Protein AF-0000000083950891 (afdb_homodimer)

Nearest PDB structures (foldseek):
  4gf0-assembly1_A  TM=8.473E-01  e=2.680E-12  Sulfitobacter sp. NAS-14.1
  5a5k-assembly4_N  TM=8.067E-01  e=1.919E-11  Arabidopsis thaliana
  5a4w-assembly1_F  TM=7.950E-01  e=2.732E-11  Arabidopsis thaliana
  6keq-assembly1_BA  TM=8.005E-01  e=3.699E-11  Drosophila melanogaster
  7day-assembly1_A  TM=7.884E-01  e=2.874E-11  Drosophila melanogaster

Sequence (416 aa):
MIRLYGTPRSRALRVSWLLEELELPWEFHFVDMAKQQNRTPEFLALNPCGKIPVLEDDGLVLTESAAIMLYLAERYGEGRLLPKPGTAASGHHHQWLSFVITELEQPLWTMGKHRFALPEEQRVAAIQATAVWEFNKAAAIAEQWLPDSPFLLGDELTVADILLAHTLNWATIFEQQIPPKLAAYRDRLNLRPAMKKALDKASANLTDMIRLYGTPRSRALRVSWLLEELELPWEFHFVDMAKQQNRTPEFLALNPCGKIPVLEDDGLVLTESAAIMLYLAERYGEGRLLPKPGTAASGHHHQWLSFVITELEQPLWTMGKHRFALPEEQRVAAIQATAVWEFNKAAAIAEQWLPDSPFLLGDELTVADILLAHTLNWATIFEQQIPPKLAAYRDRLNLRPAMKKALDKASANLTD

Radius of gyration: 20.41 Å; Cα contacts (8 Å, |Δi|>4): 681; chains: 2; bounding box: 47×56×52 Å

InterPro domains:
  IPR004045 Glutathione S-transferase, N-terminal [PF02798] (3-74)
  IPR004045 Glutathione S-transferase, N-terminal [PS50404] (1-80)
  IPR004046 Glutathione S-transferase, C-terminal [PF00043] (110-193)
  IPR010987 Glutathione S-transferase, C-terminal-like [PS50405] (86-208)
  IPR036249 Thioredoxin-like superfamily [SSF52833] (1-84)
  IPR036282 Glutathione S-transferase, C-terminal domain superfamily [SSF47616] (78-201)
  IPR040079 Glutathione transferase family [SFLDS00019] (1-203)

Secondary structure (DSSP, 8-state):
-EEEEE-TTSTHHHHHHHHHHTT--EEEEE--GGGTGGGSHHHHHH-TT--S-EEEETTEEEE-HHHHHHHHHHHHSTTSBSPPTTSHHHHHHHHHHHHIIIIIHHHHHHHHIIIIIS-GGG--TTHHHHHHHHHHHHHHHHHHH--SSSBTTBSS-BHHHHHHHHHHHHHHHTT----HHHHHHHHHHHT-HHHHHHHHHHHHHHH-/-EEEEE-TTSTHHHHHHHHHHTT--EEEEE--GGGTGGGSHHHHHH-TT--S-EEEETTEEEE-HHHHHHHHHHHHSTTSBSPPTTSHHHHHHHHHHHHIIIIIHHHHHHHHIIIIIS-GGG--TTHHHHHHHHHHHHHHHHHHH--SSSBTTBSS-BHHHHHHHHHHHHHHHTT----HHHHHHHHHHHT-HHHHHHHHHHHHHHH-

pLDDT: mean 96.22, std 5.63, range [48.31, 98.94]

Structure (mmCIF, N/CA/C/O backbone):
data_AF-0000000083950891-model_v1
#
loop_
_entity.id
_entity.type
_entity.pdbx_description
1 polymer 'GST-like protein yfcG'
#
loop_
_atom_site.group_PDB
_atom_site.id
_atom_site.type_symbol
_atom_site.label_atom_id
_atom_site.label_alt_id
_atom_site.label_comp_id
_atom_site.label_asym_id
_atom_site.label_entity_id
_atom_site.label_seq_id
_atom_site.pdbx_PDB_ins_code
_atom_site.Cartn_x
_atom_site.Cartn_y
_atom_site.Cartn_z
_atom_site.occupancy
_atom_site.B_iso_or_equiv
_atom_site.auth_seq_id
_atom_site.auth_comp_id
_atom_site.auth_asym_id
_atom_site.auth_atom_id
_atom_site.pdbx_PDB_model_num
ATOM 1 N N . MET A 1 1 ? -11.711 11.102 21.484 1 89.69 1 MET A N 1
ATOM 2 C CA . MET A 1 1 ? -11.016 12.219 20.859 1 89.69 1 MET A CA 1
ATOM 3 C C . MET A 1 1 ? -9.945 11.719 19.891 1 89.69 1 MET A C 1
ATOM 5 O O . MET A 1 1 ? -9.273 10.719 20.156 1 89.69 1 MET A O 1
ATOM 9 N N . ILE A 1 2 ? -9.852 12.297 18.703 1 97.88 2 ILE A N 1
ATOM 10 C CA . ILE A 1 2 ? -8.883 11.906 17.688 1 97.88 2 ILE A CA 1
ATOM 11 C C . ILE A 1 2 ? -7.59 12.695 17.875 1 97.88 2 ILE A C 1
ATOM 13 O O . ILE A 1 2 ? -7.609 13.922 17.969 1 97.88 2 ILE A O 1
ATOM 17 N N . ARG A 1 3 ? -6.496 11.969 18.047 1 97.94 3 ARG A N 1
ATOM 18 C CA . ARG A 1 3 ? -5.164 12.562 18.141 1 97.94 3 ARG A CA 1
ATOM 19 C C . ARG A 1 3 ? -4.262 12.055 17.016 1 97.94 3 ARG A C 1
ATOM 21 O O . ARG A 1 3 ? -4.191 10.852 16.75 1 97.94 3 ARG A O 1
ATOM 28 N N . LEU A 1 4 ? -3.643 12.953 16.328 1 98.06 4 LEU A N 1
ATOM 29 C CA . LEU A 1 4 ? -2.727 12.648 15.242 1 98.06 4 LEU A CA 1
ATOM 30 C C . LEU A 1 4 ? -1.296 13.031 15.602 1 98.06 4 LEU A C 1
ATOM 32 O O . LEU A 1 4 ? -1.007 14.203 15.852 1 98.06 4 LEU A O 1
ATOM 36 N N . TYR A 1 5 ? -0.408 12.031 15.695 1 97.5 5 TYR A N 1
ATOM 37 C CA . TYR A 1 5 ? 1.013 12.25 15.945 1 97.5 5 TYR A CA 1
ATOM 38 C C . TYR A 1 5 ? 1.774 12.422 14.633 1 97.5 5 TYR A C 1
ATOM 40 O O . TYR A 1 5 ? 1.637 11.609 13.719 1 97.5 5 TYR A O 1
ATOM 48 N N . GLY A 1 6 ? 2.49 13.461 14.547 1 95.94 6 GLY A N 1
ATOM 49 C CA . GLY A 1 6 ? 3.254 13.648 13.32 1 95.94 6 GLY A CA 1
ATOM 50 C C . GLY A 1 6 ? 4.062 14.938 13.32 1 95.94 6 GLY A C 1
ATOM 51 O O . GLY A 1 6 ? 4.258 15.555 14.367 1 95.94 6 GLY A O 1
ATOM 52 N N . THR A 1 7 ? 4.738 15.195 12.242 1 93.56 7 THR A N 1
ATOM 53 C CA . THR A 1 7 ? 5.398 16.453 11.914 1 93.56 7 THR A CA 1
ATOM 54 C C . THR A 1 7 ? 4.73 17.125 10.719 1 93.56 7 THR A C 1
ATOM 56 O O . THR A 1 7 ? 4.262 16.438 9.805 1 93.56 7 THR A O 1
ATOM 59 N N . PRO A 1 8 ? 4.746 18.484 10.797 1 87.44 8 PRO A N 1
ATOM 60 C CA . PRO A 1 8 ? 4.082 19.172 9.688 1 87.44 8 PRO A CA 1
ATOM 61 C C . PRO A 1 8 ? 4.688 18.812 8.328 1 87.44 8 PRO A C 1
ATOM 63 O O . PRO A 1 8 ? 5.906 18.656 8.219 1 87.44 8 PRO A O 1
ATOM 66 N N . ARG A 1 9 ? 4.051 18.609 7.355 1 83.31 9 ARG A N 1
ATOM 67 C CA . ARG A 1 9 ? 4.438 18.359 5.973 1 83.31 9 ARG A CA 1
ATOM 68 C C . ARG A 1 9 ? 4.977 16.938 5.797 1 83.31 9 ARG A C 1
ATOM 70 O O . ARG A 1 9 ? 5.727 16.672 4.859 1 83.31 9 ARG A O 1
ATOM 77 N N . SER A 1 10 ? 4.922 16.125 6.828 1 92.75 10 SER A N 1
ATOM 78 C CA . SER A 1 10 ? 5.156 14.695 6.684 1 92.75 10 SER A CA 1
ATOM 79 C C . SER A 1 10 ? 3.912 13.977 6.16 1 92.75 10 SER A C 1
ATOM 81 O O . SER A 1 10 ? 2.98 14.625 5.676 1 92.75 10 SER A O 1
ATOM 83 N N . ARG A 1 11 ? 3.916 12.68 6.176 1 96.94 11 ARG A N 1
ATOM 84 C CA . ARG A 1 11 ? 2.742 11.914 5.758 1 96.94 11 ARG A CA 1
ATOM 85 C C . ARG A 1 11 ? 1.57 12.148 6.707 1 96.94 11 ARG A C 1
ATOM 87 O O . ARG A 1 11 ? 0.435 11.781 6.402 1 96.94 11 ARG A O 1
ATOM 94 N N . ALA A 1 12 ? 1.838 12.789 7.832 1 97.38 12 ALA A N 1
ATOM 95 C CA . ALA A 1 12 ? 0.754 13.18 8.727 1 97.38 12 ALA A CA 1
ATOM 96 C C . ALA A 1 12 ? -0.166 14.195 8.062 1 97.38 12 ALA A C 1
ATOM 98 O O . ALA A 1 12 ? -1.342 14.305 8.422 1 97.38 12 ALA A O 1
ATOM 99 N N . LEU A 1 13 ? 0.376 14.914 7.117 1 97.75 13 LEU A N 1
ATOM 100 C CA . LEU A 1 13 ? -0.402 15.953 6.453 1 97.75 13 LEU A CA 1
ATOM 101 C C . LEU A 1 13 ? -1.564 15.352 5.672 1 97.75 13 LEU A C 1
ATOM 103 O O . LEU A 1 13 ? -2.676 15.891 5.691 1 97.75 13 LEU A O 1
ATOM 107 N N . ARG A 1 14 ? -1.359 14.258 4.977 1 98.62 14 ARG A N 1
ATOM 108 C CA . ARG A 1 14 ? -2.463 13.688 4.207 1 98.62 14 ARG A CA 1
ATOM 109 C C . ARG A 1 14 ? -3.555 13.164 5.129 1 98.62 14 ARG A C 1
ATOM 111 O O . ARG A 1 14 ? -4.738 13.195 4.785 1 98.62 14 ARG A O 1
ATOM 118 N N . VAL A 1 15 ? -3.203 12.734 6.328 1 98.75 15 VAL A N 1
ATOM 119 C CA . VAL A 1 15 ? -4.188 12.289 7.309 1 98.75 15 VAL A CA 1
ATOM 120 C C . VAL A 1 15 ? -4.957 13.492 7.855 1 98.75 15 VAL A C 1
ATOM 122 O O . VAL A 1 15 ? -6.188 13.477 7.918 1 98.75 15 VAL A O 1
ATOM 125 N N . SER A 1 16 ? -4.207 14.562 8.234 1 98.56 16 SER A N 1
ATOM 126 C CA . SER A 1 16 ? -4.867 15.75 8.766 1 98.56 16 SER A CA 1
ATOM 127 C C . SER A 1 16 ? -5.738 16.406 7.703 1 98.56 16 SER A C 1
ATOM 129 O O . SER A 1 16 ? -6.812 16.938 8.016 1 98.56 16 SER A O 1
ATOM 131 N N . TRP A 1 17 ? -5.266 16.406 6.457 1 98.75 17 TRP A N 1
ATOM 132 C CA . TRP A 1 17 ? -6.062 16.891 5.332 1 98.75 17 TRP A CA 1
ATOM 133 C C . TRP A 1 17 ? -7.402 16.156 5.266 1 98.75 17 TRP A C 1
ATOM 135 O O . TRP A 1 17 ? -8.453 16.797 5.184 1 98.75 17 TRP A O 1
ATOM 145 N N . LEU A 1 18 ? -7.402 14.844 5.375 1 98.88 18 LEU A N 1
ATOM 146 C CA . LEU A 1 18 ? -8.625 14.055 5.355 1 98.88 18 LEU A CA 1
ATOM 147 C C . LEU A 1 18 ? -9.5 14.375 6.559 1 98.88 18 LEU A C 1
ATOM 149 O O . LEU A 1 18 ? -10.727 14.469 6.438 1 98.88 18 LEU A O 1
ATOM 153 N N . LEU A 1 19 ? -8.891 14.492 7.73 1 98.81 19 LEU A N 1
ATOM 154 C CA . LEU A 1 19 ? -9.641 14.844 8.93 1 98.81 19 LEU A CA 1
ATOM 155 C C . LEU A 1 19 ? -10.414 16.141 8.727 1 98.81 19 LEU A C 1
ATOM 157 O O . LEU A 1 19 ? -11.57 16.25 9.141 1 98.81 19 LEU A O 1
ATOM 161 N N . GLU A 1 20 ? -9.789 17.062 8.062 1 98.75 20 GLU A N 1
ATOM 162 C CA . GLU A 1 20 ? -10.438 18.344 7.797 1 98.75 20 GLU A CA 1
ATOM 163 C C . GLU A 1 20 ? -11.531 18.203 6.742 1 98.75 20 GLU A C 1
ATOM 165 O O . GLU A 1 20 ? -12.57 18.844 6.828 1 98.75 20 GLU A O 1
ATOM 170 N N . GLU A 1 21 ? -11.297 17.422 5.688 1 98.81 21 GLU A N 1
ATOM 171 C CA . GLU A 1 21 ? -12.352 17.125 4.719 1 98.81 21 GLU A CA 1
ATOM 172 C C . GLU A 1 21 ? -13.578 16.531 5.406 1 98.81 21 GLU A C 1
ATOM 174 O O . GLU A 1 21 ? -14.711 16.797 4.996 1 98.81 21 GLU A O 1
ATOM 179 N N . LEU A 1 22 ? -13.352 15.711 6.473 1 98.75 22 LEU A N 1
ATOM 180 C CA . LEU A 1 22 ? -14.414 15.023 7.207 1 98.75 22 LEU A CA 1
ATOM 181 C C . LEU A 1 22 ? -15.008 15.93 8.273 1 98.75 22 LEU A C 1
ATOM 183 O O . LEU A 1 22 ? -15.992 15.562 8.922 1 98.75 22 LEU A O 1
ATOM 187 N N . GLU A 1 23 ? -14.391 17.062 8.477 1 98.06 23 GLU A N 1
ATOM 188 C CA . GLU A 1 23 ? -14.859 18.047 9.453 1 98.06 23 GLU A CA 1
ATOM 189 C C . GLU A 1 23 ? -14.93 17.453 10.852 1 98.06 23 GLU A C 1
ATOM 191 O O . GLU A 1 23 ? -15.93 17.625 11.555 1 98.06 23 GLU A O 1
ATOM 196 N N . LEU A 1 24 ? -13.953 16.719 11.203 1 98.31 24 LEU A N 1
ATOM 197 C CA . LEU A 1 24 ? -13.883 16.094 12.523 1 98.31 24 LEU A CA 1
ATOM 198 C C . LEU A 1 24 ? -13.031 16.922 13.477 1 98.31 24 LEU A C 1
ATOM 200 O O . LEU A 1 24 ? -12.039 17.531 13.062 1 98.31 24 LEU A O 1
ATOM 204 N N . PRO A 1 25 ? -13.398 16.938 14.727 1 97.62 25 PRO A N 1
ATOM 205 C CA . PRO A 1 25 ? -12.453 17.469 15.711 1 97.62 25 PRO A CA 1
ATOM 206 C C . PRO A 1 25 ? -11.258 16.547 15.93 1 97.62 25 PRO A C 1
ATOM 208 O O . PRO A 1 25 ? -11.414 15.328 16.016 1 97.62 25 PRO A O 1
ATOM 211 N N . TRP A 1 26 ? -10.109 17.094 15.992 1 97.38 26 TRP A N 1
ATOM 212 C CA . TRP A 1 26 ? -8.898 16.328 16.219 1 97.38 26 TRP A CA 1
ATOM 213 C C . TRP A 1 26 ? -7.801 17.203 16.812 1 97.38 26 TRP A C 1
ATOM 215 O O . TRP A 1 26 ? -7.879 18.422 16.766 1 97.38 26 TRP A O 1
ATOM 225 N N . GLU A 1 27 ? -6.848 16.562 17.422 1 96.31 27 GLU A N 1
ATOM 226 C CA . GLU A 1 27 ? -5.688 17.234 18 1 96.31 27 GLU A CA 1
ATOM 227 C C . GLU A 1 27 ? -4.391 16.766 17.344 1 96.31 27 GLU A C 1
ATOM 229 O O . GLU A 1 27 ? -4.23 15.578 17.062 1 96.31 27 GLU A O 1
ATOM 234 N N . PHE A 1 28 ? -3.52 17.703 17.141 1 96.44 28 PHE A N 1
ATOM 235 C CA . PHE A 1 28 ? -2.213 17.391 16.578 1 96.44 28 PHE A CA 1
ATOM 236 C C . PHE A 1 28 ? -1.166 17.266 17.672 1 96.44 28 PHE A C 1
ATOM 238 O O . PHE A 1 28 ? -1.048 18.141 18.531 1 96.44 28 PHE A O 1
ATOM 245 N N . HIS A 1 29 ? -0.519 16.203 17.688 1 95.62 29 HIS A N 1
ATOM 246 C CA . HIS A 1 29 ? 0.625 15.992 18.578 1 95.62 29 HIS A CA 1
ATOM 247 C C . HIS A 1 29 ? 1.934 16 17.797 1 95.62 29 HIS A C 1
ATOM 249 O O . HIS A 1 29 ? 2.299 15.008 17.172 1 95.62 29 HIS A O 1
ATOM 255 N N . PHE A 1 30 ? 2.629 17.047 17.953 1 95.56 30 PHE A N 1
ATOM 256 C CA . PHE A 1 30 ? 3.877 17.234 17.219 1 95.56 30 PHE A CA 1
ATOM 257 C C . PHE A 1 30 ? 4.945 16.281 17.719 1 95.56 30 PHE A C 1
ATOM 259 O O . PHE A 1 30 ? 5.16 16.156 18.922 1 95.56 30 PHE A O 1
ATOM 266 N N . VAL A 1 31 ? 5.535 15.539 16.812 1 95.12 31 VAL A N 1
ATOM 267 C CA . VAL A 1 31 ? 6.672 14.664 17.078 1 95.12 31 VAL A CA 1
ATOM 268 C C . VAL A 1 31 ? 7.945 15.273 16.5 1 95.12 31 VAL A C 1
ATOM 270 O O . VAL A 1 31 ? 8.133 15.289 15.289 1 95.12 31 VAL A O 1
ATOM 273 N N . ASP A 1 32 ? 8.875 15.766 17.312 1 92.44 32 ASP A N 1
ATOM 274 C CA . ASP A 1 32 ? 10.133 16.359 16.891 1 92.44 32 ASP A CA 1
ATOM 275 C C . ASP A 1 32 ? 11.148 15.281 16.516 1 92.44 32 ASP A C 1
ATOM 277 O O . ASP A 1 32 ? 11.883 14.781 17.375 1 92.44 32 ASP A O 1
ATOM 281 N N . MET A 1 33 ? 11.297 15.055 15.273 1 88.75 33 MET A N 1
ATOM 282 C CA . MET A 1 33 ? 12.172 14 14.766 1 88.75 33 MET A CA 1
ATOM 283 C C . MET A 1 33 ? 13.633 14.352 14.992 1 88.75 33 MET A C 1
ATOM 285 O O . MET A 1 33 ? 14.469 13.469 15.203 1 88.75 33 MET A O 1
ATOM 289 N N . ALA A 1 34 ? 13.953 15.617 14.891 1 87.38 34 ALA A N 1
ATOM 290 C CA . ALA A 1 34 ? 15.32 16.078 15.109 1 87.38 34 ALA A CA 1
ATOM 291 C C . ALA A 1 34 ? 15.781 15.758 16.531 1 87.38 34 ALA A C 1
ATOM 293 O O . ALA A 1 34 ? 16.969 15.484 16.766 1 87.38 34 ALA A O 1
ATOM 294 N N . LYS A 1 35 ? 14.883 15.773 17.453 1 91.81 35 LYS A N 1
ATOM 295 C CA . LYS A 1 35 ? 15.195 15.469 18.859 1 91.81 35 LYS A CA 1
ATOM 296 C C . LYS A 1 35 ? 14.945 13.992 19.172 1 91.81 35 LYS A C 1
ATOM 298 O O . LYS A 1 35 ? 14.914 13.602 20.328 1 91.81 35 LYS A O 1
ATOM 303 N N . GLN A 1 36 ? 14.57 13.211 18.172 1 91.69 36 GLN A N 1
ATOM 304 C CA . GLN A 1 36 ? 14.391 11.758 18.234 1 91.69 36 GLN A CA 1
ATOM 305 C C . GLN A 1 36 ? 13.227 11.391 19.156 1 91.69 36 GLN A C 1
ATOM 307 O O . GLN A 1 36 ? 13.305 10.414 19.906 1 91.69 36 GLN A O 1
ATOM 312 N N . GLN A 1 37 ? 12.234 12.203 19.141 1 93.5 37 GLN A N 1
ATOM 313 C CA . GLN A 1 37 ? 11.062 11.914 19.969 1 93.5 37 GLN A CA 1
ATOM 314 C C . GLN A 1 37 ? 10.359 10.648 19.484 1 93.5 37 GLN A C 1
ATOM 316 O O . GLN A 1 37 ? 9.625 10.016 20.25 1 93.5 37 GLN A O 1
ATOM 321 N N . ASN A 1 38 ? 10.539 10.305 18.203 1 93.25 38 ASN A N 1
ATOM 322 C CA . ASN A 1 38 ? 9.953 9.094 17.641 1 93.25 38 ASN A CA 1
ATOM 323 C C . ASN A 1 38 ? 10.727 7.848 18.078 1 93.25 38 ASN A C 1
ATOM 325 O O . ASN A 1 38 ? 10.398 6.73 17.672 1 93.25 38 ASN A O 1
ATOM 329 N N . ARG A 1 39 ? 11.719 8.031 18.922 1 93.06 39 ARG A N 1
ATOM 330 C CA . ARG A 1 39 ? 12.539 6.91 19.359 1 93.06 39 ARG A CA 1
ATOM 331 C C . ARG A 1 39 ? 12.414 6.695 20.859 1 93.06 39 ARG A C 1
ATOM 333 O O . ARG A 1 39 ? 13 5.766 21.422 1 93.06 39 ARG A O 1
ATOM 340 N N . THR A 1 40 ? 11.656 7.508 21.5 1 94 40 THR A N 1
ATOM 341 C CA . THR A 1 40 ? 11.438 7.344 22.938 1 94 40 THR A CA 1
ATOM 342 C C . THR A 1 40 ? 10.594 6.102 23.203 1 94 40 THR A C 1
ATOM 344 O O . THR A 1 40 ? 9.797 5.684 22.359 1 94 40 THR A O 1
ATOM 347 N N . PRO A 1 41 ? 10.773 5.504 24.359 1 94.25 41 PRO A N 1
ATOM 348 C CA . PRO A 1 41 ? 9.945 4.352 24.734 1 94.25 41 PRO A CA 1
ATOM 349 C C . PRO A 1 41 ? 8.453 4.648 24.656 1 94.25 41 PRO A C 1
ATOM 351 O O . PRO A 1 41 ? 7.668 3.781 24.25 1 94.25 41 PRO A O 1
ATOM 354 N N . GLU A 1 42 ? 8.109 5.84 25.031 1 93.25 42 GLU A N 1
ATOM 355 C CA . GLU A 1 42 ? 6.707 6.238 25.016 1 93.25 42 GLU A CA 1
ATOM 356 C C . GLU A 1 42 ? 6.141 6.211 23.594 1 93.25 42 GLU A C 1
ATOM 358 O O . GLU A 1 42 ? 5.043 5.691 23.375 1 93.25 42 GLU A O 1
ATOM 363 N N . PHE A 1 43 ? 6.895 6.793 22.656 1 94.81 43 PHE A N 1
ATOM 364 C CA . PHE A 1 43 ? 6.422 6.809 21.281 1 94.81 43 PHE A CA 1
ATOM 365 C C . PHE A 1 43 ? 6.484 5.41 20.672 1 94.81 43 PHE A C 1
ATOM 367 O O . PHE A 1 43 ? 5.578 5.008 19.938 1 94.81 43 PHE A O 1
ATOM 374 N N . LEU A 1 44 ? 7.52 4.676 20.984 1 93.25 44 LEU A N 1
ATOM 375 C CA . LEU A 1 44 ? 7.707 3.34 20.438 1 93.25 44 LEU A CA 1
ATOM 376 C C . LEU A 1 44 ? 6.637 2.383 20.953 1 93.25 44 LEU A C 1
ATOM 378 O O . LEU A 1 44 ? 6.352 1.365 20.312 1 93.25 44 LEU A O 1
ATOM 382 N N . ALA A 1 45 ? 6.035 2.691 22.062 1 92.62 45 ALA A N 1
ATOM 383 C CA . ALA A 1 45 ? 4.898 1.919 22.562 1 92.62 45 ALA A CA 1
ATOM 384 C C . ALA A 1 45 ? 3.674 2.113 21.672 1 92.62 45 ALA A C 1
ATOM 386 O O . ALA A 1 45 ? 2.83 1.22 21.562 1 92.62 45 ALA A O 1
ATOM 387 N N . LEU A 1 46 ? 3.6 3.309 21.016 1 92.56 46 LEU A N 1
ATOM 388 C CA . LEU A 1 46 ? 2.516 3.59 20.094 1 92.56 46 LEU A CA 1
ATOM 389 C C . LEU A 1 46 ? 2.793 2.957 18.734 1 92.56 46 LEU A C 1
ATOM 391 O O . LEU A 1 46 ? 1.898 2.363 18.125 1 92.56 46 LEU A O 1
ATOM 395 N N . ASN A 1 47 ? 4.023 3.1 18.312 1 94.06 47 ASN A N 1
ATOM 396 C CA . ASN A 1 47 ? 4.453 2.568 17.031 1 94.06 47 ASN A CA 1
ATOM 397 C C . ASN A 1 47 ? 5.879 2.027 17.094 1 94.06 47 ASN A C 1
ATOM 399 O O . ASN A 1 47 ? 6.84 2.771 16.891 1 94.06 47 ASN A O 1
ATOM 403 N N . PRO A 1 48 ? 6.02 0.76 17.172 1 91.31 48 PRO A N 1
ATOM 404 C CA . PRO A 1 48 ? 7.352 0.163 17.266 1 91.31 48 PRO A CA 1
ATOM 405 C C . PRO A 1 48 ? 8.227 0.473 16.062 1 91.31 48 PRO A C 1
ATOM 407 O O . PRO A 1 48 ? 9.453 0.346 16.125 1 91.31 48 PRO A O 1
ATOM 410 N N . CYS A 1 49 ? 7.66 0.875 14.953 1 90.5 49 CYS A N 1
ATOM 411 C CA . CYS A 1 49 ? 8.422 1.251 13.766 1 90.5 49 CYS A CA 1
ATOM 412 C C . CYS A 1 49 ? 9.125 2.586 13.969 1 90.5 49 CYS A C 1
ATOM 414 O O . CYS A 1 49 ? 10.055 2.922 13.227 1 90.5 49 CYS A O 1
ATOM 416 N N . GLY A 1 50 ? 8.594 3.393 14.953 1 92.31 50 GLY A N 1
ATOM 417 C CA . GLY A 1 50 ? 9.141 4.715 15.195 1 92.31 50 GLY A CA 1
ATOM 418 C C . GLY A 1 50 ? 8.852 5.699 14.078 1 92.31 50 GLY A C 1
ATOM 419 O O . GLY A 1 50 ? 9.562 6.688 13.914 1 92.31 50 GLY A O 1
ATOM 420 N N . LYS A 1 51 ? 7.891 5.402 13.273 1 92.88 51 LYS A N 1
ATOM 421 C CA . LYS A 1 51 ? 7.539 6.262 12.148 1 92.88 51 LYS A CA 1
ATOM 422 C C . LYS A 1 51 ? 6.27 7.059 12.438 1 92.88 51 LYS A C 1
ATOM 424 O O . LYS A 1 51 ? 5.523 6.73 13.359 1 92.88 51 LYS A O 1
ATOM 429 N N . ILE A 1 52 ? 6.078 8.102 11.781 1 95 52 ILE A N 1
ATOM 430 C CA . ILE A 1 52 ? 4.859 8.898 11.789 1 95 52 ILE A CA 1
ATOM 431 C C . ILE A 1 52 ? 4.191 8.828 10.414 1 95 52 ILE A C 1
ATOM 433 O O . ILE A 1 52 ? 4.863 8.609 9.406 1 95 52 ILE A O 1
ATOM 437 N N . PRO A 1 53 ? 2.912 8.906 10.344 1 97.88 53 PRO A N 1
ATOM 438 C CA . PRO A 1 53 ? 1.979 9.312 11.398 1 97.88 53 PRO A CA 1
ATOM 439 C C . PRO A 1 53 ? 1.498 8.133 12.242 1 97.88 53 PRO A C 1
ATOM 441 O O . PRO A 1 53 ? 1.625 6.98 11.828 1 97.88 53 PRO A O 1
ATOM 444 N N . VAL A 1 54 ? 1.014 8.445 13.43 1 98.31 54 VAL A N 1
ATOM 445 C CA . VAL A 1 54 ? 0.229 7.566 14.289 1 98.31 54 VAL A CA 1
ATOM 446 C C . VAL A 1 54 ? -1.1 8.234 14.641 1 98.31 54 VAL A C 1
ATOM 448 O O . VAL A 1 54 ? -1.144 9.43 14.93 1 98.31 54 VAL A O 1
ATOM 451 N N . LEU A 1 55 ? -2.176 7.535 14.578 1 98.69 55 LEU A N 1
ATOM 452 C CA . LEU A 1 55 ? -3.494 8.023 14.969 1 98.69 55 LEU A CA 1
ATOM 453 C C . LEU A 1 55 ? -3.979 7.328 16.234 1 98.69 55 LEU A C 1
ATOM 455 O O . LEU A 1 55 ? -3.855 6.105 16.359 1 98.69 55 LEU A O 1
ATOM 459 N N . GLU A 1 56 ? -4.473 8.039 17.156 1 98.38 56 GLU A N 1
ATOM 460 C CA . GLU A 1 56 ? -5.27 7.52 18.266 1 98.38 56 GLU A CA 1
ATOM 461 C C . GLU A 1 56 ? -6.727 7.953 18.141 1 98.38 56 GLU A C 1
ATOM 463 O O . GLU A 1 56 ? -7.02 9.141 17.984 1 98.38 56 GLU A O 1
ATOM 468 N N . ASP A 1 57 ? -7.645 7.062 18.125 1 98.12 57 ASP A N 1
ATOM 469 C CA . ASP A 1 57 ? -9.086 7.309 18.062 1 98.12 57 ASP A CA 1
ATOM 470 C C . ASP A 1 57 ? -9.844 6.406 19.031 1 98.12 57 ASP A C 1
ATOM 472 O O . ASP A 1 57 ? -10.109 5.242 18.719 1 98.12 57 ASP A O 1
ATOM 476 N N . ASP A 1 58 ? -10.297 6.926 20.172 1 93.94 58 ASP A N 1
ATOM 477 C CA . ASP A 1 58 ? -11.086 6.207 21.172 1 93.94 58 ASP A CA 1
ATOM 478 C C . ASP A 1 58 ? -10.398 4.902 21.562 1 93.94 58 ASP A C 1
ATOM 480 O O . ASP A 1 58 ? -11.008 3.83 21.5 1 93.94 58 ASP A O 1
ATOM 484 N N . GLY A 1 59 ? -9.156 4.984 21.844 1 94.88 59 GLY A N 1
ATOM 485 C CA . GLY A 1 59 ? -8.406 3.838 22.328 1 94.88 59 GLY A CA 1
ATOM 486 C C . GLY A 1 59 ? -7.738 3.043 21.234 1 94.88 59 GLY A C 1
ATOM 487 O O . GLY A 1 59 ? -6.836 2.244 21.484 1 94.88 59 GLY A O 1
ATOM 488 N N . LEU A 1 60 ? -8.164 3.266 20.016 1 97.38 60 LEU A N 1
ATOM 489 C CA . LEU A 1 60 ? -7.535 2.602 18.875 1 97.38 60 LEU A CA 1
ATOM 490 C C . LEU A 1 60 ? -6.277 3.346 18.438 1 97.38 60 LEU A C 1
ATOM 492 O O . LEU A 1 60 ? -6.297 4.566 18.281 1 97.38 60 LEU A O 1
ATOM 496 N N . VAL A 1 61 ? -5.16 2.637 18.281 1 98 61 VAL A N 1
ATOM 497 C CA . VAL A 1 61 ? -3.916 3.193 17.766 1 98 61 VAL A CA 1
ATOM 498 C C . VAL A 1 61 ? -3.621 2.592 16.391 1 98 61 VAL A C 1
ATOM 500 O O . VAL A 1 61 ? -3.609 1.368 16.234 1 98 61 VAL A O 1
ATOM 503 N N . LEU A 1 62 ? -3.463 3.459 15.43 1 98.31 62 LEU A N 1
ATOM 504 C CA . LEU A 1 62 ? -3.211 3.006 14.07 1 98.31 62 LEU A CA 1
ATOM 505 C C . LEU A 1 62 ? -1.979 3.691 13.484 1 98.31 62 LEU A C 1
ATOM 507 O O . LEU A 1 62 ? -1.721 4.863 13.773 1 98.31 62 LEU A O 1
ATOM 511 N N . THR A 1 63 ? -1.306 2.922 12.656 1 97.75 63 THR A N 1
ATOM 512 C CA . THR A 1 63 ? -0.197 3.451 11.875 1 97.75 63 THR A CA 1
ATOM 513 C C . THR A 1 63 ? -0.442 3.24 10.383 1 97.75 63 THR A C 1
ATOM 515 O O . THR A 1 63 ? -1.51 2.771 9.984 1 97.75 63 THR A O 1
ATOM 518 N N . GLU A 1 64 ? 0.558 3.631 9.586 1 98.12 64 GLU A N 1
ATOM 519 C CA . GLU A 1 64 ? 0.431 3.621 8.133 1 98.12 64 GLU A CA 1
ATOM 520 C C . GLU A 1 64 ? -0.569 4.672 7.656 1 98.12 64 GLU A C 1
ATOM 522 O O . GLU A 1 64 ? -1.778 4.508 7.832 1 98.12 64 GLU A O 1
ATOM 527 N N . SER A 1 65 ? -0.098 5.668 7 1 98.5 65 SER A N 1
ATOM 528 C CA . SER A 1 65 ? -0.918 6.832 6.676 1 98.5 65 SER A CA 1
ATOM 529 C C . SER A 1 65 ? -2.102 6.445 5.797 1 98.5 65 SER A C 1
ATOM 531 O O . SER A 1 65 ? -3.23 6.879 6.039 1 98.5 65 SER A O 1
ATOM 533 N N . ALA A 1 66 ? -1.868 5.586 4.773 1 98.75 66 ALA A N 1
ATOM 534 C CA . ALA A 1 66 ? -2.959 5.164 3.896 1 98.75 66 ALA A CA 1
ATOM 535 C C . ALA A 1 66 ? -4.012 4.379 4.672 1 98.75 66 ALA A C 1
ATOM 537 O O . ALA A 1 66 ? -5.215 4.543 4.441 1 98.75 66 ALA A O 1
ATOM 538 N N . ALA A 1 67 ? -3.584 3.506 5.613 1 98.75 67 ALA A N 1
ATOM 539 C CA . ALA A 1 67 ? -4.492 2.721 6.445 1 98.75 67 ALA A CA 1
ATOM 540 C C . ALA A 1 67 ? -5.34 3.625 7.336 1 98.75 67 ALA A C 1
ATOM 542 O O . ALA A 1 67 ? -6.551 3.428 7.457 1 98.75 67 ALA A O 1
ATOM 543 N N . ILE A 1 68 ? -4.664 4.598 7.938 1 98.88 68 ILE A N 1
ATOM 544 C CA . ILE A 1 68 ? -5.348 5.555 8.797 1 98.88 68 ILE A CA 1
ATOM 545 C C . ILE A 1 68 ? -6.434 6.277 8.008 1 98.88 68 ILE A C 1
ATOM 547 O O . ILE A 1 68 ? -7.566 6.422 8.477 1 98.88 68 ILE A O 1
ATOM 551 N N . MET A 1 69 ? -6.117 6.691 6.797 1 98.94 69 MET A N 1
ATOM 552 C CA . MET A 1 69 ? -7.059 7.438 5.969 1 98.94 69 MET A CA 1
ATOM 553 C C . MET A 1 69 ? -8.273 6.582 5.621 1 98.94 69 MET A C 1
ATOM 555 O O . MET A 1 69 ? -9.406 7.055 5.684 1 98.94 69 MET A O 1
ATOM 559 N N . LEU A 1 70 ? -8.023 5.328 5.262 1 98.88 70 LEU A N 1
ATOM 560 C CA . LEU A 1 70 ? -9.125 4.426 4.93 1 98.88 70 LEU A CA 1
ATOM 561 C C . LEU A 1 70 ?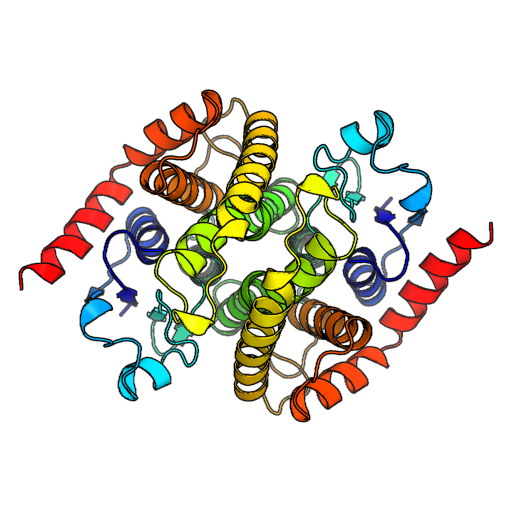 -10.023 4.199 6.141 1 98.88 70 LEU A C 1
ATOM 563 O O . LEU A 1 70 ? -11.25 4.266 6.027 1 98.88 70 LEU A O 1
ATOM 567 N N . TYR A 1 71 ? -9.43 3.955 7.32 1 98.88 71 TYR A N 1
ATOM 568 C CA . TYR A 1 71 ? -10.188 3.766 8.547 1 98.88 71 TYR A CA 1
ATOM 569 C C . TYR A 1 71 ? -11.078 4.973 8.836 1 98.88 71 TYR A C 1
ATOM 571 O O . TYR A 1 71 ? -12.273 4.828 9.086 1 98.88 71 TYR A O 1
ATOM 579 N N . LEU A 1 72 ? -10.531 6.168 8.742 1 98.94 72 LEU A N 1
ATOM 580 C CA . LEU A 1 72 ? -11.266 7.395 9.039 1 98.94 72 LEU A CA 1
ATOM 581 C C . LEU A 1 72 ? -12.43 7.582 8.078 1 98.94 72 LEU A C 1
ATOM 583 O O . LEU A 1 72 ? -13.531 7.953 8.492 1 98.94 72 LEU A O 1
ATOM 587 N N . ALA A 1 73 ? -12.164 7.359 6.805 1 98.88 73 ALA A N 1
ATOM 588 C CA . ALA A 1 73 ? -13.219 7.512 5.805 1 98.88 73 ALA A CA 1
ATOM 589 C C . ALA A 1 73 ? -14.336 6.496 6.027 1 98.88 73 ALA A C 1
ATOM 591 O O . ALA A 1 73 ? -15.516 6.816 5.859 1 98.88 73 ALA A O 1
ATOM 592 N N . GLU A 1 74 ? -13.969 5.25 6.395 1 98.62 74 GLU A N 1
ATOM 593 C CA . GLU A 1 74 ? -14.961 4.219 6.668 1 98.62 74 GLU A CA 1
ATOM 594 C C . GLU A 1 74 ? -15.797 4.566 7.898 1 98.62 74 GLU A C 1
ATOM 596 O O . GLU A 1 74 ? -17.016 4.398 7.895 1 98.62 74 GLU A O 1
ATOM 601 N N . ARG A 1 75 ? -15.125 5.023 8.883 1 98.31 75 ARG A N 1
ATOM 602 C CA . ARG A 1 75 ? -15.75 5.215 10.188 1 98.31 75 ARG A CA 1
ATOM 603 C C . ARG A 1 75 ? -16.594 6.488 10.211 1 98.31 75 ARG A C 1
ATOM 605 O O . ARG A 1 75 ? -17.688 6.5 10.773 1 98.31 75 ARG A O 1
ATOM 612 N N . TYR A 1 76 ? -16.141 7.523 9.523 1 98.56 76 TYR A N 1
ATOM 613 C CA . TYR A 1 76 ? -16.734 8.836 9.75 1 98.56 76 TYR A CA 1
ATOM 614 C C . TYR A 1 76 ? -17.266 9.422 8.445 1 98.56 76 TYR A C 1
ATOM 616 O O . TYR A 1 76 ? -17.984 10.43 8.461 1 98.56 76 TYR A O 1
ATOM 624 N N . GLY A 1 77 ? -16.969 8.812 7.316 1 98.44 77 GLY A N 1
ATOM 625 C CA . GLY A 1 77 ? -17.266 9.406 6.023 1 98.44 77 GLY A CA 1
ATOM 626 C C . GLY A 1 77 ? -18.734 9.312 5.656 1 98.44 77 GLY A C 1
ATOM 627 O O . GLY A 1 77 ? -19.219 10.078 4.828 1 98.44 77 GLY A O 1
ATOM 628 N N . GLU A 1 78 ? -19.406 8.289 6.234 1 96.75 78 GLU A N 1
ATOM 629 C CA . GLU A 1 78 ? -20.828 8.078 5.957 1 96.75 78 GLU A CA 1
ATOM 630 C C . GLU A 1 78 ? -21.078 8.008 4.453 1 96.75 78 GLU A C 1
ATOM 632 O O . GLU A 1 78 ? -22 8.656 3.947 1 96.75 78 GLU A O 1
ATOM 637 N N . GLY A 1 79 ? -20.234 7.32 3.77 1 92.94 79 GLY A N 1
ATOM 638 C CA . GLY A 1 79 ? -20.438 7.09 2.348 1 92.94 79 GLY A CA 1
ATOM 639 C C . GLY A 1 79 ? -19.688 8.062 1.469 1 92.94 79 GLY A C 1
ATOM 640 O O . GLY A 1 79 ? -19.641 7.902 0.248 1 92.94 79 GLY A O 1
ATOM 641 N N . ARG A 1 80 ? -19.219 9.078 2.105 1 96.56 80 ARG A N 1
ATOM 642 C CA . ARG A 1 80 ? -18.391 10.023 1.361 1 96.56 80 ARG A CA 1
ATOM 643 C C . ARG A 1 80 ? -16.922 9.578 1.347 1 96.56 80 ARG A C 1
ATOM 645 O O . ARG A 1 80 ? -16.516 8.773 2.182 1 96.56 80 ARG A O 1
ATOM 652 N N . LEU A 1 81 ? -16.109 10 0.311 1 98.69 81 LEU A N 1
ATOM 653 C CA . LEU A 1 81 ? -14.656 9.891 0.204 1 98.69 81 LEU A CA 1
ATOM 654 C C . LEU A 1 81 ? -14.25 8.484 -0.201 1 98.69 81 LEU A C 1
ATOM 656 O O . LEU A 1 81 ? -13.07 8.219 -0.447 1 98.69 81 LEU A O 1
ATOM 660 N N . LEU A 1 82 ? -15.203 7.559 -0.164 1 98.69 82 LEU A N 1
ATOM 661 C CA . LEU A 1 82 ? -14.977 6.199 -0.641 1 98.69 82 LEU A CA 1
ATOM 662 C C . LEU A 1 82 ? -16.047 5.785 -1.642 1 98.69 82 LEU A C 1
ATOM 664 O O . LEU A 1 82 ? -17.219 6.117 -1.469 1 98.69 82 LEU A O 1
ATOM 668 N N . PRO A 1 83 ? -15.656 5.086 -2.682 1 98.38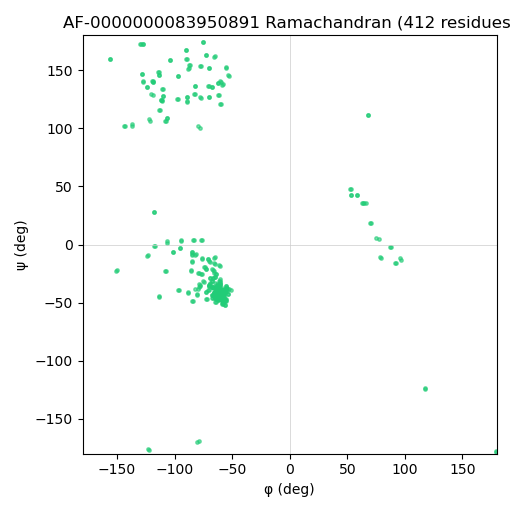 83 PRO A N 1
ATOM 669 C CA . PRO A 1 83 ? -16.688 4.488 -3.539 1 98.38 83 PRO A CA 1
ATOM 670 C C . PRO A 1 83 ? -17.391 3.301 -2.883 1 98.38 83 PRO A C 1
ATOM 672 O O . PRO A 1 83 ? -16.891 2.756 -1.893 1 98.38 83 PRO A O 1
ATOM 675 N N . LYS A 1 84 ? -18.562 2.939 -3.443 1 97.69 84 LYS A N 1
ATOM 676 C CA . LYS A 1 84 ? -19.281 1.774 -2.945 1 97.69 84 LYS A CA 1
ATOM 677 C C . LYS A 1 84 ? -18.453 0.501 -3.107 1 97.69 84 LYS A C 1
ATOM 679 O O . LYS A 1 84 ? -17.984 0.193 -4.207 1 97.69 84 LYS A O 1
ATOM 684 N N . PRO A 1 85 ? -18.297 -0.302 -2.004 1 97.62 85 PRO A N 1
ATOM 685 C CA . PRO A 1 85 ? -17.484 -1.517 -2.068 1 97.62 85 PRO A CA 1
ATOM 686 C C . PRO A 1 85 ? -18 -2.52 -3.098 1 97.62 85 PRO A C 1
ATOM 688 O O . PRO A 1 85 ? -19.219 -2.701 -3.232 1 97.62 85 PRO A O 1
ATOM 691 N N . GLY A 1 86 ? -17.094 -3.131 -3.805 1 97.31 86 GLY A N 1
ATOM 692 C CA . GLY A 1 86 ? -17.438 -4.203 -4.727 1 97.31 86 GLY A CA 1
ATOM 693 C C . GLY A 1 86 ? -17.797 -3.703 -6.113 1 97.31 86 GLY A C 1
ATOM 694 O O . GLY A 1 86 ? -18.078 -4.5 -7.012 1 97.31 86 GLY A O 1
ATOM 695 N N . THR A 1 87 ? -17.797 -2.391 -6.285 1 98.12 87 THR A N 1
ATOM 696 C CA . THR A 1 87 ? -18.062 -1.798 -7.594 1 98.12 87 THR A CA 1
ATOM 697 C C . THR A 1 87 ? -16.766 -1.612 -8.375 1 98.12 87 THR A C 1
ATOM 699 O O . THR A 1 87 ? -15.68 -1.759 -7.824 1 98.12 87 THR A O 1
ATOM 702 N N . ALA A 1 88 ? -16.891 -1.325 -9.664 1 98.12 88 ALA A N 1
ATOM 703 C CA . ALA A 1 88 ? -15.719 -1 -10.484 1 98.12 88 ALA A CA 1
ATOM 704 C C . ALA A 1 88 ? -14.961 0.189 -9.914 1 98.12 88 ALA A C 1
ATOM 706 O O . ALA A 1 88 ? -13.727 0.194 -9.891 1 98.12 88 ALA A O 1
ATOM 707 N N . ALA A 1 89 ? -15.727 1.167 -9.406 1 98.31 89 ALA A N 1
ATOM 708 C CA . ALA A 1 89 ? -15.117 2.359 -8.828 1 98.31 89 ALA A CA 1
ATOM 709 C C . ALA A 1 89 ? -14.266 2.002 -7.613 1 98.31 89 ALA A C 1
ATOM 711 O O . ALA A 1 89 ? -13.18 2.557 -7.426 1 98.31 89 ALA A O 1
ATOM 712 N N . SER A 1 90 ? -14.766 1.083 -6.805 1 98.38 90 SER A N 1
ATOM 713 C CA . SER A 1 90 ? -13.992 0.658 -5.641 1 98.38 90 SER A CA 1
ATOM 714 C C . SER A 1 90 ? -12.719 -0.059 -6.062 1 98.38 90 SER A C 1
ATOM 716 O O . SER A 1 90 ? -11.656 0.136 -5.457 1 98.38 90 SER A O 1
ATOM 718 N N . GLY A 1 91 ? -12.797 -0.911 -7.078 1 98.56 91 GLY A N 1
ATOM 719 C CA . GLY A 1 91 ? -11.602 -1.544 -7.625 1 98.56 91 GLY A CA 1
ATOM 720 C C . GLY A 1 91 ? -10.555 -0.548 -8.086 1 98.56 91 GLY A C 1
ATOM 721 O O . GLY A 1 91 ? -9.383 -0.666 -7.738 1 98.56 91 GLY A O 1
ATOM 722 N N . HIS A 1 92 ? -10.992 0.448 -8.82 1 98.56 92 HIS A N 1
ATOM 723 C CA . HIS A 1 92 ? -10.078 1.468 -9.32 1 98.56 92 HIS A CA 1
ATOM 724 C C . HIS A 1 92 ? -9.516 2.311 -8.188 1 98.56 92 HIS A C 1
ATOM 726 O O . HIS A 1 92 ? -8.359 2.744 -8.242 1 98.56 92 HIS A O 1
ATOM 732 N N . HIS A 1 93 ? -10.336 2.551 -7.234 1 98.81 93 HIS A N 1
ATOM 733 C CA . HIS A 1 93 ? -9.859 3.266 -6.051 1 98.81 93 HIS A CA 1
ATOM 734 C C . HIS A 1 93 ? -8.711 2.525 -5.387 1 98.81 93 HIS A C 1
ATOM 736 O O . HIS A 1 93 ? -7.664 3.117 -5.105 1 98.81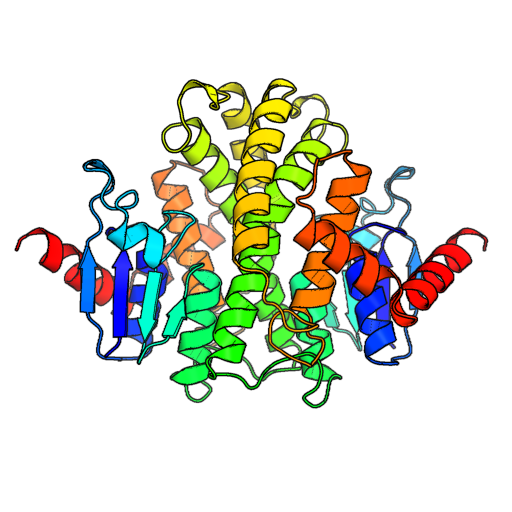 93 HIS A O 1
ATOM 742 N N . HIS A 1 94 ? -8.898 1.225 -5.113 1 98.81 94 HIS A N 1
ATOM 743 C CA . HIS A 1 94 ? -7.844 0.411 -4.516 1 98.81 94 HIS A CA 1
ATOM 744 C C . HIS A 1 94 ? -6.602 0.378 -5.402 1 98.81 94 HIS A C 1
ATOM 746 O O . HIS A 1 94 ? -5.477 0.408 -4.898 1 98.81 94 HIS A O 1
ATOM 752 N N . GLN A 1 95 ? -6.84 0.301 -6.703 1 98.69 95 GLN A N 1
ATOM 753 C CA . GLN A 1 95 ? -5.734 0.297 -7.656 1 98.69 95 GLN A CA 1
ATOM 754 C C . GLN A 1 95 ? -4.902 1.571 -7.539 1 98.69 95 GLN A C 1
ATOM 756 O O . GLN A 1 95 ? -3.674 1.513 -7.484 1 98.69 95 GLN A O 1
ATOM 761 N N . TRP A 1 96 ? -5.551 2.729 -7.477 1 98.81 96 TRP A N 1
ATOM 762 C CA . TRP A 1 96 ? -4.855 4 -7.312 1 98.81 96 TRP A CA 1
ATOM 763 C C . TRP A 1 96 ? -4.094 4.039 -5.992 1 98.81 96 TRP A C 1
ATOM 765 O O . TRP A 1 96 ? -2.92 4.418 -5.961 1 98.81 96 TRP A O 1
ATOM 775 N N . LEU A 1 97 ? -4.758 3.633 -4.891 1 98.81 97 LEU A N 1
ATOM 776 C CA . LEU A 1 97 ? -4.105 3.654 -3.586 1 98.81 97 LEU A CA 1
ATOM 777 C C . LEU A 1 97 ? -2.822 2.832 -3.605 1 98.81 97 LEU A C 1
ATOM 779 O O . LEU A 1 97 ? -1.764 3.316 -3.201 1 98.81 97 LEU A O 1
ATOM 783 N N . SER A 1 98 ? -2.957 1.608 -4.066 1 98.69 98 SER A N 1
ATOM 784 C CA . SER A 1 98 ? -1.815 0.7 -4.113 1 98.69 98 SER A CA 1
ATOM 785 C C . SER A 1 98 ? -0.708 1.248 -5.008 1 98.69 98 SER A C 1
ATOM 787 O O . SER A 1 98 ? 0.462 1.261 -4.617 1 98.69 98 SER A O 1
ATOM 789 N N . PHE A 1 99 ? -1.078 1.732 -6.188 1 98.56 99 PHE A N 1
ATOM 790 C CA . PHE A 1 99 ? -0.121 2.279 -7.145 1 98.56 99 PHE A CA 1
ATOM 791 C C . PHE A 1 99 ? 0.617 3.471 -6.547 1 98.56 99 PHE A C 1
ATOM 793 O O . PHE A 1 99 ? 1.84 3.576 -6.668 1 98.56 99 PHE A O 1
ATOM 800 N N . VAL A 1 100 ? -0.108 4.328 -5.906 1 98.81 100 VAL A N 1
ATOM 801 C CA . VAL A 1 100 ? 0.486 5.547 -5.363 1 98.81 100 VAL A CA 1
ATOM 802 C C . VAL A 1 100 ? 1.515 5.188 -4.293 1 98.81 100 VAL A C 1
ATOM 804 O O . VAL A 1 100 ? 2.637 5.699 -4.305 1 98.81 100 VAL A O 1
ATOM 807 N N . ILE A 1 101 ? 1.208 4.258 -3.41 1 98.38 101 ILE A N 1
ATOM 808 C CA . ILE A 1 101 ? 2.082 4.055 -2.262 1 98.38 101 ILE A CA 1
ATOM 809 C C . ILE A 1 101 ? 3.213 3.098 -2.637 1 98.38 101 ILE A C 1
ATOM 811 O O . ILE A 1 101 ? 4.297 3.15 -2.055 1 98.38 101 ILE A O 1
ATOM 815 N N . THR A 1 102 ? 3.02 2.256 -3.699 1 97.88 102 THR A N 1
ATOM 816 C CA . THR A 1 102 ? 4.02 1.224 -3.949 1 97.88 102 THR A CA 1
ATOM 817 C C . THR A 1 102 ? 4.848 1.56 -5.188 1 97.88 102 THR A C 1
ATOM 819 O O . THR A 1 102 ? 5.973 1.076 -5.34 1 97.88 102 THR A O 1
ATOM 822 N N . GLU A 1 103 ? 4.309 2.371 -6.078 1 97.81 103 GLU A N 1
ATOM 823 C CA . GLU A 1 103 ? 5.012 2.648 -7.328 1 97.81 103 GLU A CA 1
ATOM 824 C C . GLU A 1 103 ? 5.441 4.113 -7.402 1 97.81 103 GLU A C 1
ATOM 826 O O . GLU A 1 103 ? 6.574 4.41 -7.781 1 97.81 103 GLU A O 1
ATOM 831 N N . LEU A 1 104 ? 4.578 4.996 -7.059 1 98.62 104 LEU A N 1
ATOM 832 C CA . LEU A 1 104 ? 4.852 6.422 -7.211 1 98.62 104 LEU A CA 1
ATOM 833 C C . LEU A 1 104 ? 5.629 6.957 -6.016 1 98.62 104 LEU A C 1
ATOM 835 O O . LEU A 1 104 ? 6.652 7.625 -6.188 1 98.62 104 LEU A O 1
ATOM 839 N N . GLU A 1 105 ? 5.172 6.648 -4.84 1 98.56 105 GLU A N 1
ATOM 840 C CA . GLU A 1 105 ? 5.742 7.195 -3.613 1 98.56 105 GLU A CA 1
ATOM 841 C C . GLU A 1 105 ? 7.043 6.484 -3.242 1 98.56 105 GLU A C 1
ATOM 843 O O . GLU A 1 105 ? 7.961 7.105 -2.701 1 98.56 105 GLU A O 1
ATOM 848 N N . GLN A 1 106 ? 7.137 5.199 -3.506 1 98.25 106 GLN A N 1
ATOM 849 C CA . GLN A 1 106 ? 8.258 4.379 -3.053 1 98.25 106 GLN A CA 1
ATOM 850 C C . GLN A 1 106 ? 9.586 4.934 -3.559 1 98.25 106 GLN A C 1
ATOM 852 O O . GLN A 1 106 ? 10.539 5.07 -2.789 1 98.25 106 GLN A O 1
ATOM 857 N N . PRO A 1 107 ? 9.758 5.293 -4.891 1 98.5 107 PRO A N 1
ATOM 858 C CA . PRO A 1 107 ? 11.031 5.867 -5.332 1 98.5 107 PRO A CA 1
ATOM 859 C C . PRO A 1 107 ? 11.344 7.195 -4.652 1 98.5 107 PRO A C 1
ATOM 861 O O . PRO A 1 107 ? 12.516 7.5 -4.395 1 98.5 107 PRO A O 1
ATOM 864 N N . LEU A 1 108 ? 10.352 8 -4.379 1 98.56 108 LEU A N 1
ATOM 865 C CA . LEU A 1 108 ? 10.57 9.242 -3.646 1 98.56 108 LEU A CA 1
ATOM 866 C C . LEU A 1 108 ? 11.109 8.961 -2.246 1 98.56 108 LEU A C 1
ATOM 868 O O . LEU A 1 108 ? 12.07 9.586 -1.806 1 98.56 108 LEU A O 1
ATOM 872 N N . TRP A 1 109 ? 10.461 8.016 -1.585 1 97.81 109 TRP A N 1
ATOM 873 C CA . TRP A 1 109 ? 10.898 7.66 -0.237 1 97.81 109 TRP A CA 1
ATOM 874 C C . TRP A 1 109 ? 12.281 7.031 -0.259 1 97.81 109 TRP A C 1
ATOM 876 O O . TRP A 1 109 ? 13.086 7.254 0.651 1 97.81 109 TRP A O 1
ATOM 886 N N . THR A 1 110 ? 12.562 6.223 -1.314 1 98.38 110 THR A N 1
ATOM 887 C CA . THR A 1 110 ? 13.906 5.684 -1.487 1 98.38 110 THR A CA 1
ATOM 888 C C . THR A 1 110 ? 14.93 6.805 -1.573 1 98.38 110 THR A C 1
ATOM 890 O O . THR A 1 110 ? 16 6.73 -0.955 1 98.38 110 THR A O 1
ATOM 893 N N . MET A 1 111 ? 14.633 7.887 -2.309 1 98.25 111 MET A N 1
ATOM 894 C CA . MET A 1 111 ? 15.516 9.047 -2.357 1 98.25 111 MET A CA 1
ATOM 895 C C . MET A 1 111 ? 15.742 9.617 -0.961 1 98.25 111 MET A C 1
ATOM 897 O O . MET A 1 111 ? 16.891 9.844 -0.555 1 98.25 111 MET A O 1
ATOM 901 N N . GLY A 1 112 ? 14.672 9.828 -0.239 1 97 112 GLY A N 1
ATOM 902 C CA . GLY A 1 112 ? 14.781 10.367 1.106 1 97 112 GLY A CA 1
ATOM 903 C C . GLY A 1 112 ? 15.539 9.461 2.059 1 97 112 GLY A C 1
ATOM 904 O O . GLY A 1 112 ? 16.375 9.93 2.832 1 97 112 GLY A 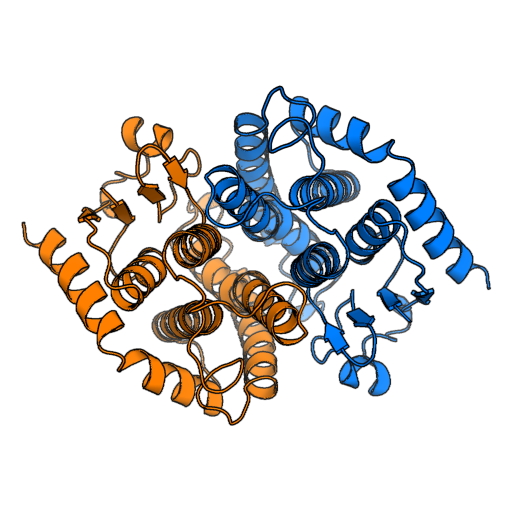O 1
ATOM 905 N N . LYS A 1 113 ? 15.258 8.141 2.051 1 97 113 LYS A N 1
ATOM 906 C CA . LYS A 1 113 ? 15.93 7.156 2.893 1 97 113 LYS A CA 1
ATOM 907 C C . LYS A 1 113 ? 17.438 7.238 2.738 1 97 113 LYS A C 1
ATOM 909 O O . LYS A 1 113 ? 18.172 7.242 3.73 1 97 113 LYS A O 1
ATOM 914 N N . HIS A 1 114 ? 17.891 7.387 1.491 1 98.19 114 HIS A N 1
ATOM 915 C CA . HIS A 1 114 ? 19.312 7.273 1.218 1 98.19 114 HIS A CA 1
ATOM 916 C C . HIS A 1 114 ? 19.984 8.648 1.212 1 98.19 114 HIS A C 1
ATOM 918 O O . HIS A 1 114 ? 21.203 8.742 1.057 1 98.19 114 HIS A O 1
ATOM 924 N N . ARG A 1 115 ? 19.156 9.672 1.39 1 96.19 115 ARG A N 1
ATOM 925 C CA . ARG A 1 115 ? 19.703 11.008 1.573 1 96.19 115 ARG A CA 1
ATOM 926 C C . ARG A 1 115 ? 19.797 11.367 3.053 1 96.19 115 ARG A C 1
ATOM 928 O O . ARG A 1 115 ? 20.781 11.977 3.486 1 96.19 115 ARG A O 1
ATOM 935 N N . PHE A 1 116 ? 18.734 10.953 3.867 1 92 116 PHE A N 1
ATOM 936 C CA . PHE A 1 116 ? 18.766 11.539 5.203 1 92 116 PHE A CA 1
ATOM 937 C C . PHE A 1 116 ? 18.125 10.594 6.219 1 92 116 PHE A C 1
ATOM 939 O O . PHE A 1 116 ? 18.375 10.711 7.422 1 92 116 PHE A O 1
ATOM 946 N N . ALA A 1 117 ? 17.297 9.68 5.816 1 91.94 117 ALA A N 1
ATOM 947 C CA . ALA A 1 117 ? 16.438 8.992 6.781 1 91.94 117 ALA A CA 1
ATOM 948 C C . ALA A 1 117 ? 17.141 7.766 7.363 1 91.94 117 ALA A C 1
ATOM 950 O O . ALA A 1 117 ? 17 7.469 8.555 1 91.94 117 ALA A O 1
ATOM 951 N N . LEU A 1 118 ? 17.859 6.977 6.527 1 95.31 118 LEU A N 1
ATOM 952 C CA . LEU A 1 118 ? 18.562 5.793 7.004 1 95.31 118 LEU A CA 1
ATOM 953 C C . LEU A 1 118 ? 19.859 6.18 7.715 1 95.31 118 LEU A C 1
ATOM 955 O O . LEU A 1 118 ? 20.422 7.242 7.449 1 95.31 118 LEU A O 1
ATOM 959 N N . PRO A 1 119 ? 20.266 5.301 8.617 1 94.81 119 PRO A N 1
ATOM 960 C CA . PRO A 1 119 ? 21.625 5.5 9.125 1 94.81 119 PRO A CA 1
ATOM 961 C C . PRO A 1 119 ? 22.672 5.605 8.016 1 94.81 119 PRO A C 1
ATOM 963 O O . PRO A 1 119 ? 22.547 4.938 6.984 1 94.81 119 PRO A O 1
ATOM 966 N N . GLU A 1 120 ? 23.625 6.402 8.25 1 96.06 120 GLU A N 1
ATOM 967 C CA . GLU A 1 120 ? 24.625 6.719 7.23 1 96.06 120 GLU A CA 1
ATOM 968 C C . GLU A 1 120 ? 25.203 5.445 6.617 1 96.06 120 GLU A C 1
ATOM 970 O O . GLU A 1 120 ? 25.391 5.367 5.402 1 96.06 120 GLU A O 1
ATOM 975 N N . GLU A 1 121 ? 25.422 4.449 7.449 1 96.75 121 GLU A N 1
ATOM 976 C CA . GLU A 1 121 ? 26.094 3.23 6.992 1 96.75 121 GLU A CA 1
ATOM 977 C C . GLU A 1 121 ? 25.188 2.418 6.074 1 96.75 121 GLU A C 1
ATOM 979 O O . GLU A 1 121 ? 25.641 1.51 5.383 1 96.75 121 GLU A O 1
ATOM 984 N N . GLN A 1 122 ? 23.906 2.748 6.008 1 97.69 122 GLN A N 1
ATOM 985 C CA . GLN A 1 122 ? 22.953 2.008 5.191 1 97.69 122 GLN A CA 1
ATOM 986 C C . GLN A 1 122 ? 22.656 2.746 3.891 1 97.69 122 GLN A C 1
ATOM 988 O O . GLN A 1 122 ? 21.969 2.213 3.008 1 97.69 122 GLN A O 1
ATOM 993 N N . ARG A 1 123 ? 23.141 3.902 3.76 1 98.06 123 ARG A N 1
ATOM 994 C CA . ARG A 1 123 ? 22.797 4.73 2.609 1 98.06 123 ARG A CA 1
ATOM 995 C C . ARG A 1 123 ? 23.641 4.363 1.396 1 98.06 123 ARG A C 1
ATOM 997 O O . ARG A 1 123 ? 24.844 4.098 1.528 1 98.06 123 ARG A O 1
ATOM 1004 N N . VAL A 1 124 ? 22.984 4.301 0.322 1 98.38 124 VAL A N 1
ATOM 1005 C CA . VAL A 1 124 ? 23.625 4 -0.957 1 98.38 124 VAL A CA 1
ATOM 1006 C C . VAL A 1 124 ? 23.359 5.141 -1.94 1 98.38 124 VAL A C 1
ATOM 1008 O O . VAL A 1 124 ? 22.281 5.246 -2.51 1 98.38 124 VAL A O 1
ATOM 1011 N N . ALA A 1 125 ? 24.359 5.938 -2.238 1 97.5 125 ALA A N 1
ATOM 1012 C CA . ALA A 1 125 ? 24.219 7.148 -3.041 1 97.5 125 ALA A CA 1
ATOM 1013 C C . ALA A 1 125 ? 23.797 6.816 -4.465 1 97.5 125 ALA A C 1
ATOM 1015 O O . ALA A 1 125 ? 23 7.539 -5.066 1 97.5 125 ALA A O 1
ATOM 1016 N N . ALA A 1 126 ? 24.234 5.715 -4.934 1 97.75 126 ALA A N 1
ATOM 1017 C CA . ALA A 1 126 ? 24.031 5.359 -6.336 1 97.75 126 ALA A CA 1
ATOM 1018 C C . ALA A 1 126 ? 22.547 5.059 -6.617 1 97.75 126 ALA A C 1
ATOM 1020 O O . ALA A 1 126 ? 22.125 5.039 -7.773 1 97.75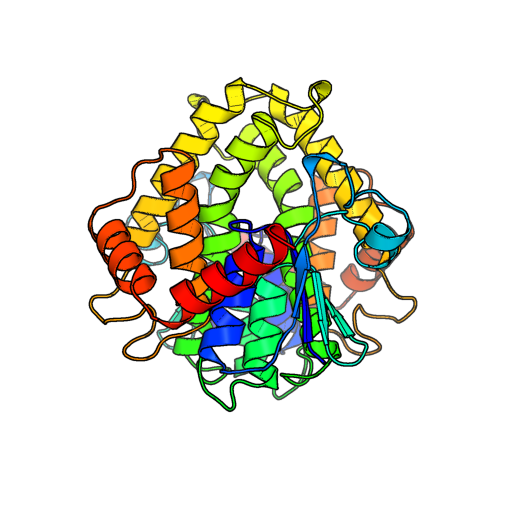 126 ALA A O 1
ATOM 1021 N N . ILE A 1 127 ? 21.766 4.859 -5.566 1 98.38 127 ILE A N 1
ATOM 1022 C CA . ILE A 1 127 ? 20.375 4.441 -5.734 1 98.38 127 ILE A CA 1
ATOM 1023 C C . ILE A 1 127 ? 19.547 5.617 -6.23 1 98.38 127 ILE A C 1
ATOM 1025 O O . ILE A 1 127 ? 18.438 5.426 -6.73 1 98.38 127 ILE A O 1
ATOM 1029 N N . GLN A 1 128 ? 20.078 6.891 -6.047 1 98.25 128 GLN A N 1
ATOM 1030 C CA . GLN A 1 128 ? 19.328 8.102 -6.359 1 98.25 128 GLN A CA 1
ATOM 1031 C C . GLN A 1 128 ? 18.906 8.125 -7.824 1 98.25 128 GLN A C 1
ATOM 1033 O O . GLN A 1 128 ? 17.75 8.406 -8.141 1 98.25 128 GLN A O 1
ATOM 1038 N N . ALA A 1 129 ? 19.828 7.766 -8.695 1 98.31 129 ALA A N 1
ATOM 1039 C CA . ALA A 1 129 ? 19.547 7.809 -10.125 1 98.31 129 ALA A CA 1
ATOM 1040 C C . ALA A 1 129 ? 18.469 6.805 -10.5 1 98.31 129 ALA A C 1
ATOM 1042 O O . ALA A 1 129 ? 17.578 7.102 -11.312 1 98.31 129 ALA A O 1
ATOM 1043 N N . THR A 1 130 ? 18.547 5.637 -9.93 1 98.69 130 THR A N 1
ATOM 1044 C CA . THR A 1 130 ? 17.547 4.609 -10.188 1 98.69 130 THR A CA 1
ATOM 1045 C C . THR A 1 130 ? 16.188 5.035 -9.648 1 98.69 130 THR A C 1
ATOM 1047 O O . THR A 1 130 ? 15.156 4.816 -10.297 1 98.69 130 THR A O 1
ATOM 1050 N N . ALA A 1 131 ? 16.188 5.617 -8.469 1 98.69 131 ALA A N 1
ATOM 1051 C CA . ALA A 1 131 ? 14.938 6.078 -7.863 1 98.69 131 ALA A CA 1
ATOM 1052 C C . ALA A 1 131 ? 14.266 7.141 -8.727 1 98.69 131 ALA A C 1
ATOM 1054 O O . ALA A 1 131 ? 13.047 7.125 -8.906 1 98.69 131 ALA A O 1
ATOM 1055 N N . VAL A 1 132 ? 15.047 8.078 -9.25 1 98.69 132 VAL A N 1
ATOM 1056 C CA . VAL A 1 132 ? 14.516 9.102 -10.141 1 98.69 132 VAL A CA 1
ATOM 1057 C C . VAL A 1 132 ? 13.914 8.438 -11.383 1 98.69 132 VAL A C 1
ATOM 1059 O O . VAL A 1 132 ? 12.82 8.797 -11.812 1 98.69 132 VAL A O 1
ATOM 1062 N N . TRP A 1 133 ? 14.641 7.504 -11.922 1 98.56 133 TRP A N 1
ATOM 1063 C CA . TRP A 1 133 ? 14.195 6.773 -13.102 1 98.56 133 TRP A CA 1
ATOM 1064 C C . TRP A 1 133 ? 12.867 6.066 -12.828 1 98.56 133 TRP A C 1
ATOM 1066 O O . TRP A 1 133 ? 11.938 6.152 -13.633 1 98.56 133 TRP A O 1
ATOM 1076 N N . GLU A 1 134 ? 12.773 5.379 -11.742 1 98.19 134 GLU A N 1
ATOM 1077 C CA . GLU A 1 134 ? 11.547 4.672 -11.359 1 98.19 134 GLU A CA 1
ATOM 1078 C C . GLU A 1 134 ? 10.391 5.645 -11.148 1 98.19 134 GLU A C 1
ATOM 1080 O O . GLU A 1 134 ? 9.258 5.367 -11.555 1 98.19 134 GLU A O 1
ATOM 1085 N N . PHE A 1 135 ? 10.695 6.77 -10.469 1 98.81 135 PHE A N 1
ATOM 1086 C CA . PHE A 1 135 ? 9.648 7.766 -10.258 1 98.81 135 PHE A CA 1
ATOM 1087 C C . PHE A 1 135 ? 9.094 8.266 -11.578 1 98.81 135 PHE A C 1
ATOM 1089 O O . PHE A 1 135 ? 7.879 8.367 -11.75 1 98.81 135 PHE A O 1
ATOM 1096 N N . ASN A 1 136 ? 9.992 8.586 -12.492 1 98.69 136 ASN A N 1
ATOM 1097 C CA . ASN A 1 136 ? 9.57 9.117 -13.781 1 98.69 136 ASN A CA 1
ATOM 1098 C C . ASN A 1 136 ? 8.672 8.133 -14.531 1 98.69 136 ASN A C 1
ATOM 1100 O O . ASN A 1 136 ? 7.688 8.531 -15.148 1 98.69 136 ASN A O 1
ATOM 1104 N N . LYS A 1 137 ? 8.984 6.871 -14.453 1 97.44 137 LYS A N 1
ATOM 1105 C CA . LYS A 1 137 ? 8.172 5.844 -15.094 1 97.44 137 LYS A CA 1
ATOM 1106 C C . LYS A 1 137 ? 6.781 5.781 -14.469 1 97.44 137 LYS A C 1
ATOM 1108 O O . LYS A 1 137 ? 5.777 5.719 -15.18 1 97.44 137 LYS A O 1
ATOM 1113 N N . ALA A 1 138 ? 6.73 5.785 -13.164 1 98.19 138 ALA A N 1
ATOM 1114 C CA . ALA A 1 138 ? 5.453 5.727 -12.453 1 98.19 138 ALA A CA 1
ATOM 1115 C C . ALA A 1 138 ? 4.621 6.977 -12.727 1 98.19 138 ALA A C 1
ATOM 1117 O O . ALA A 1 138 ? 3.406 6.891 -12.922 1 98.19 138 ALA A O 1
ATOM 1118 N N . ALA A 1 139 ? 5.281 8.141 -12.742 1 98.75 139 ALA A N 1
ATOM 1119 C CA . ALA A 1 139 ? 4.582 9.398 -12.992 1 98.75 139 ALA A CA 1
ATOM 1120 C C . ALA A 1 139 ? 3.986 9.422 -14.398 1 98.75 139 ALA A C 1
ATOM 1122 O O . ALA A 1 139 ? 2.883 9.93 -14.602 1 98.75 139 ALA A O 1
ATOM 1123 N N . ALA A 1 140 ? 4.715 8.883 -15.312 1 98.12 140 ALA A N 1
ATOM 1124 C CA . ALA A 1 140 ? 4.215 8.82 -16.688 1 98.12 140 ALA A CA 1
ATOM 1125 C C . ALA A 1 140 ? 2.957 7.957 -16.766 1 98.12 140 ALA A C 1
ATOM 1127 O O . ALA A 1 140 ? 2.014 8.297 -17.484 1 98.12 140 ALA A O 1
ATOM 1128 N N . ILE A 1 141 ? 2.945 6.898 -16.062 1 97.19 141 ILE A N 1
ATOM 1129 C CA . ILE A 1 141 ? 1.791 6.004 -16.031 1 97.19 141 ILE A CA 1
ATOM 1130 C C . ILE A 1 141 ? 0.611 6.707 -15.359 1 97.19 141 ILE A C 1
ATOM 1132 O O . ILE A 1 141 ? -0.51 6.676 -15.875 1 97.19 141 ILE A O 1
ATOM 1136 N N . ALA A 1 142 ? 0.884 7.332 -14.25 1 98.44 142 ALA A N 1
ATOM 1137 C CA . ALA A 1 142 ? -0.167 8.086 -13.562 1 98.44 142 ALA A CA 1
ATOM 1138 C C . ALA A 1 142 ? -0.762 9.148 -14.477 1 98.44 142 ALA A C 1
ATOM 1140 O O . ALA A 1 142 ? -1.977 9.359 -14.484 1 98.44 142 ALA A O 1
ATOM 1141 N N . GLU A 1 143 ? 0.088 9.844 -15.18 1 98.31 143 GLU A N 1
ATOM 1142 C CA . GLU A 1 143 ? -0.341 10.875 -16.125 1 98.31 143 GLU A CA 1
ATOM 1143 C C . GLU A 1 143 ? -1.303 10.305 -17.156 1 98.31 143 GLU A C 1
ATOM 1145 O O . GLU A 1 143 ? -2.307 10.938 -17.5 1 98.31 143 GLU A O 1
ATOM 1150 N N . GLN A 1 144 ? -0.982 9.133 -17.594 1 95.75 144 GLN A N 1
ATOM 1151 C CA . GLN A 1 144 ? -1.803 8.461 -18.609 1 95.75 144 GLN A CA 1
ATOM 1152 C C . GLN A 1 144 ? -3.143 8.023 -18.016 1 95.75 144 GLN A C 1
ATOM 1154 O O . GLN A 1 144 ? -4.172 8.078 -18.703 1 95.75 144 GLN A O 1
ATOM 1159 N N . TRP A 1 145 ? -3.131 7.617 -16.766 1 96.69 145 TRP A N 1
ATOM 1160 C CA . TRP A 1 145 ? -4.324 7.09 -16.125 1 96.69 145 TRP A CA 1
ATOM 1161 C C . TRP A 1 145 ? -5.25 8.219 -15.68 1 96.69 145 TRP A C 1
ATOM 1163 O O . TRP A 1 145 ? -6.441 8 -15.461 1 96.69 145 TRP A O 1
ATOM 1173 N N . LEU A 1 146 ? -4.672 9.375 -15.477 1 98 146 LEU A N 1
ATOM 1174 C CA . LEU A 1 146 ? -5.449 10.477 -14.914 1 98 146 LEU A CA 1
ATOM 1175 C C . LEU A 1 146 ? -6.629 10.828 -15.812 1 98 146 LEU A C 1
ATOM 1177 O O . LEU A 1 146 ? -6.445 11.141 -17 1 98 146 LEU A O 1
ATOM 1181 N N . PRO A 1 147 ? -7.863 10.742 -15.266 1 97.62 147 PRO A N 1
ATOM 1182 C CA . PRO A 1 147 ? -9.031 11.055 -16.094 1 97.62 147 PRO A CA 1
ATOM 1183 C C . PRO A 1 147 ? -9.211 12.547 -16.328 1 97.62 147 PRO A C 1
ATOM 1185 O O . PRO A 1 147 ? -8.484 13.359 -15.758 1 97.62 147 PRO A O 1
ATOM 1188 N N . ASP A 1 148 ? -10.18 12.828 -17.172 1 96.19 148 ASP A N 1
ATOM 1189 C CA . ASP A 1 148 ? -10.5 14.227 -17.438 1 96.19 148 ASP A CA 1
ATOM 1190 C C . ASP A 1 148 ? -11.469 14.773 -16.391 1 96.19 148 ASP A C 1
ATOM 1192 O O . ASP A 1 148 ? -11.664 15.984 -16.297 1 96.19 148 ASP A O 1
ATOM 1196 N N . SER A 1 149 ? -12.055 13.906 -15.641 1 97.5 149 SER A N 1
ATOM 1197 C CA . SER A 1 149 ? -12.953 14.32 -14.57 1 97.5 149 SER A CA 1
ATOM 1198 C C . SER A 1 149 ? -12.203 15.078 -13.477 1 97.5 149 SER A C 1
ATOM 1200 O O . SER A 1 149 ? -10.969 15.016 -13.406 1 97.5 149 SER A O 1
ATOM 1202 N N . PRO A 1 150 ? -12.93 15.812 -12.664 1 97.69 150 PRO A N 1
ATOM 1203 C CA . PRO A 1 150 ? -12.273 16.609 -11.617 1 97.69 150 PRO A CA 1
ATOM 1204 C C . PRO A 1 150 ? -11.484 15.758 -10.633 1 97.69 150 PRO A C 1
ATOM 1206 O O . PRO A 1 150 ? -10.461 16.203 -10.102 1 97.69 150 PRO A O 1
ATOM 1209 N N . PHE A 1 151 ? -11.945 14.492 -10.43 1 98.75 151 PHE A N 1
ATOM 1210 C CA . PHE A 1 151 ? -11.258 13.617 -9.484 1 98.75 151 PHE A CA 1
ATOM 1211 C C . PHE A 1 151 ? -10.969 12.266 -10.117 1 98.75 151 PHE A C 1
ATOM 1213 O O . PHE A 1 151 ? -11.391 12 -11.25 1 98.75 151 PHE A O 1
ATOM 1220 N N . LEU A 1 152 ? -10.227 11.438 -9.422 1 98.75 152 LEU A N 1
ATOM 1221 C CA . LEU A 1 152 ? -9.719 10.18 -9.961 1 98.75 152 LEU A CA 1
ATOM 1222 C C . LEU A 1 152 ? -10.859 9.266 -10.375 1 98.75 152 LEU A C 1
ATOM 1224 O O . LEU A 1 152 ? -10.719 8.469 -11.305 1 98.75 152 LEU A O 1
ATOM 1228 N N . LEU A 1 153 ? -11.969 9.352 -9.617 1 98.12 153 LEU A N 1
ATOM 1229 C CA . LEU A 1 153 ? -13.07 8.43 -9.875 1 98.12 153 LEU A CA 1
ATOM 1230 C C . LEU A 1 153 ? -14.328 9.188 -10.289 1 98.12 153 LEU A C 1
ATOM 1232 O O . LEU A 1 153 ? -15.445 8.727 -10.039 1 98.12 153 LEU A O 1
ATOM 1236 N N . GLY A 1 154 ? -14.148 10.32 -10.875 1 97.62 154 GLY A N 1
ATOM 1237 C CA . GLY A 1 154 ? -15.297 11.086 -11.344 1 97.62 154 GLY A CA 1
ATOM 1238 C C . GLY A 1 154 ? -15.43 12.438 -10.656 1 97.62 154 GLY A C 1
ATOM 1239 O O . GLY A 1 154 ? -14.469 13.211 -10.602 1 97.62 154 GLY A O 1
ATOM 1240 N N . ASP A 1 155 ? -16.578 12.648 -10.07 1 97.62 155 ASP A N 1
ATOM 1241 C CA . ASP A 1 155 ? -16.891 14.016 -9.648 1 97.62 155 ASP A CA 1
ATOM 1242 C C . ASP A 1 155 ? -16.797 14.156 -8.133 1 97.62 155 ASP A C 1
ATOM 1244 O O . ASP A 1 155 ? -17.031 15.234 -7.586 1 97.62 155 ASP A O 1
ATOM 1248 N N . GLU A 1 156 ? -16.422 13.109 -7.52 1 97.44 156 GLU A N 1
ATOM 1249 C CA . GLU A 1 156 ? -16.359 13.172 -6.062 1 97.44 156 GLU A CA 1
ATOM 1250 C C . GLU A 1 156 ? -14.93 12.906 -5.57 1 97.44 156 GLU A C 1
ATOM 1252 O O . GLU A 1 156 ? -14.242 12.031 -6.098 1 97.44 156 GLU A O 1
ATOM 1257 N N . LEU A 1 157 ? -14.539 13.648 -4.562 1 98.75 157 LEU A N 1
ATOM 1258 C CA . LEU A 1 157 ? -13.25 13.484 -3.908 1 98.75 157 LEU A CA 1
ATOM 1259 C C . LEU A 1 157 ? -13.188 12.156 -3.154 1 98.75 157 LEU A C 1
ATOM 1261 O O . LEU A 1 157 ? -14.148 11.781 -2.479 1 98.75 157 LEU A O 1
ATOM 1265 N N . THR A 1 158 ? -12.125 11.453 -3.275 1 98.88 158 THR A N 1
ATOM 1266 C CA . THR A 1 158 ? -11.914 10.242 -2.492 1 98.88 158 THR A CA 1
ATOM 1267 C C . THR A 1 158 ? -10.57 10.281 -1.778 1 98.88 158 THR A C 1
ATOM 1269 O O . THR A 1 158 ? -9.766 11.188 -2.018 1 98.88 158 THR A O 1
ATOM 1272 N N . VAL A 1 159 ? -10.289 9.352 -0.924 1 98.94 159 VAL A N 1
ATOM 1273 C CA . VAL A 1 159 ? -9.031 9.18 -0.214 1 98.94 159 VAL A CA 1
ATOM 1274 C C . VAL A 1 159 ? -7.879 9.094 -1.216 1 98.94 159 VAL A C 1
ATOM 1276 O O . VAL A 1 159 ? -6.805 9.656 -0.987 1 98.94 159 VAL A O 1
ATOM 1279 N N . ALA A 1 160 ? -8.102 8.445 -2.346 1 98.94 160 ALA A N 1
ATOM 1280 C CA . ALA A 1 160 ? -7.055 8.266 -3.354 1 98.94 160 ALA A CA 1
ATOM 1281 C C . ALA A 1 160 ? -6.602 9.617 -3.91 1 98.94 160 ALA A C 1
ATOM 1283 O O . ALA A 1 160 ? -5.426 9.797 -4.23 1 98.94 160 ALA A O 1
ATOM 1284 N N . ASP A 1 161 ? -7.52 10.531 -4.043 1 98.94 161 ASP A N 1
ATOM 1285 C CA . ASP A 1 161 ? -7.176 11.859 -4.539 1 98.94 161 ASP A CA 1
ATOM 1286 C C . ASP A 1 161 ? -6.207 12.562 -3.592 1 98.94 161 ASP A C 1
ATOM 1288 O O . ASP A 1 161 ? -5.207 13.133 -4.031 1 98.94 161 ASP A O 1
ATOM 1292 N N . ILE A 1 162 ? -6.508 12.516 -2.33 1 98.94 162 ILE A N 1
ATOM 1293 C CA . ILE A 1 162 ? -5.691 13.18 -1.322 1 98.94 162 ILE A CA 1
ATOM 1294 C C . ILE A 1 162 ? -4.309 12.531 -1.274 1 98.94 162 ILE A C 1
ATOM 1296 O O . ILE A 1 162 ? -3.291 13.227 -1.233 1 98.94 162 ILE A O 1
ATOM 1300 N N . LEU A 1 163 ? -4.316 11.25 -1.303 1 98.88 163 LEU A N 1
ATOM 1301 C CA . LEU A 1 163 ? -3.062 10.5 -1.268 1 98.88 163 LEU A CA 1
ATOM 1302 C C . LEU A 1 163 ? -2.184 10.859 -2.461 1 98.88 163 LEU A C 1
ATOM 1304 O O . LEU A 1 163 ? -0.986 11.102 -2.303 1 98.88 163 LEU A O 1
ATOM 1308 N N . LEU A 1 164 ? -2.777 10.875 -3.639 1 98.94 164 LEU A N 1
ATOM 1309 C CA . LEU A 1 164 ? -2.025 11.195 -4.848 1 98.94 164 LEU A CA 1
ATOM 1310 C C . LEU A 1 164 ? -1.499 12.625 -4.801 1 98.94 164 LEU A C 1
ATOM 1312 O O . LEU A 1 164 ? -0.309 12.859 -5.023 1 98.94 164 LEU A O 1
ATOM 1316 N N . ALA A 1 165 ? -2.33 13.547 -4.5 1 98.81 165 ALA A N 1
ATOM 1317 C CA . ALA A 1 165 ? -1.929 14.953 -4.48 1 98.81 165 ALA A CA 1
ATOM 1318 C C . ALA A 1 165 ? -0.805 15.188 -3.477 1 98.81 165 ALA A C 1
ATOM 1320 O O . ALA A 1 165 ? 0.176 15.875 -3.781 1 98.81 165 ALA A O 1
ATOM 1321 N N . HIS A 1 166 ? -0.987 14.648 -2.336 1 98.75 166 HIS A N 1
ATOM 1322 C CA . HIS A 1 166 ? 0.048 14.789 -1.318 1 98.75 166 HIS A CA 1
ATOM 1323 C C . HIS A 1 166 ? 1.371 14.203 -1.793 1 98.75 166 HIS A C 1
ATOM 1325 O O . HIS A 1 166 ? 2.434 14.781 -1.566 1 98.75 166 HIS A O 1
ATOM 1331 N N . THR A 1 167 ? 1.356 13 -2.375 1 98.81 167 THR A N 1
ATOM 1332 C CA . THR A 1 167 ? 2.562 12.359 -2.879 1 98.81 167 THR A CA 1
ATOM 1333 C C . THR A 1 167 ? 3.236 13.219 -3.941 1 98.81 167 THR A C 1
ATOM 1335 O O . THR A 1 167 ? 4.465 13.328 -3.973 1 98.81 167 THR A O 1
ATOM 1338 N N . LEU A 1 168 ? 2.445 13.836 -4.789 1 98.81 168 LEU A N 1
ATOM 1339 C CA . LEU A 1 168 ? 2.99 14.727 -5.812 1 98.81 168 LEU A CA 1
ATOM 1340 C C . LEU A 1 168 ? 3.605 15.969 -5.184 1 98.81 168 LEU A C 1
ATOM 1342 O O . LEU A 1 168 ? 4.578 16.516 -5.707 1 98.81 168 LEU A O 1
ATOM 1346 N N . ASN A 1 169 ? 3.078 16.422 -4.062 1 98.25 169 ASN A N 1
ATOM 1347 C CA . ASN A 1 169 ? 3.734 17.5 -3.324 1 98.25 169 ASN A CA 1
ATOM 1348 C C . ASN A 1 169 ? 5.133 17.094 -2.867 1 98.25 169 ASN A C 1
ATOM 1350 O O . ASN A 1 169 ? 6.066 17.891 -2.92 1 98.25 169 ASN A O 1
ATOM 1354 N N . TRP A 1 170 ? 5.238 15.828 -2.414 1 97.69 170 TRP A N 1
ATOM 1355 C CA . TRP A 1 170 ? 6.547 15.312 -2.033 1 97.69 170 TRP A CA 1
ATOM 1356 C C . TRP A 1 170 ? 7.5 15.312 -3.225 1 97.69 170 TRP A C 1
ATOM 1358 O O . TRP A 1 170 ? 8.688 15.617 -3.08 1 97.69 170 TRP A O 1
ATOM 1368 N N . ALA A 1 171 ? 6.965 14.898 -4.344 1 98.56 171 ALA A N 1
ATOM 1369 C CA . ALA A 1 171 ? 7.777 14.898 -5.555 1 98.56 171 ALA A CA 1
ATOM 1370 C C . ALA A 1 171 ? 8.336 16.281 -5.844 1 98.56 171 ALA A C 1
ATOM 1372 O O . ALA A 1 171 ? 9.492 16.422 -6.25 1 98.56 171 ALA A O 1
ATOM 1373 N N . THR A 1 172 ? 7.543 17.297 -5.617 1 97.94 172 THR A N 1
ATOM 1374 C CA . THR A 1 172 ? 7.969 18.688 -5.809 1 97.94 172 THR A CA 1
ATOM 1375 C C . THR A 1 172 ? 9.078 19.047 -4.828 1 97.94 172 THR A C 1
ATOM 1377 O O . THR A 1 172 ? 10.078 19.656 -5.219 1 97.94 172 THR A O 1
ATOM 1380 N N . ILE A 1 173 ? 8.906 18.703 -3.59 1 95.56 173 ILE A N 1
ATOM 1381 C CA . ILE A 1 173 ? 9.898 18.969 -2.553 1 95.56 173 ILE A CA 1
ATOM 1382 C C . ILE A 1 173 ? 11.211 18.281 -2.896 1 95.56 173 ILE A C 1
ATOM 1384 O O . ILE A 1 173 ? 12.289 18.828 -2.656 1 95.56 173 ILE A O 1
ATOM 1388 N N . PHE A 1 174 ? 11.141 17.094 -3.477 1 96.75 174 PHE A N 1
ATOM 1389 C CA . PHE A 1 174 ? 12.32 16.328 -3.863 1 96.75 174 PHE A CA 1
ATOM 1390 C C . PHE A 1 174 ? 12.844 16.781 -5.223 1 96.75 174 PHE A C 1
ATOM 1392 O O . PHE A 1 174 ? 13.719 16.141 -5.801 1 96.75 174 PHE A O 1
ATOM 1399 N N . GLU A 1 175 ? 12.195 17.844 -5.785 1 97.5 175 GLU A N 1
ATOM 1400 C CA . GLU A 1 175 ? 12.625 18.5 -7.02 1 97.5 175 GLU A CA 1
ATOM 1401 C C . GLU A 1 175 ? 12.547 17.531 -8.203 1 97.5 175 GLU A C 1
ATOM 1403 O O . GLU A 1 175 ? 13.445 17.516 -9.055 1 97.5 175 GLU A O 1
ATOM 1408 N N . GLN A 1 176 ? 11.539 16.672 -8.164 1 98.44 176 GLN A N 1
ATOM 1409 C CA . GLN A 1 176 ? 11.305 15.773 -9.289 1 98.44 176 GLN A CA 1
ATOM 1410 C C . GLN A 1 176 ? 10.422 16.422 -10.344 1 98.44 176 GLN A C 1
ATOM 1412 O O . GLN A 1 176 ? 9.617 17.312 -10.031 1 98.44 176 GLN A O 1
ATOM 1417 N N . GLN A 1 177 ? 10.609 16 -11.555 1 97.69 177 GLN A N 1
ATOM 1418 C CA . GLN A 1 177 ? 9.75 16.484 -12.633 1 97.69 177 GLN A CA 1
ATOM 1419 C C . GLN A 1 177 ? 8.398 15.781 -12.609 1 97.69 177 GLN A C 1
ATOM 1421 O O . GLN A 1 177 ? 8.328 14.547 -12.586 1 97.69 177 GLN A O 1
ATOM 1426 N N . ILE A 1 178 ? 7.367 16.516 -12.594 1 98.62 178 ILE A N 1
ATOM 1427 C CA . ILE A 1 178 ? 6.004 16 -12.625 1 98.62 178 ILE A CA 1
ATOM 1428 C C . ILE A 1 178 ? 5.355 16.328 -13.969 1 98.62 178 ILE A C 1
ATOM 1430 O O . ILE A 1 178 ? 5.363 17.484 -14.398 1 98.62 178 ILE A O 1
ATOM 1434 N N . PRO A 1 179 ? 4.789 15.352 -14.68 1 98.75 179 PRO A N 1
ATOM 1435 C CA . PRO A 1 179 ? 4.105 15.625 -15.945 1 98.75 179 PRO A CA 1
ATOM 1436 C C . PRO A 1 179 ? 3.002 16.672 -15.805 1 98.75 179 PRO A C 1
ATOM 1438 O O . PRO A 1 179 ? 2.396 16.797 -14.742 1 98.75 179 PRO A O 1
ATOM 1441 N N . PRO A 1 180 ? 2.695 17.375 -16.812 1 98.25 180 PRO A N 1
ATOM 1442 C CA . PRO A 1 180 ? 1.892 18.594 -16.734 1 98.25 180 PRO A CA 1
ATOM 1443 C C . PRO A 1 180 ? 0.475 18.328 -16.219 1 98.25 180 PRO A C 1
ATOM 1445 O O . PRO A 1 180 ? -0.062 19.125 -15.445 1 98.25 180 PRO A O 1
ATOM 1448 N N . LYS A 1 181 ? -0.187 17.281 -16.719 1 98.19 181 LYS A N 1
ATOM 1449 C CA . LYS A 1 181 ? -1.552 17.016 -16.266 1 98.19 181 LYS A CA 1
ATOM 1450 C C . LYS A 1 181 ? -1.592 16.688 -14.781 1 98.19 181 LYS A C 1
ATOM 1452 O O . LYS A 1 181 ? -2.508 17.125 -14.07 1 98.19 181 LYS A O 1
ATOM 1457 N N . LEU A 1 182 ? -0.586 15.953 -14.312 1 98.62 182 LEU A N 1
ATOM 1458 C CA . LEU A 1 182 ? -0.486 15.625 -12.898 1 98.62 182 LEU A CA 1
ATOM 1459 C C . LEU A 1 182 ? -0.204 16.875 -12.07 1 98.62 182 LEU A C 1
ATOM 1461 O O . LEU A 1 182 ? -0.757 17.047 -10.977 1 98.62 182 LEU A O 1
ATOM 1465 N N . ALA A 1 183 ? 0.698 17.672 -12.594 1 98.56 183 ALA A N 1
ATOM 1466 C CA . ALA A 1 183 ? 1.032 18.906 -11.898 1 98.56 183 ALA A CA 1
ATOM 1467 C C . ALA A 1 183 ? -0.197 19.797 -11.734 1 98.56 183 ALA A C 1
ATOM 1469 O O . ALA A 1 183 ? -0.433 20.359 -10.656 1 98.56 183 ALA A O 1
ATOM 1470 N N . ALA A 1 184 ? -0.941 19.906 -12.789 1 98.62 184 ALA A N 1
ATOM 1471 C CA . ALA A 1 184 ? -2.162 20.703 -12.734 1 98.62 184 ALA A CA 1
ATOM 1472 C C . ALA A 1 184 ? -3.16 20.125 -11.742 1 98.62 184 ALA A C 1
ATOM 1474 O O . ALA A 1 184 ? -3.816 20.859 -11 1 98.62 184 ALA A O 1
ATOM 1475 N N . TYR A 1 185 ? -3.301 18.828 -11.766 1 98.75 185 TYR A N 1
ATOM 1476 C CA . TYR A 1 185 ? -4.172 18.109 -10.844 1 98.75 185 TYR A CA 1
ATOM 1477 C C . TYR A 1 185 ? -3.771 18.375 -9.398 1 98.75 185 TYR A C 1
ATOM 1479 O O . TYR A 1 185 ? -4.617 18.734 -8.57 1 98.75 185 TYR A O 1
ATOM 1487 N N . ARG A 1 186 ? -2.492 18.203 -9.109 1 98.56 186 ARG A N 1
ATOM 1488 C CA . ARG A 1 186 ? -1.938 18.469 -7.789 1 98.56 186 ARG A CA 1
ATOM 1489 C C . ARG A 1 186 ? -2.234 19.906 -7.355 1 98.56 186 ARG A C 1
ATOM 1491 O O . ARG A 1 186 ? -2.693 20.141 -6.234 1 98.56 186 ARG A O 1
ATOM 1498 N N . ASP A 1 187 ? -1.969 20.906 -8.234 1 98.56 187 ASP A N 1
ATOM 1499 C CA . ASP A 1 187 ? -2.164 22.328 -7.918 1 98.56 187 ASP A CA 1
ATOM 1500 C C . ASP A 1 187 ? -3.625 22.609 -7.578 1 98.56 187 ASP A C 1
ATOM 1502 O O . ASP A 1 187 ? -3.912 23.344 -6.625 1 98.56 187 ASP A O 1
ATOM 1506 N N . ARG A 1 188 ? -4.484 22.047 -8.352 1 98.38 188 ARG A N 1
ATOM 1507 C CA . ARG A 1 188 ? -5.91 22.25 -8.109 1 98.38 188 ARG A CA 1
ATOM 1508 C C . ARG A 1 188 ? -6.316 21.688 -6.746 1 98.38 188 ARG A C 1
ATOM 1510 O O . ARG A 1 188 ? -7.039 22.344 -5.996 1 98.38 188 ARG A O 1
ATOM 1517 N N . LEU A 1 189 ? -5.883 20.516 -6.406 1 98.62 189 LEU A N 1
ATOM 1518 C CA . LEU A 1 189 ? -6.27 19.891 -5.148 1 98.62 189 LEU A CA 1
ATOM 1519 C C . LEU A 1 189 ? -5.656 20.625 -3.961 1 98.62 189 LEU A C 1
ATOM 1521 O O . LEU A 1 189 ? -6.25 20.688 -2.883 1 98.62 189 LEU A O 1
ATOM 1525 N N . ASN A 1 190 ? -4.457 21.156 -4.145 1 97.69 190 ASN A N 1
ATOM 1526 C CA . ASN A 1 190 ? -3.777 21.875 -3.072 1 97.69 190 ASN A CA 1
ATOM 1527 C C . ASN A 1 190 ? -4.531 23.141 -2.68 1 97.69 190 ASN A C 1
ATOM 1529 O O . ASN A 1 190 ? -4.262 23.719 -1.628 1 97.69 190 ASN A O 1
ATOM 1533 N N . LEU A 1 191 ? -5.426 23.594 -3.494 1 98 191 LEU A N 1
ATOM 1534 C CA . LEU A 1 191 ? -6.18 24.828 -3.23 1 98 191 LEU A CA 1
ATOM 1535 C C . LEU A 1 191 ? -7.391 24.531 -2.35 1 98 191 LEU A C 1
ATOM 1537 O O . LEU A 1 191 ? -8.078 25.469 -1.918 1 98 191 LEU A O 1
ATOM 1541 N N . ARG A 1 192 ? -7.652 23.312 -2.08 1 98.19 192 ARG A N 1
ATOM 1542 C CA . ARG A 1 192 ? -8.805 22.969 -1.255 1 98.19 192 ARG A CA 1
ATOM 1543 C C . ARG A 1 192 ? -8.664 23.562 0.146 1 98.19 192 ARG A C 1
ATOM 1545 O O . ARG A 1 192 ? -7.609 23.453 0.768 1 98.19 192 ARG A O 1
ATOM 1552 N N . PRO A 1 193 ? -9.734 24.078 0.695 1 98.31 193 PRO A N 1
ATOM 1553 C CA . PRO A 1 193 ? -9.688 24.719 2.01 1 98.31 193 PRO A CA 1
ATOM 1554 C C . PRO A 1 193 ? -9.25 23.766 3.119 1 98.31 193 PRO A C 1
ATOM 1556 O O . PRO A 1 193 ? -8.57 24.172 4.062 1 98.31 193 PRO A O 1
ATOM 1559 N N . ALA A 1 194 ? -9.609 22.531 3.043 1 98.31 194 ALA A N 1
ATOM 1560 C CA . ALA A 1 194 ? -9.273 21.531 4.062 1 98.31 194 ALA A CA 1
ATOM 1561 C C . ALA A 1 194 ? -7.758 21.375 4.195 1 98.31 194 ALA A C 1
ATOM 1563 O O . ALA A 1 194 ? -7.246 21.172 5.301 1 98.31 194 ALA A O 1
ATOM 1564 N N . MET A 1 195 ? -7.047 21.438 3.1 1 96.69 195 MET A N 1
ATOM 1565 C CA . MET A 1 195 ? -5.59 21.359 3.117 1 96.69 195 MET A CA 1
ATOM 1566 C C . MET A 1 195 ? -4.988 22.531 3.893 1 96.69 195 MET A C 1
ATOM 1568 O O . MET A 1 195 ? -4.109 22.344 4.73 1 96.69 195 MET A O 1
ATOM 1572 N N . LYS A 1 196 ? -5.41 23.672 3.637 1 96.19 196 LYS A N 1
ATOM 1573 C CA . LYS A 1 196 ? -4.926 24.875 4.328 1 96.19 196 LYS A CA 1
ATOM 1574 C C . LYS A 1 196 ? -5.215 24.797 5.824 1 96.19 196 LYS A C 1
ATOM 1576 O O . LYS A 1 196 ? -4.352 25.109 6.645 1 96.19 196 LYS A O 1
ATOM 1581 N N . LYS A 1 197 ? -6.457 24.359 6.129 1 97.06 197 LYS A N 1
ATOM 1582 C CA . LYS A 1 197 ? -6.832 24.234 7.535 1 97.06 197 LYS A CA 1
ATOM 1583 C C . LYS A 1 197 ? -5.918 23.25 8.258 1 97.06 197 LYS A C 1
ATOM 1585 O O . LYS A 1 197 ? -5.512 23.484 9.391 1 97.06 197 LYS A O 1
ATOM 1590 N N . ALA A 1 198 ? -5.633 22.109 7.598 1 96.5 198 ALA A N 1
ATOM 1591 C CA . ALA A 1 198 ? -4.758 21.094 8.172 1 96.5 198 ALA A CA 1
ATOM 1592 C C . ALA A 1 198 ? -3.365 21.656 8.438 1 96.5 198 ALA A C 1
ATOM 1594 O O . ALA A 1 198 ? -2.799 21.438 9.516 1 96.5 198 ALA A O 1
ATOM 1595 N N . LEU A 1 199 ? -2.82 22.406 7.465 1 94.44 199 LEU A N 1
ATOM 1596 C CA . LEU A 1 199 ? -1.49 23 7.598 1 94.44 199 LEU A CA 1
ATOM 1597 C C . LEU A 1 199 ? -1.459 24.031 8.719 1 94.44 199 LEU A C 1
ATOM 1599 O O . LEU A 1 199 ? -0.51 24.062 9.508 1 94.44 199 LEU A O 1
ATOM 1603 N N . ASP A 1 200 ? -2.467 24.828 8.797 1 93.75 200 ASP A N 1
ATOM 1604 C CA . ASP A 1 200 ? -2.551 25.859 9.828 1 93.75 200 ASP A CA 1
ATOM 1605 C C . ASP A 1 200 ? -2.588 25.234 11.227 1 93.75 200 ASP A C 1
ATOM 1607 O O . ASP A 1 200 ? -1.906 25.719 12.141 1 93.75 200 ASP A O 1
ATOM 1611 N N . LYS A 1 201 ? -3.344 24.234 11.383 1 92.94 201 LYS A N 1
ATOM 1612 C CA . LYS A 1 201 ? -3.467 23.562 12.68 1 92.94 201 LYS A CA 1
ATOM 1613 C C . LYS A 1 201 ? -2.154 22.906 13.086 1 92.94 201 LYS A C 1
ATOM 1615 O O . LYS A 1 201 ? -1.749 22.984 14.25 1 92.94 201 LYS A O 1
ATOM 1620 N N . ALA A 1 202 ? -1.527 22.25 12.148 1 87.62 202 ALA A N 1
ATOM 1621 C CA . ALA A 1 202 ? -0.264 21.578 12.438 1 87.62 202 ALA A CA 1
ATOM 1622 C C . ALA A 1 202 ? 0.834 22.594 12.766 1 87.62 202 ALA A C 1
ATOM 1624 O O . ALA A 1 202 ? 1.679 22.344 13.625 1 87.62 202 ALA A O 1
ATOM 1625 N N . SER A 1 203 ? 0.839 23.719 12.094 1 85.25 203 SER A N 1
ATOM 1626 C CA . SER A 1 203 ? 1.857 24.75 12.297 1 85.25 203 SER A CA 1
ATOM 1627 C C . SER A 1 203 ? 1.626 25.5 13.602 1 85.25 203 SER A C 1
ATOM 1629 O O . SER A 1 203 ? 2.576 25.984 14.227 1 85.25 203 SER A O 1
ATOM 1631 N N . ALA A 1 204 ? 0.4 25.656 14.016 1 82.31 204 ALA A N 1
ATOM 1632 C CA . ALA A 1 204 ? 0.064 26.344 15.25 1 82.31 204 ALA A CA 1
ATOM 1633 C C . ALA A 1 204 ? 0.592 25.578 16.469 1 82.31 204 ALA A C 1
ATOM 1635 O O . ALA A 1 204 ? 0.902 26.188 17.5 1 82.31 204 ALA A O 1
ATOM 1636 N N . ASN A 1 205 ? 0.674 24.344 16.266 1 73.56 205 ASN A N 1
ATOM 1637 C CA . ASN A 1 205 ? 1.127 23.516 17.375 1 73.56 205 ASN A CA 1
ATOM 1638 C C . ASN A 1 205 ? 2.646 23.531 17.5 1 73.56 205 ASN A C 1
ATOM 1640 O O . ASN A 1 205 ? 3.195 23.047 18.5 1 73.56 205 ASN A O 1
ATOM 1644 N N . LEU A 1 206 ? 3.336 24.094 16.578 1 71.81 206 LEU A N 1
ATOM 1645 C CA . LEU A 1 206 ? 4.785 24.234 16.641 1 71.81 206 LEU A CA 1
ATOM 1646 C C . LEU A 1 206 ? 5.168 25.453 17.484 1 71.81 206 LEU A C 1
ATOM 1648 O O . LEU A 1 206 ? 6.262 25.5 18.062 1 71.81 206 LEU A O 1
ATOM 1652 N N . THR A 1 207 ? 4.348 26.594 17.344 1 58.31 207 THR A N 1
ATOM 1653 C CA . THR A 1 207 ? 4.656 27.859 18 1 58.31 207 THR A CA 1
ATOM 1654 C C . THR A 1 207 ? 4.32 27.797 19.484 1 58.31 207 THR A C 1
ATOM 1656 O O . THR A 1 207 ? 4.805 28.609 20.281 1 58.31 207 THR A O 1
ATOM 1659 N N . ASP A 1 208 ? 3.613 26.781 19.938 1 48.31 208 ASP A N 1
ATOM 1660 C CA . ASP A 1 208 ? 3.336 26.812 21.375 1 48.31 208 ASP A CA 1
ATOM 1661 C C . ASP A 1 208 ? 4.406 26.047 22.156 1 48.31 208 ASP A C 1
ATOM 1663 O O . ASP A 1 208 ? 4.883 25 21.703 1 48.31 208 ASP A O 1
ATOM 1667 N N . MET B 1 1 ? -16.906 -13.547 -16.766 1 89.75 1 MET B N 1
ATOM 1668 C CA . MET B 1 1 ? -15.875 -14.539 -16.453 1 89.75 1 MET B CA 1
ATOM 1669 C C . MET B 1 1 ? -14.617 -13.867 -15.898 1 89.75 1 MET B C 1
ATOM 1671 O O . MET B 1 1 ? -14.234 -12.789 -16.359 1 89.75 1 MET B O 1
ATOM 1675 N N . ILE B 1 2 ? -14.031 -14.398 -14.844 1 97.94 2 ILE B N 1
ATOM 1676 C CA . ILE B 1 2 ? -12.828 -13.852 -14.219 1 97.94 2 ILE B CA 1
ATOM 1677 C C . ILE B 1 2 ? -11.586 -14.453 -14.875 1 97.94 2 ILE B C 1
ATOM 1679 O O . ILE B 1 2 ? -11.469 -15.672 -14.984 1 97.94 2 ILE B O 1
ATOM 1683 N N . ARG B 1 3 ? -10.727 -13.578 -15.375 1 97.94 3 ARG B N 1
ATOM 1684 C CA . ARG B 1 3 ? -9.445 -13.977 -15.945 1 97.94 3 ARG B CA 1
ATOM 1685 C C . ARG B 1 3 ? -8.289 -13.328 -15.195 1 97.94 3 ARG B C 1
ATOM 1687 O O . ARG B 1 3 ? -8.305 -12.117 -14.953 1 97.94 3 ARG B O 1
ATOM 1694 N N . LEU B 1 4 ? -7.359 -14.117 -14.805 1 98.06 4 LEU B N 1
ATOM 1695 C CA . LEU B 1 4 ? -6.172 -13.656 -14.094 1 98.06 4 LEU B CA 1
ATOM 1696 C C . LEU B 1 4 ? -4.918 -13.852 -14.945 1 98.06 4 LEU B C 1
ATOM 1698 O O . LEU B 1 4 ? -4.574 -14.977 -15.305 1 98.06 4 LEU B O 1
ATOM 1702 N N . TYR B 1 5 ? -4.262 -12.727 -15.32 1 97.5 5 TYR B N 1
ATOM 1703 C CA . TYR B 1 5 ? -3.002 -12.75 -16.047 1 97.5 5 TYR B CA 1
ATOM 1704 C C . TYR B 1 5 ? -1.814 -12.781 -15.102 1 97.5 5 TYR B C 1
ATOM 1706 O O . TYR B 1 5 ? -1.735 -11.977 -14.172 1 97.5 5 TYR B O 1
ATOM 1714 N N . GLY B 1 6 ? -0.969 -13.711 -15.297 1 95.94 6 GLY B N 1
ATOM 1715 C CA . GLY B 1 6 ? 0.193 -13.766 -14.422 1 95.94 6 GLY B CA 1
ATOM 1716 C C . GLY B 1 6 ? 1.123 -14.922 -14.734 1 95.94 6 GLY B C 1
ATOM 1717 O O . GLY B 1 6 ? 1.02 -15.539 -15.797 1 95.94 6 GLY B O 1
ATOM 1718 N N . THR B 1 7 ? 2.154 -15.047 -13.969 1 93.5 7 THR B N 1
ATOM 1719 C CA . THR B 1 7 ? 3.062 -16.188 -13.922 1 93.5 7 THR B CA 1
ATOM 1720 C C . THR B 1 7 ? 2.953 -16.906 -12.586 1 93.5 7 THR B C 1
ATOM 1722 O O . THR B 1 7 ? 2.744 -16.281 -11.547 1 93.5 7 THR B O 1
ATOM 1725 N N . PRO B 1 8 ? 3.135 -18.266 -12.703 1 87.5 8 PRO B N 1
ATOM 1726 C CA . PRO B 1 8 ? 2.998 -19.016 -11.445 1 87.5 8 PRO B CA 1
ATOM 1727 C C . PRO B 1 8 ? 3.988 -18.547 -10.383 1 87.5 8 PRO B C 1
ATOM 1729 O O . PRO B 1 8 ? 5.137 -18.234 -10.695 1 87.5 8 PRO B O 1
ATOM 1732 N N . ARG B 1 9 ? 3.717 -18.375 -9.234 1 83.19 9 ARG B N 1
ATOM 1733 C CA . ARG B 1 9 ? 4.523 -18.047 -8.07 1 83.19 9 ARG B CA 1
ATOM 1734 C C . ARG B 1 9 ? 4.883 -16.562 -8.055 1 83.19 9 ARG B C 1
ATOM 1736 O O . ARG B 1 9 ? 5.871 -16.172 -7.438 1 83.19 9 ARG B O 1
ATOM 1743 N N . SER B 1 10 ? 4.363 -15.789 -9 1 92.69 10 SER B N 1
ATOM 1744 C CA . SER B 1 10 ? 4.426 -14.336 -8.906 1 92.69 10 SER B CA 1
ATOM 1745 C C . SER B 1 10 ? 3.361 -13.797 -7.957 1 92.69 10 SER B C 1
ATOM 1747 O O . SER B 1 10 ? 2.768 -14.555 -7.188 1 92.69 10 SER B O 1
ATOM 1749 N N . ARG B 1 11 ? 3.166 -12.516 -7.941 1 96.88 11 ARG B N 1
ATOM 1750 C CA . ARG B 1 11 ? 2.123 -11.914 -7.113 1 96.88 11 ARG B CA 1
ATOM 1751 C C . ARG B 1 11 ? 0.737 -12.336 -7.594 1 96.88 11 ARG B C 1
ATOM 1753 O O . ARG B 1 11 ? -0.257 -12.125 -6.895 1 96.88 11 ARG B O 1
ATOM 1760 N N . ALA B 1 12 ? 0.68 -12.953 -8.766 1 97.38 12 ALA B N 1
ATOM 1761 C CA . ALA B 1 12 ? -0.584 -13.516 -9.234 1 97.38 12 ALA B CA 1
ATOM 1762 C C . ALA B 1 12 ? -1.062 -14.633 -8.32 1 97.38 12 ALA B C 1
ATOM 1764 O O . ALA B 1 12 ? -2.262 -14.914 -8.234 1 97.38 12 ALA B O 1
ATOM 1765 N N . LEU B 1 13 ? -0.135 -15.25 -7.641 1 97.69 13 LEU B N 1
ATOM 1766 C CA . LEU B 1 13 ? -0.479 -16.375 -6.773 1 97.69 13 LEU B CA 1
ATOM 1767 C C . LEU B 1 13 ? -1.366 -15.922 -5.621 1 97.69 13 LEU B C 1
ATOM 1769 O O . LEU B 1 13 ? -2.328 -16.609 -5.266 1 97.69 13 LEU B O 1
ATOM 1773 N N . ARG B 1 14 ? -1.077 -14.789 -5.012 1 98.62 14 ARG B N 1
ATOM 1774 C CA . ARG B 1 14 ? -1.908 -14.367 -3.893 1 98.62 14 ARG B CA 1
ATOM 1775 C C . ARG B 1 14 ? -3.318 -14.023 -4.355 1 98.62 14 ARG B C 1
ATOM 1777 O O . ARG B 1 14 ? -4.285 -14.211 -3.619 1 98.62 14 ARG B O 1
ATOM 1784 N N . VAL B 1 15 ? -3.477 -13.578 -5.594 1 98.75 15 VAL B N 1
ATOM 1785 C CA . VAL B 1 15 ? -4.797 -13.297 -6.152 1 98.75 15 VAL B CA 1
ATOM 1786 C C . VAL B 1 15 ? -5.531 -14.609 -6.426 1 98.75 15 VAL B C 1
ATOM 1788 O O . VAL B 1 15 ? -6.695 -14.766 -6.051 1 98.75 15 VAL B O 1
ATOM 1791 N N . SER B 1 16 ? -4.82 -15.57 -7.074 1 98.56 16 SER B N 1
ATOM 1792 C CA . SER B 1 16 ? -5.453 -16.859 -7.367 1 98.56 16 SER B CA 1
ATOM 1793 C C . SER B 1 16 ? -5.793 -17.609 -6.09 1 98.56 16 SER B C 1
ATOM 1795 O O . SER B 1 16 ? -6.824 -18.281 -6.016 1 98.56 16 SER B O 1
ATOM 1797 N N . TRP B 1 17 ? -4.918 -17.5 -5.086 1 98.75 17 TRP B N 1
ATOM 1798 C CA . TRP B 1 17 ? -5.199 -18.062 -3.768 1 98.75 17 TRP B CA 1
ATOM 1799 C C . TRP B 1 17 ? -6.516 -17.531 -3.217 1 98.75 17 TRP B C 1
ATOM 1801 O O . TRP B 1 17 ? -7.375 -18.297 -2.787 1 98.75 17 TRP B O 1
ATOM 1811 N N . LEU B 1 18 ? -6.734 -16.234 -3.279 1 98.88 18 LEU B N 1
ATOM 1812 C CA . LEU B 1 18 ? -7.973 -15.617 -2.812 1 98.88 18 LEU B CA 1
ATOM 1813 C C . LEU B 1 18 ? -9.164 -16.094 -3.639 1 98.88 18 LEU B C 1
ATOM 1815 O O . LEU B 1 18 ? -10.242 -16.344 -3.096 1 98.88 18 LEU B O 1
ATOM 1819 N N . LEU B 1 19 ? -8.992 -16.141 -4.953 1 98.81 19 LEU B N 1
ATOM 1820 C CA . LEU B 1 19 ? -10.062 -16.625 -5.824 1 98.81 19 LEU B CA 1
ATOM 1821 C C . LEU B 1 19 ? -10.523 -18.016 -5.395 1 98.81 19 LEU B C 1
ATOM 1823 O O . LEU B 1 19 ? -11.719 -18.312 -5.387 1 98.81 19 LEU B O 1
ATOM 1827 N N . GLU B 1 20 ? -9.578 -18.828 -5.02 1 98.75 20 GLU B N 1
ATOM 1828 C CA . GLU B 1 20 ? -9.906 -20.188 -4.574 1 98.75 20 GLU B CA 1
ATOM 1829 C C . GLU B 1 20 ? -10.57 -20.172 -3.199 1 98.75 20 GLU B C 1
ATOM 1831 O O . GLU B 1 20 ? -11.484 -20.953 -2.932 1 98.75 20 GLU B O 1
ATOM 1836 N N . GLU B 1 21 ? -10.086 -19.328 -2.273 1 98.81 21 GLU B N 1
ATOM 1837 C CA . GLU B 1 21 ? -10.766 -19.156 -0.99 1 98.81 21 GLU B CA 1
ATOM 1838 C C . GLU B 1 21 ? -12.227 -18.766 -1.185 1 98.81 21 GLU B C 1
ATOM 1840 O O . GLU B 1 21 ? -13.094 -19.172 -0.411 1 98.81 21 GLU B O 1
ATOM 1845 N N . LEU B 1 22 ? -12.516 -17.953 -2.229 1 98.75 22 LEU B N 1
ATOM 1846 C CA . LEU B 1 22 ? -13.844 -17.438 -2.527 1 98.75 22 LEU B CA 1
ATOM 1847 C C . LEU B 1 22 ? -14.648 -18.438 -3.34 1 98.75 22 LEU B C 1
ATOM 1849 O O . LEU B 1 22 ? -15.836 -18.234 -3.592 1 98.75 22 LEU B O 1
ATOM 1853 N N . GLU B 1 23 ? -13.992 -19.484 -3.789 1 98.06 23 GLU B N 1
ATOM 1854 C CA . GLU B 1 23 ? -14.617 -20.547 -4.559 1 98.06 23 GLU B CA 1
ATOM 1855 C C . GLU B 1 23 ? -15.258 -20.016 -5.832 1 98.06 23 GLU B C 1
ATOM 1857 O O . GLU B 1 23 ? -16.406 -20.344 -6.148 1 98.06 23 GLU B O 1
ATOM 1862 N N . LEU B 1 24 ? -14.586 -19.156 -6.488 1 98.31 24 LEU B N 1
ATOM 1863 C CA . LEU B 1 24 ? -15.062 -18.562 -7.73 1 98.31 24 LEU B CA 1
ATOM 1864 C C . LEU B 1 24 ? -14.492 -19.281 -8.938 1 98.31 24 LEU B C 1
ATOM 1866 O O . LEU B 1 24 ? -13.336 -19.734 -8.914 1 98.31 24 LEU B O 1
ATOM 1870 N N . PRO B 1 25 ? -15.266 -19.391 -9.984 1 97.56 25 PRO B N 1
ATOM 1871 C CA . PRO B 1 25 ? -14.656 -19.812 -11.25 1 97.56 25 PRO B CA 1
ATOM 1872 C C . PRO B 1 25 ? -13.75 -18.734 -11.859 1 97.56 25 PRO B C 1
ATOM 1874 O O . PRO B 1 25 ? -14.102 -17.547 -11.844 1 97.56 25 PRO B O 1
ATOM 1877 N N . TRP B 1 26 ? -12.648 -19.125 -12.32 1 97.38 26 TRP B N 1
ATOM 1878 C CA . TRP B 1 26 ? -11.703 -18.188 -12.938 1 97.38 26 TRP B CA 1
ATOM 1879 C C . TRP B 1 26 ? -10.781 -18.922 -13.906 1 97.38 26 TRP B C 1
ATOM 1881 O O . TRP B 1 26 ? -10.656 -20.141 -13.859 1 97.38 26 TRP B O 1
ATOM 1891 N N . GLU B 1 27 ? -10.203 -18.172 -14.797 1 96.25 27 GLU B N 1
ATOM 1892 C CA . GLU B 1 27 ? -9.242 -18.688 -15.766 1 96.25 27 GLU B CA 1
ATOM 1893 C C . GLU B 1 27 ? -7.879 -18.016 -15.594 1 96.25 27 GLU B C 1
ATOM 1895 O O . GLU B 1 27 ? -7.793 -16.812 -15.344 1 96.25 27 GLU B O 1
ATOM 1900 N N . PHE B 1 28 ? -6.859 -18.828 -15.727 1 96.44 28 PHE B N 1
ATOM 1901 C CA . PHE B 1 28 ? -5.496 -18.328 -15.648 1 96.44 28 PHE B CA 1
ATOM 1902 C C . PHE B 1 28 ? -4.93 -18.078 -17.047 1 96.44 28 PHE B C 1
ATOM 1904 O O . PHE B 1 28 ? -5.004 -18.938 -17.906 1 96.44 28 PHE B O 1
ATOM 1911 N N . HIS B 1 29 ? -4.484 -16.922 -17.266 1 95.62 29 HIS B N 1
ATOM 1912 C CA . HIS B 1 29 ? -3.764 -16.578 -18.484 1 95.62 29 HIS B CA 1
ATOM 1913 C C . HIS B 1 29 ? -2.275 -16.391 -18.203 1 95.62 29 HIS B C 1
ATOM 1915 O O . HIS B 1 29 ? -1.855 -15.336 -17.734 1 95.62 29 HIS B O 1
ATOM 1921 N N . PHE B 1 30 ? -1.53 -17.344 -18.625 1 95.56 30 PHE B N 1
ATOM 1922 C CA . PHE B 1 30 ? -0.093 -17.328 -18.375 1 95.56 30 PHE B CA 1
ATOM 1923 C C . PHE B 1 30 ? 0.589 -16.25 -19.188 1 95.56 30 PHE B C 1
ATOM 1925 O O . PHE B 1 30 ? 0.348 -16.125 -20.391 1 95.56 30 PHE B O 1
ATOM 1932 N N . VAL B 1 31 ? 1.35 -15.414 -18.531 1 95.06 31 VAL B N 1
ATOM 1933 C CA . VAL B 1 31 ? 2.186 -14.398 -19.156 1 95.06 31 VAL B CA 1
ATOM 1934 C C . VAL B 1 31 ? 3.652 -14.805 -19.078 1 95.06 31 VAL B C 1
ATOM 1936 O O . VAL B 1 31 ? 4.254 -14.766 -18 1 95.06 31 VAL B O 1
ATOM 1939 N N . ASP B 1 32 ? 4.293 -15.18 -20.188 1 92.38 32 ASP B N 1
ATOM 1940 C CA . ASP B 1 32 ? 5.699 -15.586 -20.219 1 92.38 32 ASP B CA 1
ATOM 1941 C C . ASP B 1 32 ? 6.617 -14.367 -20.203 1 92.38 32 ASP B C 1
ATOM 1943 O O . ASP B 1 32 ? 6.922 -13.789 -21.25 1 92.38 32 ASP B O 1
ATOM 1947 N N . MET B 1 33 ? 7.164 -14.094 -19.078 1 88.81 33 MET B N 1
ATOM 1948 C CA . MET B 1 33 ? 8 -12.914 -18.891 1 88.81 33 MET B CA 1
ATOM 1949 C C . MET B 1 33 ? 9.328 -13.055 -19.625 1 88.81 33 MET B C 1
ATOM 1951 O O . MET B 1 33 ? 9.898 -12.07 -20.094 1 88.81 33 MET B O 1
ATOM 1955 N N . ALA B 1 34 ? 9.836 -14.273 -19.672 1 87.19 34 ALA B N 1
ATOM 1956 C CA . ALA B 1 34 ? 11.094 -14.539 -20.375 1 87.19 34 ALA B CA 1
ATOM 1957 C C . ALA B 1 34 ? 10.961 -14.203 -21.859 1 87.19 34 ALA B C 1
ATOM 1959 O O . ALA B 1 34 ? 11.938 -13.773 -22.5 1 87.19 34 ALA B O 1
ATOM 1960 N N . LYS B 1 35 ? 9.797 -14.359 -22.422 1 91.88 35 LYS B N 1
ATOM 1961 C CA . LYS B 1 35 ? 9.539 -14.055 -23.828 1 91.88 35 LYS B CA 1
ATOM 1962 C C . LYS B 1 35 ? 8.992 -12.633 -23.984 1 91.88 35 LYS B C 1
ATOM 1964 O O . LYS B 1 35 ? 8.5 -12.273 -25.062 1 91.88 35 LYS B O 1
ATOM 1969 N N . GLN B 1 36 ? 8.898 -11.875 -22.906 1 91.81 36 GLN B N 1
ATOM 1970 C CA . GLN B 1 36 ? 8.508 -10.469 -22.859 1 91.81 36 GLN B CA 1
ATOM 1971 C C . GLN B 1 36 ? 7.059 -10.289 -23.312 1 91.81 36 GLN B C 1
ATOM 1973 O O . GLN B 1 36 ? 6.734 -9.328 -24 1 91.81 36 GLN B O 1
ATOM 1978 N N . GLN B 1 37 ? 6.254 -11.234 -22.969 1 93.5 37 GLN B N 1
ATOM 1979 C CA . GLN B 1 37 ? 4.844 -11.133 -23.328 1 93.5 37 GLN B CA 1
ATOM 1980 C C . GLN B 1 37 ? 4.18 -9.969 -22.594 1 93.5 37 GLN B C 1
ATOM 1982 O O . GLN B 1 37 ? 3.143 -9.469 -23.031 1 93.5 37 GLN B O 1
ATOM 1987 N N . ASN B 1 38 ? 4.762 -9.555 -21.453 1 93.19 38 ASN B N 1
ATOM 1988 C CA . ASN B 1 38 ? 4.242 -8.422 -20.688 1 93.19 38 ASN B CA 1
ATOM 1989 C C . ASN B 1 38 ? 4.633 -7.094 -21.344 1 93.19 38 ASN B C 1
ATOM 1991 O O . ASN B 1 38 ? 4.305 -6.027 -20.812 1 93.19 38 ASN B O 1
ATOM 1995 N N . ARG B 1 39 ? 5.273 -7.156 -22.484 1 93.12 39 ARG B N 1
ATOM 1996 C CA . ARG B 1 39 ? 5.723 -5.945 -23.156 1 93.12 39 ARG B CA 1
ATOM 1997 C C . ARG B 1 39 ? 5.051 -5.793 -24.516 1 93.12 39 ARG B C 1
ATOM 1999 O O . ARG B 1 39 ? 5.273 -4.805 -25.219 1 93.12 39 ARG B O 1
ATOM 2006 N N . THR B 1 40 ? 4.246 -6.723 -24.859 1 94.06 40 THR B N 1
ATOM 2007 C CA . THR B 1 40 ? 3.518 -6.625 -26.125 1 94.06 40 THR B CA 1
ATOM 2008 C C . THR B 1 40 ? 2.469 -5.52 -26.047 1 94.06 40 THR B C 1
ATOM 2010 O O . THR B 1 40 ? 1.968 -5.195 -24.969 1 94.06 40 THR B O 1
ATOM 2013 N N . PRO B 1 41 ? 2.152 -4.938 -27.188 1 94.38 41 PRO B N 1
ATOM 2014 C CA . PRO B 1 41 ? 1.099 -3.92 -27.203 1 94.38 41 PRO B CA 1
ATOM 2015 C C . PRO B 1 41 ? -0.218 -4.418 -26.609 1 94.38 41 PRO B C 1
ATOM 2017 O O . PRO B 1 41 ? -0.927 -3.658 -25.953 1 94.38 41 PRO B O 1
ATOM 2020 N N . GLU B 1 42 ? -0.506 -5.652 -26.891 1 93.31 42 GLU B N 1
ATOM 2021 C CA . GLU B 1 42 ? -1.746 -6.242 -26.391 1 93.31 42 GLU B CA 1
ATOM 2022 C C . GLU B 1 42 ? -1.779 -6.258 -24.859 1 93.31 42 GLU B C 1
ATOM 2024 O O . GLU B 1 42 ? -2.785 -5.887 -24.25 1 93.31 42 GLU B O 1
ATOM 2029 N N . PHE B 1 43 ? -0.673 -6.711 -24.266 1 94.88 43 PHE B N 1
ATOM 2030 C CA . PHE B 1 43 ? -0.628 -6.758 -22.812 1 94.88 43 PHE B CA 1
ATOM 2031 C C . PHE B 1 43 ? -0.554 -5.352 -22.234 1 94.88 43 PHE B C 1
ATOM 2033 O O . PHE B 1 43 ? -1.193 -5.059 -21.219 1 94.88 43 PHE B O 1
ATOM 2040 N N . LEU B 1 44 ? 0.198 -4.48 -22.875 1 93.44 44 LEU B N 1
ATOM 2041 C CA . LEU B 1 44 ? 0.377 -3.115 -22.375 1 93.44 44 LEU B CA 1
ATOM 2042 C C . LEU B 1 44 ? -0.929 -2.332 -22.469 1 93.44 44 LEU B C 1
ATOM 2044 O O . LEU B 1 44 ? -1.115 -1.349 -21.75 1 93.44 44 LEU B O 1
ATOM 2048 N N . ALA B 1 45 ? -1.831 -2.744 -23.297 1 92.75 45 ALA B N 1
ATOM 2049 C CA . ALA B 1 45 ? -3.166 -2.15 -23.359 1 92.75 45 ALA B CA 1
ATOM 2050 C C . ALA B 1 45 ? -3.961 -2.49 -22.094 1 92.75 45 ALA B C 1
ATOM 2052 O O . ALA B 1 45 ? -4.832 -1.722 -21.672 1 92.75 45 ALA B O 1
ATOM 2053 N N . LEU B 1 46 ? -3.637 -3.67 -21.484 1 92.75 46 LEU B N 1
ATOM 2054 C CA . LEU B 1 46 ? -4.273 -4.074 -20.25 1 92.75 46 LEU B CA 1
ATOM 2055 C C . LEU B 1 46 ? -3.627 -3.379 -19.047 1 92.75 46 LEU B C 1
ATOM 2057 O O . LEU B 1 46 ? -4.324 -2.898 -18.156 1 92.75 46 LEU B O 1
ATOM 2061 N N . ASN B 1 47 ? -2.326 -3.33 -19.109 1 94.12 47 ASN B N 1
ATOM 2062 C CA . ASN B 1 47 ? -1.549 -2.717 -18.031 1 94.12 47 ASN B CA 1
ATOM 2063 C C . ASN B 1 47 ? -0.326 -1.984 -18.578 1 94.12 47 ASN B C 1
ATOM 2065 O O . ASN B 1 47 ? 0.736 -2.584 -18.75 1 94.12 47 ASN B O 1
ATOM 2069 N N . PRO B 1 48 ? -0.396 -0.705 -18.672 1 91.62 48 PRO B N 1
ATOM 2070 C CA . PRO B 1 48 ? 0.721 0.07 -19.219 1 91.62 48 PRO B CA 1
ATOM 2071 C C . PRO B 1 48 ? 1.999 -0.081 -18.391 1 91.62 48 PRO B C 1
ATOM 2073 O O . PRO B 1 48 ? 3.09 0.221 -18.891 1 91.62 48 PRO B O 1
ATOM 2076 N N . CYS B 1 49 ? 1.924 -0.541 -17.172 1 90.69 49 CYS B N 1
ATOM 2077 C CA . CYS B 1 49 ? 3.096 -0.776 -16.344 1 90.69 49 CYS B CA 1
ATOM 2078 C C . CYS B 1 49 ? 3.869 -1.999 -16.812 1 90.69 49 CYS B C 1
ATOM 2080 O O . CYS B 1 49 ? 5.035 -2.178 -16.469 1 90.69 49 CYS B O 1
ATOM 2082 N N . GLY B 1 50 ? 3.143 -2.893 -17.562 1 92.31 50 GLY B N 1
ATOM 2083 C CA . GLY B 1 50 ? 3.758 -4.133 -18.016 1 92.31 50 GLY B CA 1
ATOM 2084 C C . GLY B 1 50 ? 4.012 -5.117 -16.891 1 92.31 50 GLY B C 1
ATOM 2085 O O . GLY B 1 50 ? 4.879 -5.984 -17 1 92.31 50 GLY B O 1
ATOM 2086 N N . LYS B 1 51 ? 3.361 -4.949 -15.797 1 93.25 51 LYS B N 1
ATOM 2087 C CA . LYS B 1 51 ? 3.549 -5.82 -14.641 1 93.25 51 LYS B CA 1
ATOM 2088 C C . LYS B 1 51 ? 2.383 -6.797 -14.492 1 93.25 51 LYS B C 1
ATOM 2090 O O . LYS B 1 51 ? 1.321 -6.598 -15.086 1 93.25 51 LYS B O 1
ATOM 2095 N N . ILE B 1 52 ? 2.564 -7.82 -13.836 1 95 52 ILE B N 1
ATOM 2096 C CA . ILE B 1 52 ? 1.548 -8.789 -13.43 1 95 52 ILE B CA 1
ATOM 2097 C C . ILE B 1 52 ? 1.404 -8.773 -11.914 1 95 52 ILE B C 1
ATOM 2099 O O . ILE B 1 52 ? 2.35 -8.438 -11.195 1 95 52 ILE B O 1
ATOM 2103 N N . PRO B 1 53 ? 0.254 -9.031 -11.391 1 97.88 53 PRO B N 1
ATOM 2104 C CA . PRO B 1 53 ? -0.924 -9.586 -12.062 1 97.88 53 PRO B CA 1
ATOM 2105 C C . PRO B 1 53 ? -1.829 -8.516 -12.656 1 97.88 53 PRO B C 1
ATOM 2107 O O . PRO B 1 53 ? -1.728 -7.34 -12.281 1 97.88 53 PRO B O 1
ATOM 2110 N N . VAL B 1 54 ? -2.648 -8.922 -13.609 1 98.31 54 VAL B N 1
ATOM 2111 C CA . VAL B 1 54 ? -3.801 -8.18 -14.117 1 98.31 54 VAL B CA 1
ATOM 2112 C C . VAL B 1 54 ? -5.059 -9.039 -13.992 1 98.31 54 VAL B C 1
ATOM 2114 O O . VAL B 1 54 ? -5.031 -10.234 -14.281 1 98.31 54 VAL B O 1
ATOM 2117 N N . LEU B 1 55 ? -6.133 -8.492 -13.539 1 98.69 55 LEU B N 1
ATOM 2118 C CA . LEU B 1 55 ? -7.422 -9.164 -13.453 1 98.69 55 LEU B CA 1
ATOM 2119 C C . LEU B 1 55 ? -8.406 -8.578 -14.461 1 98.69 55 LEU B C 1
ATOM 2121 O O . LEU B 1 55 ? -8.508 -7.355 -14.594 1 98.69 55 LEU B O 1
ATOM 2125 N N . GLU B 1 56 ? -9.094 -9.367 -15.156 1 98.38 56 GLU B N 1
ATOM 2126 C CA . GLU B 1 56 ? -10.297 -9 -15.898 1 98.38 56 GLU B CA 1
ATOM 2127 C C . GLU B 1 56 ? -11.547 -9.625 -15.289 1 98.38 56 GLU B C 1
ATOM 2129 O O . GLU B 1 56 ? -11.594 -10.836 -15.07 1 98.38 56 GLU B O 1
ATOM 2134 N N . ASP B 1 57 ? -12.516 -8.883 -14.938 1 98.12 57 ASP B N 1
ATOM 2135 C CA . ASP B 1 57 ? -13.789 -9.32 -14.367 1 98.12 57 ASP B CA 1
ATOM 2136 C C . ASP B 1 57 ? -14.961 -8.562 -14.992 1 98.12 57 ASP B C 1
ATOM 2138 O O . ASP B 1 57 ? -15.266 -7.438 -14.578 1 98.12 57 ASP B O 1
ATOM 2142 N N . ASP B 1 58 ? -15.695 -9.172 -15.914 1 93.94 58 ASP B N 1
ATOM 2143 C CA . ASP B 1 58 ? -16.875 -8.594 -16.547 1 93.94 58 ASP B CA 1
ATOM 2144 C C . ASP B 1 58 ? -16.562 -7.215 -17.141 1 93.94 58 ASP B C 1
ATOM 2146 O O . ASP B 1 58 ? -17.25 -6.234 -16.828 1 93.94 58 ASP B O 1
ATOM 2150 N N . GLY B 1 59 ? -15.508 -7.129 -17.844 1 94.88 59 GLY B N 1
ATOM 2151 C CA . GLY B 1 59 ? -15.141 -5.906 -18.531 1 94.88 59 GLY B CA 1
ATOM 2152 C C . GLY B 1 59 ? -14.242 -4.996 -17.719 1 94.88 59 GLY B C 1
ATOM 2153 O O . GLY B 1 59 ? -13.617 -4.086 -18.266 1 94.88 59 GLY B O 1
ATOM 2154 N N . LEU B 1 60 ? -14.18 -5.242 -16.438 1 97.38 60 LEU B N 1
ATOM 2155 C CA . LEU B 1 60 ? -13.289 -4.469 -15.57 1 97.38 60 LEU B CA 1
ATOM 2156 C C . LEU B 1 60 ? -11.867 -5.016 -15.625 1 97.38 60 LEU B C 1
ATOM 2158 O O . LEU B 1 60 ? -11.664 -6.227 -15.492 1 97.38 60 LEU B O 1
ATOM 2162 N N . VAL B 1 61 ? -10.875 -4.152 -15.852 1 98 61 VAL B N 1
ATOM 2163 C CA . VAL B 1 61 ? -9.461 -4.516 -15.805 1 98 61 VAL B CA 1
ATOM 2164 C C . VAL B 1 61 ? -8.797 -3.844 -14.609 1 98 61 VAL B C 1
ATOM 2166 O O . VAL B 1 61 ? -8.906 -2.629 -14.43 1 98 61 VAL B O 1
ATOM 2169 N N . LEU B 1 62 ? -8.195 -4.656 -13.789 1 98.31 62 LEU B N 1
ATOM 2170 C CA . LEU B 1 62 ? -7.551 -4.141 -12.586 1 98.31 62 LEU B CA 1
ATOM 2171 C C . LEU B 1 62 ? -6.109 -4.629 -12.492 1 98.31 62 LEU B C 1
ATOM 2173 O O . LEU B 1 62 ? -5.805 -5.758 -12.875 1 98.31 62 LEU B O 1
ATOM 2177 N N . THR B 1 63 ? -5.297 -3.75 -11.922 1 97.81 63 THR B N 1
ATOM 2178 C CA . THR B 1 63 ? -3.922 -4.102 -11.594 1 97.81 63 THR B CA 1
ATOM 2179 C C . THR B 1 63 ? -3.658 -3.891 -10.102 1 97.81 63 THR B C 1
ATOM 2181 O O . THR B 1 63 ? -4.574 -3.576 -9.344 1 97.81 63 THR B O 1
ATOM 2184 N N . GLU B 1 64 ? -2.393 -4.098 -9.719 1 98.06 64 GLU B N 1
ATOM 2185 C CA . GLU B 1 64 ? -2.008 -4.066 -8.312 1 98.06 64 GLU B CA 1
ATOM 2186 C C . GLU B 1 64 ? -2.619 -5.238 -7.551 1 98.06 64 GLU B C 1
ATOM 2188 O O . GLU B 1 64 ? -3.822 -5.246 -7.277 1 98.06 64 GLU B O 1
ATOM 2193 N N . SER B 1 65 ? -1.814 -6.145 -7.121 1 98.5 65 SER B N 1
ATOM 2194 C CA . SER B 1 65 ? -2.297 -7.402 -6.559 1 98.5 65 SER B CA 1
ATOM 2195 C C . SER B 1 65 ? -3.139 -7.164 -5.309 1 98.5 65 SER B C 1
ATOM 2197 O O . SER B 1 65 ? -4.207 -7.758 -5.152 1 98.5 65 SER B O 1
ATOM 2199 N N . ALA B 1 66 ? -2.686 -6.258 -4.418 1 98.75 66 ALA B N 1
ATOM 2200 C CA . ALA B 1 66 ? -3.447 -5.977 -3.203 1 98.75 66 ALA B CA 1
ATOM 2201 C C . ALA B 1 66 ? -4.805 -5.367 -3.537 1 98.75 66 ALA B C 1
ATOM 2203 O O . ALA B 1 66 ? -5.812 -5.695 -2.906 1 98.75 66 ALA B O 1
ATOM 2204 N N . ALA B 1 67 ? -4.859 -4.465 -4.543 1 98.75 67 ALA B N 1
ATOM 2205 C CA . ALA B 1 67 ? -6.105 -3.838 -4.98 1 98.75 67 ALA B CA 1
ATOM 2206 C C . ALA B 1 67 ? -7.074 -4.875 -5.543 1 98.75 67 ALA B C 1
ATOM 2208 O O . ALA B 1 67 ? -8.266 -4.852 -5.227 1 98.75 67 ALA B O 1
ATOM 2209 N N . ILE B 1 68 ? -6.523 -5.754 -6.375 1 98.88 68 ILE B N 1
ATOM 2210 C CA . ILE B 1 68 ? -7.324 -6.82 -6.965 1 98.88 68 ILE B CA 1
ATOM 2211 C C . ILE B 1 68 ? -7.949 -7.668 -5.859 1 98.88 68 ILE B C 1
ATOM 2213 O O . ILE B 1 68 ? -9.141 -7.98 -5.906 1 98.88 68 ILE B O 1
ATOM 2217 N N . MET B 1 69 ? -7.172 -8 -4.844 1 98.94 69 MET B N 1
ATOM 2218 C CA . MET B 1 69 ? -7.652 -8.852 -3.758 1 98.94 69 MET B CA 1
ATOM 2219 C C . MET B 1 69 ? -8.773 -8.164 -2.98 1 98.94 69 MET B C 1
ATOM 2221 O O . MET B 1 69 ? -9.781 -8.797 -2.654 1 98.94 69 MET B O 1
ATOM 2225 N N . LEU B 1 70 ? -8.586 -6.887 -2.707 1 98.88 70 LEU B N 1
ATOM 2226 C CA . LEU B 1 70 ? -9.617 -6.141 -1.984 1 98.88 70 LEU B CA 1
ATOM 2227 C C . LEU B 1 70 ? -10.906 -6.066 -2.793 1 98.88 70 LEU B C 1
ATOM 2229 O O . LEU B 1 70 ? -11.992 -6.301 -2.256 1 98.88 70 LEU B O 1
ATOM 2233 N N . TYR B 1 71 ? -10.805 -5.777 -4.102 1 98.88 71 TYR B N 1
ATOM 2234 C CA . TYR B 1 71 ? -11.969 -5.727 -4.977 1 98.88 71 TYR B CA 1
ATOM 2235 C C . TYR B 1 71 ? -12.719 -7.051 -4.965 1 98.88 71 TYR B C 1
ATOM 2237 O O . TYR B 1 71 ? -13.938 -7.082 -4.773 1 98.88 71 TYR B O 1
ATOM 2245 N N . LEU B 1 72 ? -12.016 -8.156 -5.109 1 98.94 72 LEU B N 1
ATOM 2246 C CA . LEU B 1 72 ? -12.633 -9.477 -5.164 1 98.94 72 LEU B CA 1
ATOM 2247 C C . LEU B 1 72 ? -13.344 -9.805 -3.855 1 98.94 72 LEU B C 1
ATOM 2249 O O . LEU B 1 72 ? -14.453 -10.336 -3.863 1 98.94 72 LEU B O 1
ATOM 2253 N N . ALA B 1 73 ? -12.68 -9.516 -2.748 1 98.88 73 ALA B N 1
ATOM 2254 C CA . ALA B 1 73 ? -13.289 -9.789 -1.444 1 98.88 73 ALA B CA 1
ATOM 2255 C C . ALA B 1 73 ? -14.539 -8.945 -1.236 1 98.88 73 ALA B C 1
ATOM 2257 O O . ALA B 1 73 ? -15.531 -9.422 -0.669 1 98.88 73 ALA B O 1
ATOM 2258 N N . GLU B 1 74 ? -14.5 -7.668 -1.678 1 98.62 74 GLU B N 1
ATOM 2259 C CA . GLU B 1 74 ? -15.664 -6.793 -1.561 1 98.62 74 GLU B CA 1
ATOM 2260 C C . GLU B 1 74 ? -16.812 -7.289 -2.426 1 98.62 74 GLU B C 1
ATOM 2262 O O . GLU B 1 74 ? -17.969 -7.297 -1.989 1 98.62 74 GLU B O 1
ATOM 2267 N N . ARG B 1 75 ? -16.484 -7.672 -3.59 1 98.31 75 ARG B N 1
ATOM 2268 C CA . ARG B 1 75 ? -17.5 -7.98 -4.594 1 98.31 75 ARG B CA 1
ATOM 2269 C C . ARG B 1 75 ? -18.109 -9.359 -4.355 1 98.31 75 ARG B C 1
ATOM 2271 O O . ARG B 1 75 ? -19.312 -9.539 -4.496 1 98.31 75 ARG B O 1
ATOM 2278 N N . TYR B 1 76 ? -17.281 -10.305 -3.908 1 98.56 76 TYR B N 1
ATOM 2279 C CA . TYR B 1 76 ? -17.734 -11.695 -3.943 1 98.56 76 TYR B CA 1
ATOM 2280 C C . TYR B 1 76 ? -17.688 -12.32 -2.553 1 98.56 76 TYR B C 1
ATOM 2282 O O . TYR B 1 76 ? -18.203 -13.422 -2.342 1 98.56 76 TYR B O 1
ATOM 2290 N N . GLY B 1 77 ? -17.109 -11.641 -1.573 1 98.38 77 GLY B N 1
ATOM 2291 C CA . GLY B 1 77 ? -16.844 -12.242 -0.273 1 98.38 77 GLY B CA 1
ATOM 2292 C C . GLY B 1 77 ? -18.094 -12.344 0.59 1 98.38 77 GLY B C 1
ATOM 2293 O O . GLY B 1 77 ? -18.141 -13.164 1.515 1 98.38 77 GLY B O 1
ATOM 2294 N N . GLU B 1 78 ? -19.047 -11.453 0.304 1 96.75 78 GLU B N 1
ATOM 2295 C CA . GLU B 1 78 ? -20.297 -11.445 1.067 1 96.75 78 GLU B CA 1
ATOM 2296 C C . GLU B 1 78 ? -20.031 -11.375 2.566 1 96.75 78 GLU B C 1
ATOM 2298 O O . GLU B 1 78 ? -20.594 -12.133 3.346 1 96.75 78 GLU B O 1
ATOM 2303 N N . GLY B 1 79 ? -19.109 -10.547 2.93 1 93.06 79 GLY B N 1
ATOM 2304 C CA . GLY B 1 79 ? -18.828 -10.312 4.34 1 93.06 79 GLY B CA 1
ATOM 2305 C C . GLY B 1 79 ? -17.688 -11.148 4.871 1 93.06 79 GLY B C 1
ATOM 2306 O O . GLY B 1 79 ? -17.234 -10.945 6.004 1 93.06 79 GLY B O 1
ATOM 2307 N N . ARG B 1 80 ? -17.312 -12.094 4.078 1 96.62 80 ARG B N 1
ATOM 2308 C CA . ARG B 1 80 ? -16.141 -12.891 4.461 1 96.62 80 ARG B CA 1
ATOM 2309 C C . ARG B 1 80 ? -14.859 -12.242 3.973 1 96.62 80 ARG B C 1
ATOM 2311 O O . ARG B 1 80 ? -14.875 -11.414 3.064 1 96.62 80 ARG B O 1
ATOM 2318 N N . LEU B 1 81 ? -13.688 -12.516 4.645 1 98.69 81 LEU B N 1
ATOM 2319 C CA . LEU B 1 81 ? -12.32 -12.203 4.234 1 98.69 81 LEU B CA 1
ATOM 2320 C C . LEU B 1 81 ? -11.992 -10.742 4.508 1 98.69 81 LEU B C 1
ATOM 2322 O O . LEU B 1 81 ? -10.852 -10.305 4.328 1 98.69 81 LEU B O 1
ATOM 2326 N N . LEU B 1 82 ? -13.016 -9.961 4.824 1 98.69 82 LEU B N 1
ATOM 2327 C CA . LEU B 1 82 ? -12.82 -8.57 5.227 1 98.69 82 LEU B CA 1
ATOM 2328 C C . LEU B 1 82 ? -13.523 -8.289 6.551 1 98.69 82 LEU B C 1
ATOM 2330 O O . LEU B 1 82 ? -14.625 -8.781 6.789 1 98.69 82 LEU B O 1
ATOM 2334 N N . PRO B 1 83 ? -12.898 -7.504 7.41 1 98.38 83 PRO B N 1
ATOM 2335 C CA . PRO B 1 83 ? -13.641 -7.035 8.586 1 98.38 83 PRO B CA 1
ATOM 2336 C C . PRO B 1 83 ? -14.688 -5.977 8.242 1 98.38 83 PRO B C 1
ATOM 2338 O O . PRO B 1 83 ? -14.648 -5.398 7.156 1 98.38 83 PRO B O 1
ATOM 2341 N N . LYS B 1 84 ? -15.617 -5.77 9.188 1 97.75 84 LYS B N 1
ATOM 2342 C CA . LYS B 1 84 ? -16.625 -4.73 9 1 97.75 84 LYS B CA 1
ATOM 2343 C C . LYS B 1 84 ? -15.984 -3.35 8.898 1 97.75 84 LYS B C 1
ATOM 2345 O O . LYS B 1 84 ? -15.211 -2.955 9.773 1 97.75 84 LYS B O 1
ATOM 2350 N N . PRO B 1 85 ? -16.344 -2.57 7.832 1 97.69 85 PRO B N 1
ATOM 2351 C CA . PRO B 1 85 ? -15.727 -1.253 7.641 1 97.69 85 PRO B CA 1
ATOM 2352 C C . PRO B 1 85 ? -15.992 -0.306 8.812 1 97.69 85 PRO B C 1
ATOM 2354 O O . PRO B 1 85 ? -17.094 -0.29 9.359 1 97.69 85 PRO B O 1
ATOM 2357 N N . GLY B 1 86 ? -15 0.449 9.164 1 97.38 86 GLY B N 1
ATOM 2358 C CA . GLY B 1 86 ? -15.141 1.486 10.172 1 97.38 86 GLY B CA 1
ATOM 2359 C C . GLY B 1 86 ? -14.914 0.979 11.586 1 97.38 86 GLY B C 1
ATOM 2360 O O . GLY B 1 86 ? -14.969 1.751 12.547 1 97.38 86 GLY B O 1
ATOM 2361 N N . THR B 1 87 ? -14.672 -0.324 11.719 1 98.12 87 THR B N 1
ATOM 2362 C CA . THR B 1 87 ? -14.375 -0.915 13.023 1 98.12 87 THR B CA 1
ATOM 2363 C C . THR B 1 87 ? -12.875 -0.894 13.297 1 98.12 87 THR B C 1
ATOM 2365 O O . THR B 1 87 ? -12.078 -0.608 12.398 1 98.12 87 THR B O 1
ATOM 2368 N N . ALA B 1 88 ? -12.484 -1.158 14.539 1 98.12 88 ALA B N 1
ATOM 2369 C CA . ALA B 1 88 ? -11.078 -1.293 14.891 1 98.12 88 ALA B CA 1
ATOM 2370 C C . ALA B 1 88 ? -10.406 -2.379 14.055 1 98.12 88 ALA B C 1
ATOM 2372 O O . ALA B 1 88 ? -9.266 -2.213 13.609 1 98.12 88 ALA B O 1
ATOM 2373 N N . ALA B 1 89 ? -11.156 -3.475 13.828 1 98.31 89 ALA B N 1
ATOM 2374 C CA . ALA B 1 89 ? -10.625 -4.582 13.039 1 98.31 89 ALA B CA 1
ATOM 2375 C C . ALA B 1 89 ? -10.305 -4.141 11.617 1 98.31 89 ALA B C 1
ATOM 2377 O O . ALA B 1 89 ? -9.289 -4.543 11.047 1 98.31 89 ALA B O 1
ATOM 2378 N N . SER B 1 90 ? -11.188 -3.316 11.055 1 98.38 90 SER B N 1
ATOM 2379 C CA . SER B 1 90 ? -10.938 -2.816 9.711 1 98.38 90 SER B CA 1
ATOM 2380 C C . SER B 1 90 ? -9.703 -1.917 9.672 1 98.38 90 SER B C 1
ATOM 2382 O O . SER B 1 90 ? -8.914 -1.977 8.727 1 98.38 90 SER B O 1
ATOM 2384 N N . GLY B 1 91 ? -9.547 -1.062 10.672 1 98.56 91 GLY B N 1
ATOM 2385 C CA . GLY B 1 91 ? -8.344 -0.255 10.781 1 98.56 91 GLY B CA 1
ATOM 2386 C C . GLY B 1 91 ? -7.074 -1.082 10.828 1 98.56 91 GLY B C 1
ATOM 2387 O O . GLY B 1 91 ? -6.125 -0.81 10.086 1 98.56 91 GLY B O 1
ATOM 2388 N N . HIS B 1 92 ? -7.082 -2.107 11.633 1 98.56 92 HIS B N 1
ATOM 2389 C CA . HIS B 1 92 ? -5.918 -2.977 11.758 1 98.56 92 HIS B CA 1
ATOM 2390 C C . HIS B 1 92 ? -5.672 -3.758 10.477 1 98.56 92 HIS B C 1
ATOM 2392 O O . HIS B 1 92 ? -4.523 -4.02 10.109 1 98.56 92 HIS B O 1
ATOM 2398 N N . HIS B 1 93 ? -6.723 -4.141 9.859 1 98.81 93 HIS B N 1
ATOM 2399 C CA . HIS B 1 93 ? -6.598 -4.809 8.57 1 98.81 93 HIS B CA 1
ATOM 2400 C C . HIS B 1 93 ? -5.867 -3.932 7.562 1 98.81 93 HIS B C 1
ATOM 2402 O O . HIS B 1 93 ? -4.914 -4.379 6.922 1 98.81 93 HIS B O 1
ATOM 2408 N N . HIS B 1 94 ? -6.32 -2.678 7.406 1 98.81 94 HIS B N 1
ATOM 2409 C CA . HIS B 1 94 ? -5.672 -1.738 6.5 1 98.81 94 HIS B CA 1
ATOM 2410 C C . HIS B 1 94 ? -4.215 -1.512 6.895 1 98.81 94 HIS B C 1
ATOM 2412 O O . HIS B 1 94 ? -3.346 -1.392 6.027 1 98.81 94 HIS B O 1
ATOM 2418 N N . GLN B 1 95 ? -3.996 -1.438 8.203 1 98.69 95 GLN B N 1
ATOM 2419 C CA . GLN B 1 95 ? -2.641 -1.256 8.703 1 98.69 95 GLN B CA 1
ATOM 2420 C C . GLN B 1 95 ? -1.733 -2.404 8.273 1 98.69 95 GLN B C 1
ATOM 2422 O O . GLN B 1 95 ? -0.622 -2.176 7.789 1 98.69 95 GLN B O 1
ATOM 2427 N N . TRP B 1 96 ? -2.188 -3.635 8.414 1 98.75 96 TRP B N 1
ATOM 2428 C CA . TRP B 1 96 ? -1.426 -4.801 7.98 1 98.75 96 TRP B CA 1
ATOM 2429 C C . TRP B 1 96 ? -1.175 -4.766 6.477 1 98.75 96 TRP B C 1
ATOM 2431 O O . TRP B 1 96 ? -0.048 -4.977 6.023 1 98.75 96 TRP B O 1
ATOM 2441 N N . LEU B 1 97 ? -2.234 -4.484 5.691 1 98.81 97 LEU B N 1
ATOM 2442 C CA . LEU B 1 97 ? -2.09 -4.449 4.238 1 98.81 97 LEU B CA 1
ATOM 2443 C C . LEU B 1 97 ? -1.008 -3.455 3.826 1 98.81 97 LEU B C 1
ATOM 2445 O O . LEU B 1 97 ? -0.103 -3.799 3.062 1 98.81 97 LEU B O 1
ATOM 2449 N N . SER B 1 98 ? -1.14 -2.254 4.336 1 98.69 98 SER B N 1
ATOM 2450 C CA . SER B 1 98 ? -0.194 -1.194 4.004 1 98.69 98 SER B CA 1
ATOM 2451 C C . SER B 1 98 ? 1.222 -1.56 4.434 1 98.69 98 SER B C 1
ATOM 2453 O O . SER B 1 98 ? 2.17 -1.414 3.66 1 98.69 98 SER B O 1
ATOM 2455 N N . PHE B 1 99 ? 1.363 -2.061 5.656 1 98.56 99 PHE B N 1
ATOM 2456 C CA . PHE B 1 99 ? 2.662 -2.443 6.195 1 98.56 99 PHE B CA 1
ATOM 2457 C C . PHE B 1 99 ? 3.301 -3.537 5.348 1 98.56 99 PHE B C 1
ATOM 2459 O O . PHE B 1 99 ? 4.492 -3.469 5.031 1 98.56 99 PHE B O 1
ATOM 2466 N N . VAL B 1 100 ? 2.521 -4.508 4.984 1 98.81 100 VAL B N 1
ATOM 2467 C CA . VAL B 1 100 ? 3.053 -5.645 4.238 1 98.81 100 VAL B CA 1
ATOM 2468 C C . VAL B 1 100 ? 3.576 -5.172 2.883 1 98.81 100 VAL B C 1
ATOM 2470 O O . VAL B 1 100 ? 4.688 -5.52 2.484 1 98.81 100 VAL B O 1
ATOM 2473 N N . ILE B 1 101 ? 2.852 -4.316 2.188 1 98.38 101 ILE B N 1
ATOM 2474 C CA . ILE B 1 101 ? 3.223 -4.016 0.809 1 98.38 101 ILE B CA 1
ATOM 2475 C C . ILE B 1 101 ? 4.273 -2.908 0.787 1 98.38 101 ILE B C 1
ATOM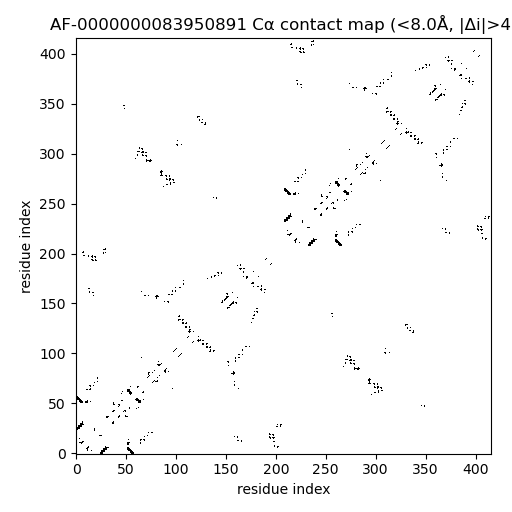 2477 O O . ILE B 1 101 ? 5.082 -2.828 -0.141 1 98.38 101 ILE B O 1
ATOM 2481 N N . THR B 1 102 ? 4.359 -2.074 1.871 1 97.81 102 THR B N 1
ATOM 2482 C CA . THR B 1 102 ? 5.23 -0.909 1.775 1 97.81 102 THR B CA 1
ATOM 2483 C C . THR B 1 102 ? 6.477 -1.093 2.639 1 97.81 102 THR B C 1
ATOM 2485 O O . THR B 1 102 ? 7.504 -0.455 2.398 1 97.81 102 THR B O 1
ATOM 2488 N N . GLU B 1 103 ? 6.395 -1.948 3.641 1 97.75 103 GLU B N 1
ATOM 2489 C CA . GLU B 1 103 ? 7.523 -2.09 4.559 1 97.75 103 GLU B CA 1
ATOM 2490 C C . GLU B 1 103 ? 8.156 -3.477 4.445 1 97.75 103 GLU B C 1
ATOM 2492 O O . GLU B 1 103 ? 9.375 -3.604 4.398 1 97.75 103 GLU B O 1
ATOM 2497 N N . LEU B 1 104 ? 7.363 -4.477 4.398 1 98.62 104 LEU B N 1
ATOM 2498 C CA . LEU B 1 104 ? 7.867 -5.848 4.41 1 98.62 104 LEU B CA 1
ATOM 2499 C C . LEU B 1 104 ? 8.242 -6.301 3.004 1 98.62 104 LEU B C 1
ATOM 2501 O O . LEU B 1 104 ? 9.344 -6.812 2.785 1 98.62 104 LEU B O 1
ATOM 2505 N N . GLU B 1 105 ? 7.355 -6.086 2.074 1 98.56 105 GLU B N 1
ATOM 2506 C CA . GLU B 1 105 ? 7.527 -6.582 0.71 1 98.56 105 GLU B CA 1
ATOM 2507 C C . GLU B 1 105 ? 8.492 -5.703 -0.077 1 98.56 105 GLU B C 1
ATOM 2509 O O . GLU B 1 105 ? 9.234 -6.199 -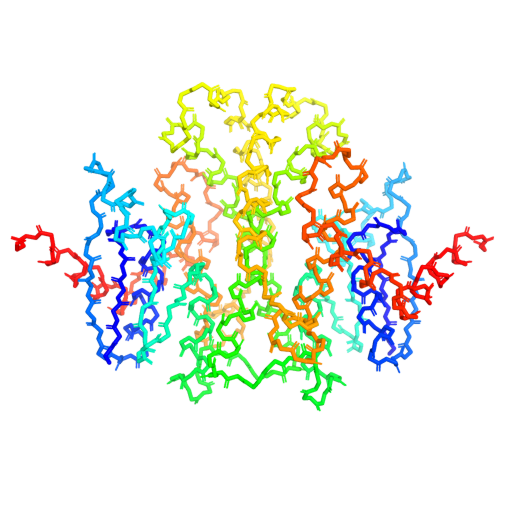0.928 1 98.56 105 GLU B O 1
ATOM 2514 N N . GLN B 1 106 ? 8.492 -4.41 0.183 1 98.25 106 GLN B N 1
ATOM 2515 C CA . GLN B 1 106 ? 9.258 -3.449 -0.613 1 98.25 106 GLN B CA 1
ATOM 2516 C C . GLN B 1 106 ? 10.742 -3.801 -0.626 1 98.25 106 GLN B C 1
ATOM 2518 O O . GLN B 1 106 ? 11.367 -3.822 -1.687 1 98.25 106 GLN B O 1
ATOM 2523 N N . PRO B 1 107 ? 11.43 -4.098 0.534 1 98.5 107 PRO B N 1
ATOM 2524 C CA . PRO B 1 107 ? 12.844 -4.48 0.485 1 98.5 107 PRO B CA 1
ATOM 2525 C C . PRO B 1 107 ? 13.078 -5.77 -0.297 1 98.5 107 PRO B C 1
ATOM 2527 O O . PRO B 1 107 ? 14.109 -5.914 -0.96 1 98.5 107 PRO B O 1
ATOM 2530 N N . LEU B 1 108 ? 12.18 -6.711 -0.228 1 98.5 108 LEU B N 1
ATOM 2531 C CA . LEU B 1 108 ? 12.297 -7.926 -1.022 1 98.5 108 LEU B CA 1
ATOM 2532 C C . LEU B 1 108 ? 12.258 -7.609 -2.514 1 98.5 108 LEU B C 1
ATOM 2534 O O . LEU B 1 108 ? 13.086 -8.109 -3.283 1 98.5 108 LEU B O 1
ATOM 2538 N N . TRP B 1 109 ? 11.297 -6.781 -2.875 1 97.81 109 TRP B N 1
ATOM 2539 C CA . TRP B 1 109 ? 11.172 -6.402 -4.277 1 97.81 109 TRP B CA 1
ATOM 2540 C C . TRP B 1 109 ? 12.375 -5.59 -4.73 1 97.81 109 TRP B C 1
ATOM 2542 O O . TRP B 1 109 ? 12.828 -5.719 -5.875 1 97.81 109 TRP B O 1
ATOM 2552 N N . THR B 1 110 ? 12.891 -4.727 -3.816 1 98.38 110 THR B N 1
ATOM 2553 C CA . THR B 1 110 ? 14.125 -4.004 -4.117 1 98.38 110 THR B CA 1
ATOM 2554 C C . THR B 1 110 ? 15.258 -4.969 -4.426 1 98.38 110 THR B C 1
ATOM 2556 O O . THR B 1 110 ? 16.016 -4.766 -5.379 1 98.38 110 THR B O 1
ATOM 2559 N N . MET B 1 111 ? 15.398 -6.062 -3.668 1 98.25 111 MET B N 1
ATOM 2560 C CA . MET B 1 111 ? 16.391 -7.086 -3.965 1 98.25 111 MET B CA 1
ATOM 2561 C C . MET B 1 111 ? 16.188 -7.66 -5.363 1 98.25 111 MET B C 1
ATOM 2563 O O . MET B 1 111 ? 17.125 -7.738 -6.152 1 98.25 111 MET B O 1
ATOM 2567 N N . GLY B 1 112 ? 14.969 -8.023 -5.664 1 96.94 112 GLY B N 1
ATOM 2568 C CA . GLY B 1 112 ? 14.664 -8.578 -6.973 1 96.94 112 GLY B CA 1
ATOM 2569 C C . GLY B 1 112 ? 14.906 -7.605 -8.109 1 96.94 112 GLY B C 1
ATOM 2570 O O . GLY B 1 112 ? 15.469 -7.973 -9.141 1 96.94 112 GLY B O 1
ATOM 2571 N N . LYS B 1 113 ? 14.469 -6.355 -7.953 1 96.88 113 LYS B N 1
ATOM 2572 C CA . LYS B 1 113 ? 14.656 -5.309 -8.953 1 96.88 113 LYS B CA 1
ATOM 2573 C C . LYS B 1 113 ? 16.125 -5.18 -9.344 1 96.88 113 LYS B C 1
ATOM 2575 O O . LYS B 1 113 ? 16.453 -5.102 -10.531 1 96.88 113 LYS B O 1
ATOM 2580 N N . HIS B 1 114 ? 17 -5.227 -8.344 1 98.06 114 HIS B N 1
ATOM 2581 C CA . HIS B 1 114 ? 18.391 -4.914 -8.594 1 98.06 114 HIS B CA 1
ATOM 2582 C C . HIS B 1 114 ? 19.203 -6.176 -8.859 1 98.06 114 HIS B C 1
ATOM 2584 O O . HIS B 1 114 ? 20.406 -6.102 -9.148 1 98.06 114 HIS B O 1
ATOM 2590 N N . ARG B 1 115 ? 18.516 -7.312 -8.758 1 96.19 115 ARG B N 1
ATOM 2591 C CA . ARG B 1 115 ? 19.141 -8.562 -9.156 1 96.19 115 ARG B CA 1
ATOM 2592 C C . ARG B 1 115 ? 18.766 -8.938 -10.586 1 96.19 115 ARG B C 1
ATOM 2594 O O . ARG B 1 115 ? 19.594 -9.438 -11.352 1 96.19 115 ARG B O 1
ATOM 2601 N N . PHE B 1 116 ? 17.438 -8.688 -10.977 1 92 116 PHE B N 1
ATOM 2602 C CA . PHE B 1 116 ? 17.062 -9.297 -12.242 1 92 116 PHE B CA 1
ATOM 2603 C C . PHE B 1 116 ? 15.984 -8.477 -12.945 1 92 116 PHE B C 1
ATOM 2605 O O . PHE B 1 116 ? 15.805 -8.594 -14.156 1 92 116 PHE B O 1
ATOM 2612 N N . ALA B 1 117 ? 15.219 -7.668 -12.25 1 92 117 ALA B N 1
ATOM 2613 C CA . ALA B 1 117 ? 14 -7.129 -12.836 1 92 117 ALA B CA 1
ATOM 2614 C C . ALA B 1 117 ? 14.273 -5.832 -13.594 1 92 117 ALA B C 1
ATOM 2616 O O . ALA B 1 117 ? 13.688 -5.586 -14.648 1 92 117 ALA B O 1
ATOM 2617 N N . LEU B 1 118 ? 15.125 -4.945 -13.055 1 95.25 118 LEU B N 1
ATOM 2618 C CA . LEU B 1 118 ? 15.453 -3.688 -13.711 1 95.25 118 LEU B CA 1
ATOM 2619 C C . LEU B 1 118 ? 16.453 -3.912 -14.844 1 95.25 118 LEU B C 1
ATOM 2621 O O . LEU B 1 118 ? 17.219 -4.879 -14.828 1 95.25 118 LEU B O 1
ATOM 2625 N N . PRO B 1 119 ? 16.391 -3.006 -15.805 1 94.81 119 PRO B N 1
ATOM 2626 C CA . PRO B 1 119 ? 17.484 -3.029 -16.766 1 94.81 119 PRO B CA 1
ATOM 2627 C C . PRO B 1 119 ? 18.859 -2.955 -16.094 1 94.81 119 PRO B C 1
ATOM 2629 O O . PRO B 1 119 ? 19.016 -2.283 -15.078 1 94.81 119 PRO B O 1
ATOM 2632 N N . GLU B 1 120 ? 19.781 -3.613 -16.688 1 96.06 120 GLU B N 1
ATOM 2633 C CA . GLU B 1 120 ? 21.094 -3.762 -16.078 1 96.06 120 GLU B CA 1
ATOM 2634 C C . GLU B 1 120 ? 21.672 -2.408 -15.688 1 96.06 120 GLU B C 1
ATOM 2636 O O . GLU B 1 120 ? 22.281 -2.273 -14.609 1 96.06 120 GLU B O 1
ATOM 2641 N N . GLU B 1 121 ? 21.453 -1.406 -16.5 1 96.75 121 GLU B N 1
ATOM 2642 C CA . GLU B 1 121 ? 22.062 -0.097 -16.281 1 96.75 121 GLU B CA 1
ATOM 2643 C C . GLU B 1 121 ? 21.438 0.605 -15.078 1 96.75 121 GLU B C 1
ATOM 2645 O O . GLU B 1 121 ? 21.984 1.586 -14.57 1 96.75 121 GLU B O 1
ATOM 2650 N N . GLN B 1 122 ? 20.312 0.094 -14.586 1 97.69 122 GLN B N 1
ATOM 2651 C CA . GLN B 1 122 ? 19.625 0.712 -13.469 1 97.69 122 GLN B CA 1
ATOM 2652 C C . GLN B 1 122 ? 19.906 -0.027 -12.164 1 97.69 122 GLN B C 1
ATOM 2654 O O . GLN B 1 122 ? 19.516 0.429 -11.086 1 97.69 122 GLN B O 1
ATOM 2659 N N . ARG B 1 123 ? 20.562 -1.099 -12.234 1 98.12 123 ARG B N 1
ATOM 2660 C CA . ARG B 1 123 ? 20.766 -1.939 -11.062 1 98.12 123 ARG B CA 1
ATOM 2661 C C . ARG B 1 123 ? 21.922 -1.434 -10.219 1 98.12 123 ARG B C 1
ATOM 2663 O O . ARG B 1 123 ? 22.953 -1.009 -10.75 1 98.12 123 ARG B O 1
ATOM 2670 N N . VAL B 1 124 ? 21.703 -1.43 -8.969 1 98.38 124 VAL B N 1
ATOM 2671 C CA . VAL B 1 124 ? 22.703 -1.016 -7.992 1 98.38 124 VAL B CA 1
ATOM 2672 C C . VAL B 1 124 ? 22.969 -2.158 -7.016 1 98.38 124 VAL B C 1
ATOM 2674 O O . VAL B 1 124 ? 22.172 -2.404 -6.102 1 98.38 124 VAL B O 1
ATOM 2677 N N . ALA B 1 125 ? 24.094 -2.811 -7.117 1 97.5 125 ALA B N 1
ATOM 2678 C CA . ALA B 1 125 ? 24.422 -4.012 -6.348 1 97.5 125 ALA B CA 1
ATOM 2679 C C . ALA B 1 125 ? 24.469 -3.707 -4.855 1 97.5 125 ALA B C 1
ATOM 2681 O O . ALA B 1 125 ? 24.047 -4.523 -4.031 1 97.5 125 ALA B O 1
ATOM 2682 N N . ALA B 1 126 ? 24.891 -2.531 -4.535 1 97.75 126 ALA B N 1
ATOM 2683 C CA . ALA B 1 126 ? 25.156 -2.176 -3.143 1 97.75 126 ALA B CA 1
ATOM 2684 C C . ALA B 1 126 ? 23.844 -2.074 -2.354 1 97.75 126 ALA B C 1
ATOM 2686 O O . ALA B 1 126 ? 23.859 -2.078 -1.12 1 97.75 126 ALA B O 1
ATOM 2687 N N . ILE B 1 127 ? 22.734 -2.021 -3.064 1 98.38 127 ILE B N 1
ATOM 2688 C CA . ILE B 1 127 ? 21.453 -1.792 -2.408 1 98.38 127 ILE B CA 1
ATOM 2689 C C . ILE B 1 127 ? 21.016 -3.059 -1.673 1 98.38 127 ILE B C 1
ATOM 2691 O O . ILE B 1 127 ? 20.125 -3.012 -0.814 1 98.38 127 ILE B O 1
ATOM 2695 N N . GLN B 1 128 ? 21.625 -4.246 -2.066 1 98.25 128 GLN B N 1
ATOM 2696 C CA . GLN B 1 128 ? 21.203 -5.539 -1.535 1 98.25 128 GLN B CA 1
ATOM 2697 C C . GLN B 1 128 ? 21.328 -5.578 -0.015 1 98.25 128 GLN B C 1
ATOM 2699 O O . GLN B 1 128 ? 20.406 -6.016 0.682 1 98.25 128 GLN B O 1
ATOM 2704 N N . ALA B 1 129 ? 22.438 -5.082 0.478 1 98.31 129 ALA B N 1
ATOM 2705 C CA . ALA B 1 129 ? 22.688 -5.121 1.916 1 98.31 129 ALA B CA 1
ATOM 2706 C C . ALA B 1 129 ? 21.672 -4.266 2.672 1 98.31 129 ALA B C 1
ATOM 2708 O O . ALA B 1 129 ? 21.188 -4.664 3.734 1 98.31 129 ALA B O 1
ATOM 2709 N N . THR B 1 130 ? 21.391 -3.109 2.145 1 98.69 130 THR B N 1
ATOM 2710 C CA . THR B 1 130 ? 20.406 -2.225 2.76 1 98.69 130 THR B CA 1
ATOM 2711 C C . THR B 1 130 ? 19.016 -2.852 2.729 1 98.69 130 THR B C 1
ATOM 2713 O O . THR B 1 130 ? 18.266 -2.76 3.703 1 98.69 130 THR B O 1
ATOM 2716 N N . ALA B 1 131 ? 18.688 -3.457 1.612 1 98.62 131 ALA B N 1
ATOM 2717 C CA . ALA B 1 131 ? 17.375 -4.102 1.473 1 98.62 131 ALA B CA 1
ATOM 2718 C C . ALA B 1 131 ? 17.219 -5.227 2.492 1 98.62 131 ALA B C 1
ATOM 2720 O O . ALA B 1 131 ? 16.141 -5.379 3.088 1 98.62 131 ALA B O 1
ATOM 2721 N N . VAL B 1 132 ? 18.25 -6.023 2.674 1 98.69 132 VAL B N 1
ATOM 2722 C CA . VAL B 1 132 ? 18.219 -7.086 3.674 1 98.69 132 VAL B CA 1
ATOM 2723 C C . VAL B 1 132 ? 18.016 -6.48 5.062 1 98.69 132 VAL B C 1
ATOM 2725 O O . VAL B 1 132 ? 17.188 -6.977 5.844 1 98.69 132 VAL B O 1
ATOM 2728 N N . TRP B 1 133 ? 18.734 -5.441 5.34 1 98.56 133 TRP B N 1
ATOM 2729 C CA . TRP B 1 133 ? 18.641 -4.75 6.617 1 98.56 133 TRP B CA 1
ATOM 2730 C C . TRP B 1 133 ? 17.219 -4.238 6.848 1 98.56 133 TRP B C 1
ATOM 2732 O O . TRP B 1 133 ? 16.656 -4.434 7.926 1 98.56 133 TRP B O 1
ATOM 2742 N N . GLU B 1 134 ? 16.641 -3.605 5.875 1 98.19 134 GLU B N 1
ATOM 2743 C CA . GLU B 1 134 ? 15.289 -3.084 5.973 1 98.19 134 GLU B CA 1
ATOM 2744 C C . GLU B 1 134 ? 14.273 -4.211 6.156 1 98.19 134 GLU B C 1
ATOM 2746 O O . GLU B 1 134 ? 13.328 -4.086 6.938 1 98.19 134 GLU B O 1
ATOM 2751 N N . PHE B 1 135 ? 14.469 -5.301 5.395 1 98.81 135 PHE B N 1
ATOM 2752 C CA . PHE B 1 135 ? 13.562 -6.438 5.531 1 98.81 135 PHE B CA 1
ATOM 2753 C C . PHE B 1 135 ? 13.586 -6.977 6.957 1 98.81 135 PHE B C 1
ATOM 2755 O O . PHE B 1 135 ? 12.531 -7.246 7.543 1 98.81 135 PHE B O 1
ATOM 2762 N N . ASN B 1 136 ? 14.781 -7.156 7.48 1 98.69 136 ASN B N 1
ATOM 2763 C CA . ASN B 1 136 ? 14.922 -7.703 8.828 1 98.69 136 ASN B CA 1
ATOM 2764 C C . ASN B 1 136 ? 14.219 -6.836 9.859 1 98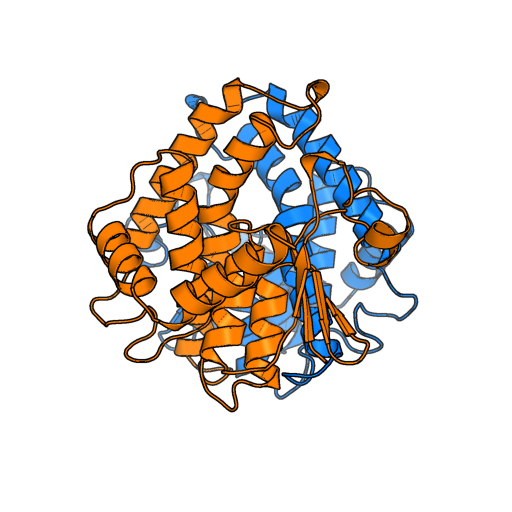.69 136 ASN B C 1
ATOM 2766 O O . ASN B 1 136 ? 13.578 -7.355 10.781 1 98.69 136 ASN B O 1
ATOM 2770 N N . LYS B 1 137 ? 14.312 -5.543 9.719 1 97.38 137 LYS B N 1
ATOM 2771 C CA . LYS B 1 137 ? 13.641 -4.621 10.633 1 97.38 137 LYS B CA 1
ATOM 2772 C C . LYS B 1 137 ? 12.117 -4.77 10.539 1 97.38 137 LYS B C 1
ATOM 2774 O O . LYS B 1 137 ? 11.43 -4.824 11.555 1 97.38 137 LYS B O 1
ATOM 2779 N N . ALA B 1 138 ? 11.625 -4.809 9.328 1 98.19 138 ALA B N 1
ATOM 2780 C CA . ALA B 1 138 ? 10.18 -4.945 9.125 1 98.19 138 ALA B CA 1
ATOM 2781 C C . ALA B 1 138 ? 9.68 -6.293 9.641 1 98.19 138 ALA B C 1
ATOM 2783 O O . ALA B 1 138 ? 8.609 -6.367 10.25 1 98.19 138 ALA B O 1
ATOM 2784 N N . ALA B 1 139 ? 10.453 -7.348 9.383 1 98.75 139 ALA B N 1
ATOM 2785 C CA . ALA B 1 139 ? 10.07 -8.688 9.836 1 98.75 139 ALA B CA 1
ATOM 2786 C C . ALA B 1 139 ? 10.016 -8.758 11.359 1 98.75 139 ALA B C 1
ATOM 2788 O O . ALA B 1 139 ? 9.133 -9.406 11.922 1 98.75 139 ALA B O 1
ATOM 2789 N N . ALA B 1 140 ? 10.938 -8.102 11.977 1 98.12 140 ALA B N 1
ATOM 2790 C CA . ALA B 1 140 ? 10.945 -8.07 13.43 1 98.12 140 ALA B CA 1
ATOM 2791 C C . ALA B 1 140 ? 9.688 -7.391 13.977 1 98.12 140 ALA B C 1
ATOM 2793 O O . ALA B 1 140 ? 9.109 -7.84 14.969 1 98.12 140 ALA B O 1
ATOM 2794 N N . ILE B 1 141 ? 9.281 -6.363 13.336 1 97.12 141 ILE B N 1
ATOM 2795 C CA . ILE B 1 141 ? 8.078 -5.645 13.742 1 97.12 141 ILE B CA 1
ATOM 2796 C C . ILE B 1 141 ? 6.852 -6.52 13.516 1 97.12 141 ILE B C 1
ATOM 2798 O O . ILE B 1 141 ? 5.988 -6.629 14.391 1 97.12 141 ILE B O 1
ATOM 2802 N N . ALA B 1 142 ? 6.801 -7.129 12.352 1 98.44 142 ALA B N 1
ATOM 2803 C CA . ALA B 1 142 ? 5.691 -8.031 12.062 1 98.44 142 ALA B CA 1
ATOM 2804 C C . ALA B 1 142 ? 5.605 -9.148 13.094 1 98.44 142 ALA B C 1
ATOM 2806 O O . ALA B 1 142 ? 4.512 -9.531 13.523 1 98.44 142 ALA B O 1
ATOM 2807 N N . GLU B 1 143 ? 6.738 -9.703 13.438 1 98.25 143 GLU B N 1
ATOM 2808 C CA . GLU B 1 143 ? 6.816 -10.758 14.445 1 98.25 143 GLU B CA 1
ATOM 2809 C C . GLU B 1 143 ? 6.207 -10.305 15.773 1 98.25 143 GLU B C 1
ATOM 2811 O O . GLU B 1 143 ? 5.48 -11.062 16.422 1 98.25 143 GLU B O 1
ATOM 2816 N N . GLN B 1 144 ? 6.492 -9.086 16.109 1 95.62 144 GLN B N 1
ATOM 2817 C CA . GLN B 1 144 ? 5.988 -8.516 17.344 1 95.62 144 GLN B CA 1
ATOM 2818 C C . GLN B 1 144 ? 4.484 -8.281 17.281 1 95.62 144 GLN B C 1
ATOM 2820 O O . GLN B 1 144 ? 3.775 -8.461 18.281 1 95.62 144 GLN B O 1
ATOM 2825 N N . TRP B 1 145 ? 4.008 -7.91 16.125 1 96.56 145 TRP B N 1
ATOM 2826 C CA . TRP B 1 145 ? 2.602 -7.566 15.938 1 96.56 145 TRP B CA 1
ATOM 2827 C C . TRP B 1 145 ? 1.747 -8.828 15.82 1 96.56 145 TRP B C 1
ATOM 2829 O O . TRP B 1 145 ? 0.534 -8.781 16.047 1 96.56 145 TRP B O 1
ATOM 2839 N N . LEU B 1 146 ? 2.365 -9.898 15.406 1 97.94 146 LEU B N 1
ATOM 2840 C CA . LEU B 1 146 ? 1.601 -11.109 15.125 1 97.94 146 LEU B CA 1
ATOM 2841 C C . LEU B 1 146 ? 0.875 -11.602 16.375 1 97.94 146 LEU B C 1
ATOM 2843 O O . LEU B 1 146 ? 1.505 -11.859 17.406 1 97.94 146 LEU B O 1
ATOM 2847 N N . PRO B 1 147 ? -0.468 -11.703 16.297 1 97.62 147 PRO B N 1
ATOM 2848 C CA . PRO B 1 147 ? -1.214 -12.148 17.469 1 97.62 147 PRO B CA 1
ATOM 2849 C C . PRO B 1 147 ? -1.088 -13.648 17.719 1 97.62 147 PRO B C 1
ATOM 2851 O O . PRO B 1 147 ? -0.502 -14.367 16.906 1 97.62 147 PRO B O 1
ATOM 2854 N N . ASP B 1 148 ? -1.648 -14.031 18.828 1 96.25 148 ASP B N 1
ATOM 2855 C CA . ASP B 1 148 ? -1.661 -15.453 19.172 1 96.25 148 ASP B CA 1
ATOM 2856 C C . ASP B 1 148 ? -2.848 -16.156 18.516 1 96.25 148 ASP B C 1
ATOM 2858 O O . ASP B 1 148 ? -2.895 -17.391 18.469 1 96.25 148 ASP B O 1
ATOM 2862 N N . SER B 1 149 ? -3.783 -15.391 18.047 1 97.5 149 SER B N 1
ATOM 2863 C CA . SER B 1 149 ? -4.934 -15.953 17.344 1 97.5 149 SER B CA 1
ATOM 2864 C C . SER B 1 149 ? -4.516 -16.625 16.047 1 97.5 149 SER B C 1
ATOM 2866 O O . SER B 1 149 ? -3.41 -16.391 15.547 1 97.5 149 SER B O 1
ATOM 2868 N N . PRO B 1 150 ? -5.367 -17.469 15.516 1 97.69 150 PRO B N 1
ATOM 2869 C CA . PRO B 1 150 ? -5.02 -18.203 14.289 1 97.69 150 PRO B CA 1
ATOM 2870 C C . PRO B 1 150 ? -4.746 -17.266 13.109 1 97.69 150 PRO B C 1
ATOM 2872 O O . PRO B 1 150 ? -3.924 -17.578 12.25 1 97.69 150 PRO B O 1
ATOM 2875 N N . PHE B 1 151 ? -5.434 -16.109 13.109 1 98.75 151 PHE B N 1
ATOM 2876 C CA . PHE B 1 151 ? -5.254 -15.164 12.008 1 98.75 151 PHE B CA 1
ATOM 2877 C C . PHE B 1 151 ? -4.949 -13.766 12.531 1 98.75 151 PHE B C 1
ATOM 2879 O O . PHE B 1 151 ? -4.984 -13.531 13.742 1 98.75 151 PHE B O 1
ATOM 2886 N N . LEU B 1 152 ? -4.617 -12.867 11.648 1 98.69 152 LEU B N 1
ATOM 2887 C CA . LEU B 1 152 ? -4.129 -11.539 12 1 98.69 152 LEU B CA 1
ATOM 2888 C C . LEU B 1 152 ? -5.172 -10.773 12.812 1 98.69 152 LEU B C 1
ATOM 2890 O O . LEU B 1 152 ? -4.824 -9.945 13.656 1 98.69 152 LEU B O 1
ATOM 2894 N N . LEU B 1 153 ? -6.453 -11.031 12.492 1 98.12 153 LEU B N 1
ATOM 2895 C CA . LEU B 1 153 ? -7.508 -10.266 13.141 1 98.12 153 LEU B CA 1
ATOM 2896 C C . LEU B 1 153 ? -8.422 -11.188 13.953 1 98.12 153 LEU B C 1
ATOM 2898 O O . LEU B 1 153 ? -9.609 -10.891 14.125 1 98.12 153 LEU B O 1
ATOM 2902 N N . GLY B 1 154 ? -7.895 -12.266 14.414 1 97.62 154 GLY B N 1
ATOM 2903 C CA . GLY B 1 154 ? -8.68 -13.172 15.234 1 97.62 154 GLY B CA 1
ATOM 2904 C C . GLY B 1 154 ? -8.859 -14.547 14.609 1 97.62 154 GLY B C 1
ATOM 2905 O O . GLY B 1 154 ? -7.879 -15.172 14.203 1 97.62 154 GLY B O 1
ATOM 2906 N N . ASP B 1 155 ? -10.109 -14.93 14.445 1 97.62 155 ASP B N 1
ATOM 2907 C CA . ASP B 1 155 ? -10.352 -16.328 14.125 1 97.62 155 ASP B CA 1
ATOM 2908 C C . ASP B 1 155 ? -10.766 -16.5 12.664 1 97.62 155 ASP B C 1
ATOM 2910 O O . ASP B 1 155 ? -11.031 -17.609 12.211 1 97.62 155 ASP B O 1
ATOM 2914 N N . GLU B 1 156 ? -10.797 -15.43 11.992 1 97.44 156 GLU B N 1
ATOM 2915 C CA . GLU B 1 156 ? -11.234 -15.516 10.602 1 97.44 156 GLU B CA 1
ATOM 2916 C C . GLU B 1 156 ? -10.125 -15.062 9.648 1 97.44 156 GLU B C 1
ATOM 2918 O O . GLU B 1 156 ? -9.422 -14.086 9.922 1 97.44 156 GLU B O 1
ATOM 2923 N N . LEU B 1 157 ? -10.008 -15.781 8.547 1 98.75 157 LEU B N 1
ATOM 2924 C CA . LEU B 1 157 ? -9.062 -15.445 7.484 1 98.75 157 LEU B CA 1
ATOM 2925 C C . LEU B 1 157 ? -9.461 -14.148 6.793 1 98.75 157 LEU B C 1
ATOM 2927 O O . LEU B 1 157 ? -10.641 -13.922 6.508 1 98.75 157 LEU B O 1
ATOM 2931 N N . THR B 1 158 ? -8.539 -13.305 6.562 1 98.88 158 THR B N 1
ATOM 2932 C CA . THR B 1 158 ? -8.781 -12.094 5.785 1 98.88 158 THR B CA 1
ATOM 2933 C C . THR B 1 158 ? -7.781 -11.969 4.645 1 98.88 158 THR B C 1
ATOM 2935 O O . THR B 1 158 ? -6.828 -12.742 4.559 1 98.88 158 THR B O 1
ATOM 2938 N N . VAL B 1 159 ? -7.949 -11.023 3.768 1 98.94 159 VAL B N 1
ATOM 2939 C CA . VAL B 1 159 ? -7.055 -10.695 2.662 1 98.94 159 VAL B CA 1
ATOM 2940 C C . VAL B 1 159 ? -5.652 -10.422 3.199 1 98.94 159 VAL B C 1
ATOM 2942 O O . VAL B 1 159 ? -4.66 -10.844 2.594 1 98.94 159 VAL B O 1
ATOM 2945 N N . ALA B 1 160 ? -5.551 -9.781 4.352 1 98.94 160 ALA B N 1
ATOM 2946 C CA . ALA B 1 160 ? -4.254 -9.445 4.93 1 98.94 160 ALA B CA 1
ATOM 2947 C C . ALA B 1 160 ? -3.453 -10.695 5.258 1 98.94 160 ALA B C 1
ATOM 2949 O O . ALA B 1 160 ? -2.225 -10.703 5.141 1 98.94 160 ALA B O 1
ATOM 2950 N N . ASP B 1 161 ? -4.129 -11.727 5.68 1 98.94 161 ASP B N 1
ATOM 2951 C CA . ASP B 1 161 ? -3.455 -12.977 5.988 1 98.94 161 ASP B CA 1
ATOM 2952 C C . ASP B 1 161 ? -2.789 -13.562 4.746 1 98.94 161 ASP B C 1
ATOM 2954 O O . ASP B 1 161 ? -1.629 -13.984 4.797 1 98.94 161 ASP B O 1
ATOM 2958 N N . ILE B 1 162 ? -3.516 -13.586 3.672 1 98.94 162 ILE B N 1
ATOM 2959 C CA . ILE B 1 162 ? -3.016 -14.156 2.424 1 98.94 162 ILE B CA 1
ATOM 2960 C C . ILE B 1 162 ? -1.841 -13.328 1.913 1 98.94 162 ILE B C 1
ATOM 2962 O O . ILE B 1 162 ? -0.816 -13.875 1.502 1 98.94 162 ILE B O 1
ATOM 2966 N N . LEU B 1 163 ? -2.021 -12.055 1.975 1 98.88 163 LEU B N 1
ATOM 2967 C CA . LEU B 1 163 ? -0.977 -11.141 1.522 1 98.88 163 LEU B CA 1
ATOM 2968 C C . LEU B 1 163 ? 0.305 -11.344 2.324 1 98.88 163 LEU B C 1
ATOM 2970 O O . LEU B 1 163 ? 1.394 -11.43 1.751 1 98.88 163 LEU B O 1
ATOM 2974 N N . LEU B 1 164 ? 0.174 -11.422 3.633 1 98.88 164 LEU B N 1
ATOM 2975 C CA . LEU B 1 164 ? 1.339 -11.594 4.492 1 98.88 164 LEU B CA 1
ATOM 2976 C C . LEU B 1 164 ? 2.01 -12.938 4.23 1 98.88 164 LEU B C 1
ATOM 2978 O O . LEU B 1 164 ? 3.223 -13 4.016 1 98.88 164 LEU B O 1
ATOM 2982 N N . ALA B 1 165 ? 1.264 -13.977 4.211 1 98.81 165 ALA B N 1
ATOM 2983 C CA . ALA B 1 165 ? 1.825 -15.312 4.016 1 98.81 165 ALA B CA 1
ATOM 2984 C C . ALA B 1 165 ? 2.545 -15.414 2.674 1 98.81 165 ALA B C 1
ATOM 2986 O O . ALA B 1 165 ? 3.656 -15.945 2.598 1 98.81 165 ALA B O 1
ATOM 2987 N N . HIS B 1 166 ? 1.903 -14.93 1.683 1 98.75 166 HIS B N 1
ATOM 2988 C CA . HIS B 1 166 ? 2.523 -14.953 0.362 1 98.75 166 HIS B CA 1
ATOM 2989 C C . HIS B 1 166 ? 3.832 -14.172 0.357 1 98.75 166 HIS B C 1
ATOM 2991 O O . HIS B 1 166 ? 4.816 -14.609 -0.242 1 98.75 166 HIS B O 1
ATOM 2997 N N . THR B 1 167 ? 3.854 -12.969 0.938 1 98.81 167 THR B N 1
ATOM 2998 C CA . THR B 1 167 ? 5.055 -12.148 1.002 1 98.81 167 THR B CA 1
ATOM 2999 C C . THR B 1 167 ? 6.172 -12.883 1.739 1 98.81 167 THR B C 1
ATOM 3001 O O . THR B 1 167 ? 7.336 -12.82 1.335 1 98.81 167 THR B O 1
ATOM 3004 N N . LEU B 1 168 ? 5.828 -13.586 2.793 1 98.81 168 LEU B N 1
ATOM 3005 C CA . LEU B 1 168 ? 6.812 -14.359 3.537 1 98.81 168 LEU B CA 1
ATOM 3006 C C . LEU B 1 168 ? 7.336 -15.523 2.701 1 98.81 168 LEU B C 1
ATOM 3008 O O . LEU B 1 168 ? 8.492 -15.922 2.836 1 98.81 168 LEU B O 1
ATOM 3012 N N . ASN B 1 169 ? 6.512 -16.078 1.823 1 98.25 169 ASN B N 1
ATOM 3013 C CA . ASN B 1 169 ? 7.012 -17.078 0.875 1 98.25 169 ASN B CA 1
ATOM 3014 C C . ASN B 1 169 ? 8.086 -16.484 -0.036 1 98.25 169 ASN B C 1
ATOM 3016 O O . ASN B 1 169 ? 9.078 -17.156 -0.335 1 98.25 169 ASN B O 1
ATOM 3020 N N . TRP B 1 170 ? 7.84 -15.242 -0.462 1 97.69 170 TRP B N 1
ATOM 3021 C CA . TRP B 1 170 ? 8.844 -14.555 -1.27 1 97.69 170 TRP B CA 1
ATOM 3022 C C . TRP B 1 170 ? 10.148 -14.383 -0.492 1 97.69 170 TRP B C 1
ATOM 3024 O O . TRP B 1 170 ? 11.234 -14.516 -1.055 1 97.69 170 TRP B O 1
ATOM 3034 N N . ALA B 1 171 ? 9.992 -14.023 0.752 1 98.56 171 ALA B N 1
ATOM 3035 C CA . ALA B 1 171 ? 11.172 -13.875 1.599 1 98.56 171 ALA B CA 1
ATOM 3036 C C . ALA B 1 171 ? 11.984 -15.164 1.637 1 98.56 171 ALA B C 1
ATOM 3038 O O . ALA B 1 171 ? 13.219 -15.133 1.609 1 98.56 171 ALA B O 1
ATOM 3039 N N . THR B 1 172 ? 11.312 -16.281 1.675 1 97.88 172 THR B N 1
ATOM 3040 C CA . THR B 1 172 ? 11.969 -17.578 1.673 1 97.88 172 THR B CA 1
ATOM 3041 C C . THR B 1 172 ? 12.703 -17.828 0.355 1 97.88 172 THR B C 1
ATOM 3043 O O . THR B 1 172 ? 13.852 -18.266 0.348 1 97.88 172 THR B O 1
ATOM 3046 N N . ILE B 1 173 ? 12.062 -17.516 -0.731 1 95.5 173 ILE B N 1
ATOM 3047 C CA . ILE B 1 173 ? 12.656 -17.672 -2.057 1 95.5 173 ILE B CA 1
ATOM 3048 C C . ILE B 1 173 ? 13.898 -16.797 -2.18 1 95.5 173 ILE B C 1
ATOM 3050 O O . ILE B 1 173 ? 14.883 -17.203 -2.799 1 95.5 173 ILE B O 1
ATOM 3054 N N . PHE B 1 174 ? 13.867 -15.625 -1.576 1 96.75 174 PHE B N 1
ATOM 3055 C CA . PHE B 1 174 ? 14.984 -14.688 -1.61 1 96.75 174 PHE B CA 1
ATOM 3056 C C . PHE B 1 174 ? 16.016 -15.031 -0.535 1 96.75 174 PHE B C 1
ATOM 3058 O O . PHE B 1 174 ? 16.938 -14.258 -0.284 1 96.75 174 PHE B O 1
ATOM 3065 N N . GLU B 1 175 ? 15.758 -16.172 0.19 1 97.5 175 GLU B N 1
ATOM 3066 C CA . GLU B 1 175 ? 16.672 -16.719 1.177 1 97.5 175 GLU B CA 1
ATOM 3067 C C . GLU B 1 175 ? 16.891 -15.75 2.338 1 97.5 175 GLU B C 1
ATOM 3069 O O . GLU B 1 175 ? 18.016 -15.578 2.812 1 97.5 175 GLU B O 1
ATOM 3074 N N . GLN B 1 176 ? 15.82 -15.055 2.68 1 98.44 176 GLN B N 1
ATOM 3075 C CA . GLN B 1 176 ? 15.875 -14.164 3.838 1 98.44 176 GLN B CA 1
ATOM 3076 C C . GLN B 1 176 ? 15.516 -14.914 5.121 1 98.44 176 GLN B C 1
ATOM 3078 O O . GLN B 1 176 ? 14.781 -15.906 5.086 1 98.44 176 GLN B O 1
ATOM 3083 N N . GLN B 1 177 ? 16.062 -14.453 6.195 1 97.62 177 GLN B N 1
ATOM 3084 C CA . GLN B 1 177 ? 15.711 -15.008 7.496 1 97.62 177 GLN B CA 1
ATOM 3085 C C . GLN B 1 177 ? 14.352 -14.5 7.969 1 97.62 177 GLN B C 1
ATOM 3087 O O . GLN B 1 177 ? 14.117 -13.289 8.008 1 97.62 177 GLN B O 1
ATOM 3092 N N . ILE B 1 178 ? 13.5 -15.367 8.289 1 98.62 178 ILE B N 1
ATOM 3093 C CA . ILE B 1 178 ? 12.172 -15.047 8.805 1 98.62 178 ILE B CA 1
ATOM 3094 C C . ILE B 1 178 ? 12.086 -15.422 10.281 1 98.62 178 ILE B C 1
ATOM 3096 O O . ILE B 1 178 ? 12.406 -16.547 10.664 1 98.62 178 ILE B O 1
ATOM 3100 N N . PRO B 1 179 ? 11.672 -14.516 11.18 1 98.75 179 PRO B N 1
ATOM 3101 C CA . PRO B 1 179 ? 11.523 -14.844 12.602 1 98.75 179 PRO B CA 1
ATOM 3102 C C . PRO B 1 179 ? 10.602 -16.031 12.836 1 98.75 179 PRO B C 1
ATOM 3104 O O . PRO B 1 179 ? 9.68 -16.281 12.047 1 98.75 179 PRO B O 1
ATOM 3107 N N . PRO B 1 180 ? 10.773 -16.766 13.867 1 98.25 180 PRO B N 1
ATOM 3108 C CA . PRO B 1 180 ? 10.164 -18.078 14.039 1 98.25 180 PRO B CA 1
ATOM 3109 C C . PRO B 1 180 ? 8.641 -18.031 14.07 1 98.25 180 PRO B C 1
ATOM 3111 O O . PRO B 1 180 ? 7.98 -18.906 13.508 1 98.25 180 PRO B O 1
ATOM 3114 N N . LYS B 1 181 ? 8.055 -17.062 14.789 1 98.19 181 LYS B N 1
ATOM 3115 C CA . LYS B 1 181 ? 6.598 -16.984 14.867 1 98.19 181 LYS B CA 1
ATOM 3116 C C . LYS B 1 181 ? 5.988 -16.719 13.492 1 98.19 181 LYS B C 1
ATOM 3118 O O . LYS B 1 181 ? 4.949 -17.281 13.141 1 98.19 181 LYS B O 1
ATOM 3123 N N . LEU B 1 182 ? 6.664 -15.867 12.719 1 98.62 182 LEU B N 1
ATOM 3124 C CA . LEU B 1 182 ? 6.211 -15.562 11.359 1 98.62 182 LEU B CA 1
ATOM 3125 C C . LEU B 1 182 ? 6.352 -16.781 10.461 1 98.62 182 LEU B C 1
ATOM 3127 O O . LEU B 1 182 ? 5.477 -17.047 9.633 1 98.62 182 LEU B O 1
ATOM 3131 N N . ALA B 1 183 ? 7.484 -17.438 10.609 1 98.56 183 ALA B N 1
ATOM 3132 C CA . ALA B 1 183 ? 7.719 -18.625 9.805 1 98.56 183 ALA B CA 1
ATOM 3133 C C . ALA B 1 183 ? 6.648 -19.688 10.07 1 98.56 183 ALA B C 1
ATOM 3135 O O . ALA B 1 183 ? 6.125 -20.297 9.133 1 98.56 183 ALA B O 1
ATOM 3136 N N . ALA B 1 184 ? 6.34 -19.875 11.305 1 98.69 184 ALA B N 1
ATOM 3137 C CA . ALA B 1 184 ? 5.305 -20.844 11.664 1 98.69 184 ALA B CA 1
ATOM 3138 C C . ALA B 1 184 ? 3.949 -20.422 11.109 1 98.69 184 ALA B C 1
ATOM 3140 O O . ALA B 1 184 ? 3.184 -21.25 10.625 1 98.69 184 ALA B O 1
ATOM 3141 N N . TYR B 1 185 ? 3.648 -19.156 11.211 1 98.75 185 TYR B N 1
ATOM 3142 C CA . TYR B 1 185 ? 2.416 -18.594 10.68 1 98.75 185 TYR B CA 1
ATOM 3143 C C . TYR B 1 185 ? 2.312 -18.828 9.172 1 98.75 185 TYR B C 1
ATOM 3145 O O . TYR B 1 185 ? 1.288 -19.312 8.688 1 98.75 185 TYR B O 1
ATOM 3153 N N . ARG B 1 186 ? 3.379 -18.484 8.461 1 98.5 186 ARG B N 1
ATOM 3154 C CA . ARG B 1 186 ? 3.463 -18.719 7.023 1 98.5 186 ARG B CA 1
ATOM 3155 C C . ARG B 1 186 ? 3.236 -20.188 6.684 1 98.5 186 ARG B C 1
ATOM 3157 O O . ARG B 1 186 ? 2.449 -20.5 5.793 1 98.5 186 ARG B O 1
ATOM 3164 N N . ASP B 1 187 ? 3.934 -21.125 7.387 1 98.56 187 ASP B N 1
ATOM 3165 C CA . ASP B 1 187 ? 3.844 -22.547 7.117 1 98.56 187 ASP B CA 1
ATOM 3166 C C . ASP B 1 187 ? 2.414 -23.047 7.309 1 98.56 187 ASP B C 1
ATOM 3168 O O . ASP B 1 187 ? 1.917 -23.844 6.504 1 98.56 187 ASP B O 1
ATOM 3172 N N . ARG B 1 188 ? 1.804 -22.594 8.352 1 98.38 188 ARG B N 1
ATOM 3173 C CA . ARG B 1 188 ? 0.427 -22.984 8.617 1 98.38 188 ARG B CA 1
ATOM 3174 C C . ARG B 1 188 ? -0.506 -22.531 7.504 1 98.38 188 ARG B C 1
ATOM 3176 O O . ARG B 1 188 ? -1.347 -23.312 7.035 1 98.38 188 ARG B O 1
ATOM 3183 N N . LEU B 1 189 ? -0.394 -21.328 7.062 1 98.62 189 LEU B N 1
ATOM 3184 C CA . LEU B 1 189 ? -1.284 -20.781 6.039 1 98.62 189 LEU B CA 1
ATOM 3185 C C . LEU B 1 189 ? -1.027 -21.453 4.691 1 98.62 189 LEU B C 1
ATOM 3187 O O . LEU B 1 189 ? -1.95 -21.625 3.893 1 98.62 189 LEU B O 1
ATOM 3191 N N . ASN B 1 190 ? 0.22 -21.828 4.426 1 97.69 190 ASN B N 1
ATOM 3192 C CA . ASN B 1 190 ? 0.576 -22.469 3.166 1 97.69 190 ASN B CA 1
ATOM 3193 C C . ASN B 1 190 ? -0.082 -23.844 3.029 1 97.69 190 ASN B C 1
ATOM 3195 O O . ASN B 1 190 ? -0.123 -24.406 1.937 1 97.69 190 ASN B O 1
ATOM 3199 N N . LEU B 1 191 ? -0.562 -24.391 4.094 1 98 191 LEU B N 1
ATOM 3200 C CA . LEU B 1 191 ? -1.18 -25.719 4.078 1 98 191 LEU B CA 1
ATOM 3201 C C . LEU B 1 191 ? -2.65 -25.625 3.688 1 98 191 LEU B C 1
ATOM 3203 O O . LEU B 1 191 ? -3.312 -26.656 3.506 1 98 191 LEU B O 1
ATOM 3207 N N . ARG B 1 192 ? -3.168 -24.438 3.562 1 98.19 192 ARG B N 1
ATOM 3208 C CA . ARG B 1 192 ? -4.574 -24.297 3.203 1 98.19 192 ARG B CA 1
ATOM 3209 C C . ARG B 1 192 ? -4.855 -24.891 1.828 1 98.19 192 ARG B C 1
ATOM 3211 O O . ARG B 1 192 ? -4.105 -24.656 0.878 1 98.19 192 ARG B O 1
ATOM 3218 N N . PRO B 1 193 ? -5.961 -25.578 1.672 1 98.31 193 PRO B N 1
ATOM 3219 C CA . PRO B 1 193 ? -6.285 -26.234 0.407 1 98.31 193 PRO B CA 1
ATOM 3220 C C . PRO B 1 193 ? -6.41 -25.266 -0.758 1 98.31 193 PRO B C 1
ATOM 3222 O O . PRO B 1 193 ? -6.051 -25.594 -1.891 1 98.31 193 PRO B O 1
ATOM 3225 N N . ALA B 1 194 ? -6.883 -24.094 -0.541 1 98.38 194 ALA B N 1
ATOM 3226 C CA . ALA B 1 194 ? -7.066 -23.078 -1.586 1 98.38 194 ALA B CA 1
ATOM 3227 C C . ALA B 1 194 ? -5.738 -22.719 -2.238 1 98.38 194 ALA B C 1
ATOM 3229 O O . ALA B 1 194 ? -5.676 -22.484 -3.445 1 98.38 194 ALA B O 1
ATOM 3230 N N . MET B 1 195 ? -4.688 -22.656 -1.457 1 96.69 195 MET B N 1
ATOM 3231 C CA . MET B 1 195 ? -3.355 -22.375 -1.98 1 96.69 195 MET B CA 1
ATOM 3232 C C . MET B 1 195 ? -2.906 -23.453 -2.945 1 96.69 195 MET B C 1
ATOM 3234 O O . MET B 1 195 ? -2.41 -23.172 -4.035 1 96.69 195 MET B O 1
ATOM 3238 N N . LYS B 1 196 ? -3.051 -24.656 -2.584 1 96.19 196 LYS B N 1
ATOM 3239 C CA . LYS B 1 196 ? -2.676 -25.781 -3.432 1 96.19 196 LYS B CA 1
ATOM 3240 C C . LYS B 1 196 ? -3.477 -25.781 -4.73 1 96.19 196 LYS B C 1
ATOM 3242 O O . LYS B 1 196 ? -2.922 -26 -5.809 1 96.19 196 LYS B O 1
ATOM 3247 N N . LYS B 1 197 ? -4.793 -25.547 -4.578 1 97.06 197 LYS B N 1
ATOM 3248 C CA . LYS B 1 197 ? -5.652 -25.5 -5.758 1 97.06 197 LYS B CA 1
ATOM 3249 C C . LYS B 1 197 ? -5.195 -24.406 -6.727 1 97.06 197 LYS B C 1
ATOM 3251 O O . LYS B 1 197 ? -5.18 -24.625 -7.941 1 97.06 197 LYS B O 1
ATOM 3256 N N . ALA B 1 198 ? -4.859 -23.25 -6.176 1 96.56 198 ALA B N 1
ATOM 3257 C CA . ALA B 1 198 ? -4.391 -22.125 -6.992 1 96.56 198 ALA B CA 1
ATOM 3258 C C . ALA B 1 198 ? -3.119 -22.5 -7.75 1 96.56 198 ALA B C 1
ATOM 3260 O O . ALA B 1 198 ? -3.002 -22.219 -8.945 1 96.56 198 ALA B O 1
ATOM 3261 N N . LEU B 1 199 ? -2.17 -23.125 -7.051 1 94.56 199 LEU B N 1
ATOM 3262 C CA . LEU B 1 199 ? -0.902 -23.516 -7.656 1 94.56 199 LEU B CA 1
ATOM 3263 C C . LEU B 1 199 ? -1.12 -24.562 -8.742 1 94.56 199 LEU B C 1
ATOM 3265 O O . LEU B 1 199 ? -0.512 -24.5 -9.812 1 94.56 199 LEU B O 1
ATOM 3269 N N . ASP B 1 200 ? -1.97 -25.5 -8.484 1 93.69 200 ASP B N 1
ATOM 3270 C CA . ASP B 1 200 ? -2.262 -26.562 -9.445 1 93.69 200 ASP B CA 1
ATOM 3271 C C . ASP B 1 200 ? -2.873 -26 -10.719 1 93.69 200 ASP B C 1
ATOM 3273 O O . ASP B 1 200 ? -2.494 -26.391 -11.828 1 93.69 200 ASP B O 1
ATOM 3277 N N . LYS B 1 201 ? -3.766 -25.094 -10.578 1 92.88 201 LYS B N 1
ATOM 3278 C CA . LYS B 1 201 ? -4.43 -24.484 -11.734 1 92.88 201 LYS B CA 1
ATOM 3279 C C . LYS B 1 201 ? -3.453 -23.656 -12.555 1 92.88 201 LYS B C 1
ATOM 3281 O O . LYS B 1 201 ? -3.477 -23.703 -13.789 1 92.88 201 LYS B O 1
ATOM 3286 N N . ALA B 1 202 ? -2.639 -22.906 -11.883 1 88 202 ALA B N 1
ATOM 3287 C CA . ALA B 1 202 ? -1.665 -22.062 -12.578 1 88 202 ALA B CA 1
ATOM 3288 C C . ALA B 1 202 ? -0.616 -22.922 -13.281 1 88 202 ALA B C 1
ATOM 3290 O O . ALA B 1 202 ? -0.176 -22.578 -14.391 1 88 202 ALA B O 1
ATOM 3291 N N . SER B 1 203 ? -0.223 -24.031 -12.688 1 85.5 203 SER B N 1
ATOM 3292 C CA . SER B 1 203 ? 0.795 -24.906 -13.266 1 85.5 203 SER B CA 1
ATOM 3293 C C . SER B 1 203 ? 0.235 -25.719 -14.422 1 85.5 203 SER B C 1
ATOM 3295 O O . SER B 1 203 ? 0.963 -26.062 -15.359 1 85.5 203 SER B O 1
ATOM 3297 N N . ALA B 1 204 ? -1.005 -26.047 -14.367 1 82.88 204 ALA B N 1
ATOM 3298 C CA . ALA B 1 204 ? -1.649 -26.812 -15.43 1 82.88 204 ALA B CA 1
ATOM 3299 C C . ALA B 1 204 ? -1.695 -26.016 -16.734 1 82.88 204 ALA B C 1
ATOM 3301 O O . ALA B 1 204 ? -1.685 -26.594 -17.812 1 82.88 204 ALA B O 1
ATOM 3302 N N . ASN B 1 205 ? -1.713 -24.766 -16.578 1 73.56 205 ASN B N 1
ATOM 3303 C CA . ASN B 1 205 ? -1.802 -23.906 -17.766 1 73.56 205 ASN B CA 1
ATOM 3304 C C . ASN B 1 205 ? -0.436 -23.703 -18.406 1 73.56 205 ASN B C 1
ATOM 3306 O O . ASN B 1 205 ? -0.344 -23.172 -19.516 1 73.56 205 ASN B O 1
ATOM 3310 N N . LEU B 1 206 ? 0.614 -24.109 -17.797 1 72.69 206 LEU B N 1
ATOM 3311 C CA . LEU B 1 206 ? 1.951 -24.047 -18.375 1 72.69 206 LEU B CA 1
ATOM 3312 C C . LEU B 1 206 ? 2.182 -25.203 -19.344 1 72.69 206 LEU B C 1
ATOM 3314 O O . LEU B 1 206 ? 3.016 -25.109 -20.234 1 72.69 206 LEU B O 1
ATOM 3318 N N . THR B 1 207 ? 1.607 -26.453 -18.938 1 57.66 207 THR B N 1
ATOM 3319 C CA . THR B 1 207 ? 1.831 -27.688 -19.703 1 57.66 207 THR B CA 1
ATOM 3320 C C . THR B 1 207 ? 0.977 -27.688 -20.969 1 57.66 207 THR B C 1
ATOM 3322 O O . THR B 1 207 ? 1.224 -28.469 -21.891 1 57.66 207 THR B O 1
ATOM 3325 N N . ASP B 1 208 ? 0.008 -26.797 -21.125 1 48.84 208 ASP B N 1
ATOM 3326 C CA . ASP B 1 208 ? -0.752 -26.891 -22.375 1 48.84 208 ASP B CA 1
ATOM 3327 C C . ASP B 1 208 ? -0.141 -26 -23.453 1 48.84 208 ASP B C 1
ATOM 3329 O O . ASP B 1 208 ? 0.317 -24.891 -23.172 1 48.84 208 ASP B O 1
#

Solvent-accessible surface area (backbone atoms only — not comparable to full-atom values): 21879 Å² total; per-residue (Å²): 108,36,36,39,33,22,39,79,83,41,60,27,39,52,40,40,22,48,39,40,69,64,68,53,80,67,42,75,42,79,44,52,63,92,76,43,45,40,67,35,70,74,40,28,72,75,31,78,83,40,62,66,21,37,37,36,50,76,86,41,73,43,42,48,48,70,15,45,42,52,28,49,36,49,53,66,30,80,72,41,44,49,61,63,76,40,36,73,61,25,30,50,42,34,24,48,43,46,41,38,55,58,44,39,37,39,25,54,49,50,39,44,33,40,71,68,68,44,59,74,90,56,40,47,72,76,48,44,62,37,22,51,52,48,26,50,54,34,45,53,51,49,48,70,66,54,54,92,46,90,25,82,80,33,88,51,69,33,58,46,49,48,52,46,35,48,46,52,50,51,37,50,76,71,69,49,87,64,57,66,71,47,44,52,50,30,56,57,58,63,65,37,65,32,46,53,53,30,53,52,55,43,52,54,58,67,79,102,108,37,37,39,34,22,40,80,84,43,60,27,39,51,40,39,22,48,38,40,70,64,67,53,81,66,43,73,41,78,44,51,63,93,76,43,45,38,68,34,70,74,41,28,73,75,32,78,83,40,63,65,22,35,38,35,49,77,89,42,74,42,43,47,49,70,17,47,43,52,28,48,35,48,51,66,32,80,72,40,46,50,62,62,77,40,38,72,61,26,29,52,45,35,25,48,44,47,42,40,56,58,42,40,36,37,24,54,49,50,38,43,35,39,71,67,68,43,58,75,92,55,39,47,73,76,48,42,62,38,21,52,52,46,25,48,55,34,45,52,49,50,47,70,66,55,54,91,46,90,24,79,80,34,89,52,69,34,59,48,49,48,51,46,35,49,47,50,50,50,36,50,74,69,68,47,85,64,55,67,70,47,44,51,51,31,56,57,58,64,65,37,67,32,46,53,53,29,51,51,55,44,53,54,58,68,78,101

Organism: NCBI:txid38313

Foldseek 3Di:
DKEKEEAFLPLSLLLLLLCLVLPHDYAYDYQDVVVPSLPDPVNCVLPVVSDDIWMDDPNDIDDDSLVSSVVCCVVRVVCAQADDPPDPLNVVLVVLSCLLVPQQLVLLVLLVCQPPVPPVVPHDPVCNVVSLVSNVVSLVVCLVQQDPALASRHPGHHSSLSSLLSSVVSCVVVVHDHDDVSVVSSVVVCPDPSSVVSNVNSVVVVVD/DKEKEEAFLPLSLLLLLLCLVLPHDYAYDYQDVVVPSLPDPVNCVLPVVSDDIWMDDPNDIDDDSLVSSVVCCVVRVVCAQADDPPDPLNVQLVVLSCLLVPQQLVLLVLLVCQPPVPDVVPHDPVCNVVSLVSNVVSLVVCLVQQDPALASRHPGHHSSLSSLLSSVVSCVVVVHDHDDSSVVSSVVVCPDPSSVVSNVNSVVVVVD